Protein AF-A0A8H5L4P9-F1 (afdb_monomer)

Radius of gyration: 32.9 Å; Cα contacts (8 Å, |Δi|>4): 747; chains: 1; bounding box: 74×75×125 Å

Organism: NCBI:txid48495

InterPro domains:
  IPR001734 Sodium/solute symporter [PS50283] (154-449)
  IPR013094 Alpha/beta hydrolase fold-3 [PF07859] (86-157)
  IPR029058 Alpha/Beta hydrolase fold [G3DSA:3.40.50.1820] (7-156)
  IPR029058 Alpha/Beta hydrolase fold [SSF53474] (82-157)
  IPR031155 Urea active transporter [PTHR46154] (153-624)
  IPR038377 Sodium/glucose symporter superfamily [G3DSA:1.20.1730.10] (157-511)

Sequence (663 aa):
MAPESSKPSENGVLNDEQELENLVKYVKSVFDSFTADTSVEEMRAGWESLFHGTVPVVKSTTEKIATPEFQGELITASEAKYDRYIVYLHGGGYVIGSVNSYRDFCERLSRSAKARVLVVDYRLAPENPFPAAVDDAAYAYRWVLSQGDNSNCLIGGIKATFLTDWVHTVVIYIIMIMSLFVVFATSNVVGSSDAMFDLLQNAQKLHPVAGNAEGSYLTMKSVEGGFFGLIILGAGFTRSVDPQLSQKAIAANPGSTLIGYLLGGSAWFTIPFCLATTYGLLAAAVEQLPVFPTYPHPMNAFEVASGMAMPYAALAVMGKGGAMAILLMVFMAVTSALSSETMAVTALMTYDVYQAYINPKATGKQLVRFGHCVVPVFGLFVASVAVGLNHAGFNVSFIITAVGVFVVSAFIPQACTIFWGKQGLLAVVGAPIISSAAAIIAWFMVAKHESGYISITTLSGNLALVAGNMTSFAGPIVLTPLLSYIKPQNYDWNLLKEIKQADDADEGTSGIMELSNRTNLEAEETMTTSSDAQTKAENAMLLRARTKAIWASVSLTLVYLLLWPIPMYGTGYVFSKGFFKGWVVVLFLWAFYAASTITLLPLWEGRHSIIAFSRFLFKSKDKTAAETRVILEGLPENQGRLGDGVSHNVTRSEKCVTADVSQ

Secondary structure (DSSP, 8-state):
----PPPP-------HHHHHHHHHHHHHHHHHT--TT--HHHHHHHHHHTTTT---SS--EEEEEE-SS-EEEEEE-TT-EEEEEEEEE-SSTTTS--TTTTHHHHHHHHHHHTEEEEEEEPPPTTTS-TTHHHHHHHHHHHHHHHT-TT-B-----HHHHHHHHHHHHHHHHHHHHHHHHIIIII-SSS-SHHHHHHHHHHHHHHS--TTBGGG-SSBS-BHHHHHHHHHHHHHHHGGGG-HHHHHHHHTS-HHHHHHHHHHHHHHHTHHHHHHIIIIIHHHHHHTTSTTSTTTTSPPPHHHHHTTTHHHHHHHHHHHHHHHHHHHHHHHHHHHHHHHHHHHHHHHIIIIIIIIIII-TT--HHHHHHHHHHHHHHHHHHHHHHHHHHHHTT--HHHHHHHHHHHHGGGHHHHHHHHH-TT--HHHHHHHHHHHHHHHHHHHHHHHHHHHSS--HHHHTSHHHHHHHHHHHHHHHHHHHHHHHHHS-----GGGGGG---GGG--S--SS-SSSHHHHHHHHTTTSTTTHHHHHHHHHHHHHHHHHHHHHHHHHHHIIIIIITHHHHHHHTPBPPHHHHHHHHHHHHHHHHHHHIIIIIHHHHHTHHHHHHHHHHHHS-TTSHHHHHHHHHHTS----------------------------

Foldseek 3Di:
DDDDDDDDPPDPPPPPVVVLVVLLVLLCVLQVVDDPPDDLVSNQVSLLVNQPPPPQPFDWDKDWDDDPQFTWIKTAGPQADAQEEEEDEDADPLRHDANNSCVSVQNVVCVVVSHIYTYTRWHGPPVDDPPRRVSNSVVVVVVQCVVDVRYDYDDDDDVVLVVLLLVLVLLLLVLLLVLLCLQDQNWPCQRHLLSLVVLQVVLCVVPQCPQAQVSGPFFLQHPLNVLVVLLCVLLVLLVLVQQLVVVVLVPDDLLVSLVLCLLCVLLVVLNCLSQCLRQVSLLSSPQCDPLFPQPPDHDDPLCVLQVVSRLRSLCSGVNPVSNVSVVSSVVSVVVSVLVSSLVSVLCCCLVVNCCPPVNVPDAPVRSVVSSVVSNVVVVVVVVVVVVVCVVVVNHPNLCSSQNSLQRSLQSVLVVCVVVPQFFDPCLNPVQQVVQSVQLVVQLQVQLCVVPVDDDSVSSSDSNSSSSSSVSNNCSSVPSRVVNSVVHTDRDDPVVVVVDDDSVPDDDDDPDPPPPCVPVVVVVVVPPCPPVVVVVVVVVVSSVVSVVVSVVSVVVCCCVVVPVPSPVSNVVSDRDDSVRSSVSSVVSSVSSVSSSCSSNVVCCVVCVVVVVLVCCVSVPTDNVNPVVVCCVVVVDDDPDPDDDDDDDDDDDDDDDDDDDDDDD

pLDDT: mean 75.55, std 21.06, range [19.88, 97.75]

Nearest PDB structures (foldseek):
  7atd-assembly2_B  TM=8.771E-01  e=1.149E-08  uncultured bacterium
  5gmr-assembly4_D  TM=9.046E-01  e=7.055E-08  uncultured bacterium
  7auy-assembly2_B  TM=8.416E-01  e=2.395E-08  uncultured bacterium
  4xvc-assembly4_D  TM=8.748E-01  e=7.055E-08  environmental samples
  5gms-assembly2_B  TM=8.444E-01  e=9.968E-08  uncultured bacterium

Mean predicted aligned error: 16.94 Å

Solvent-accessible surface area (backbone atoms only — not comparable to full-atom values): 36234 Å² total; per-residue (Å²): 140,82,85,80,88,77,76,83,81,79,81,84,75,74,55,74,66,59,57,49,52,52,52,44,46,54,45,33,55,45,49,70,65,61,52,98,84,51,50,72,67,57,50,34,54,39,51,38,54,72,42,62,79,69,72,68,93,61,83,51,49,77,44,82,45,80,55,99,72,37,38,29,34,38,29,32,18,83,72,28,40,94,52,29,41,36,81,38,75,64,65,50,87,57,53,34,67,44,48,73,48,42,38,60,59,40,42,54,46,6,46,75,68,31,15,26,23,36,28,44,42,47,53,36,29,84,88,33,49,90,62,45,36,60,52,20,51,53,46,50,52,53,49,52,55,67,76,39,102,66,51,50,73,80,84,93,59,79,73,54,54,57,55,51,41,50,51,34,49,45,54,38,47,53,52,52,53,51,47,51,47,38,50,43,56,66,26,94,85,45,24,24,57,66,46,44,50,53,33,36,60,50,33,27,72,78,56,54,39,84,64,23,41,94,19,38,84,52,40,65,19,30,55,66,58,51,43,50,52,49,18,47,52,19,22,57,45,31,59,76,67,39,60,48,62,54,53,59,54,69,76,40,60,76,86,54,43,59,59,52,51,52,55,50,55,66,34,54,56,39,56,62,53,48,49,41,63,52,25,51,48,39,24,60,34,38,42,92,33,87,63,20,86,55,43,96,41,77,79,50,74,65,46,56,45,61,55,42,48,47,47,42,28,28,32,44,66,50,35,72,64,29,31,51,49,48,52,50,37,51,50,33,52,51,53,41,52,50,53,46,49,43,49,36,50,21,49,44,48,28,51,70,40,37,28,65,72,74,37,75,82,59,46,60,71,53,41,53,51,52,24,64,56,39,43,62,53,50,53,52,49,53,52,51,49,54,53,50,39,48,75,73,67,52,44,65,52,50,56,58,42,47,48,2,18,67,50,17,11,45,39,54,33,55,53,38,66,78,77,36,66,45,53,11,69,62,11,54,57,45,20,23,54,55,15,18,52,51,3,50,49,41,18,54,50,42,12,27,68,76,66,75,45,85,48,74,71,34,52,59,30,60,67,12,31,30,41,6,5,48,37,1,50,50,36,17,72,55,36,27,59,54,36,16,71,74,47,60,30,73,72,70,71,69,62,63,76,72,63,74,59,70,88,76,59,75,74,92,76,95,76,72,83,74,69,55,73,68,60,51,66,65,54,57,72,73,56,58,75,71,52,51,59,57,54,48,52,52,50,54,50,52,53,52,50,50,56,52,50,50,52,51,51,53,51,49,47,45,42,66,67,41,66,53,51,46,58,38,29,73,69,41,48,63,62,46,73,69,54,49,44,51,50,52,51,50,48,54,55,46,46,51,51,31,42,44,58,66,56,46,40,56,53,56,72,40,37,62,60,50,49,49,48,45,40,60,75,74,38,68,80,45,60,51,72,62,52,49,46,50,58,68,68,63,52,84,72,84,82,78,89,76,80,91,81,87,89,83,89,87,90,84,88,84,91,80,93,88,83,89,79,91,134

Structure (mmCIF, N/CA/C/O backbone):
data_AF-A0A8H5L4P9-F1
#
_entry.id   AF-A0A8H5L4P9-F1
#
loop_
_atom_site.group_PDB
_atom_site.id
_atom_site.type_symbol
_atom_site.label_atom_id
_atom_site.label_alt_id
_atom_site.label_comp_id
_atom_site.label_asym_id
_atom_site.label_entity_id
_atom_site.label_seq_id
_atom_site.pdbx_PDB_ins_code
_atom_site.Cartn_x
_atom_site.Cartn_y
_atom_site.Cartn_z
_atom_site.occupancy
_atom_site.B_iso_or_equiv
_atom_site.auth_seq_id
_atom_site.auth_comp_id
_atom_site.auth_asym_id
_atom_site.auth_atom_id
_atom_site.pdbx_PDB_model_num
ATOM 1 N N . MET A 1 1 ? 5.761 -5.057 -94.587 1.00 35.31 1 MET A N 1
ATOM 2 C CA . MET A 1 1 ? 5.912 -3.643 -94.190 1.00 35.31 1 MET A CA 1
ATOM 3 C C . MET A 1 1 ? 5.060 -3.418 -92.957 1.00 35.31 1 MET A C 1
ATOM 5 O O . MET A 1 1 ? 3.863 -3.217 -93.075 1.00 35.31 1 MET A O 1
ATOM 9 N N . ALA A 1 2 ? 5.674 -3.568 -91.788 1.00 30.81 2 ALA A N 1
ATOM 10 C CA . ALA A 1 2 ? 5.135 -3.108 -90.516 1.00 30.81 2 ALA A CA 1
ATOM 11 C C . ALA A 1 2 ? 5.878 -1.808 -90.178 1.00 30.81 2 ALA A C 1
ATOM 13 O O . ALA A 1 2 ? 7.107 -1.820 -90.296 1.00 30.81 2 ALA A O 1
ATOM 14 N N . PRO A 1 3 ? 5.202 -0.710 -89.803 1.00 33.50 3 PRO A N 1
ATOM 15 C CA . PRO A 1 3 ? 5.877 0.440 -89.240 1.00 33.50 3 PRO A CA 1
ATOM 16 C C . PRO A 1 3 ? 5.769 0.435 -87.710 1.00 33.50 3 PRO A C 1
ATOM 18 O O . PRO A 1 3 ? 4.689 0.493 -87.134 1.00 33.50 3 PRO A O 1
ATOM 21 N N . GLU A 1 4 ? 6.960 0.311 -87.133 1.00 28.69 4 GLU A N 1
ATOM 22 C CA . GLU A 1 4 ? 7.520 1.012 -85.977 1.00 28.69 4 GLU A CA 1
ATOM 23 C C . GLU A 1 4 ? 6.828 1.010 -84.605 1.00 28.69 4 GLU A C 1
ATOM 25 O O . GLU A 1 4 ? 5.743 1.524 -84.359 1.00 28.69 4 GLU A O 1
ATOM 30 N N . SER A 1 5 ? 7.632 0.490 -83.680 1.00 37.78 5 SER A N 1
ATOM 31 C CA . SER A 1 5 ? 7.570 0.528 -82.231 1.00 37.78 5 SER A CA 1
ATOM 32 C C . SER A 1 5 ? 7.349 1.921 -81.632 1.00 37.78 5 SER A C 1
ATOM 34 O O . SER A 1 5 ? 8.203 2.800 -81.768 1.00 37.78 5 SER A O 1
ATOM 36 N N . SER A 1 6 ? 6.320 2.051 -80.796 1.00 29.72 6 SER A N 1
ATOM 37 C CA . SER A 1 6 ? 6.374 2.910 -79.612 1.00 29.72 6 SER A CA 1
ATOM 38 C C . SER A 1 6 ? 6.582 2.026 -78.377 1.00 29.72 6 SER A C 1
ATOM 40 O O . SER A 1 6 ? 5.896 1.029 -78.162 1.00 29.72 6 SER A O 1
ATOM 42 N N . LYS A 1 7 ? 7.632 2.351 -77.620 1.00 29.64 7 LYS A N 1
ATOM 43 C CA . LYS A 1 7 ? 8.053 1.684 -76.382 1.00 29.64 7 LYS A CA 1
ATOM 44 C C . LYS A 1 7 ? 6.895 1.581 -75.373 1.00 29.64 7 LYS A C 1
ATOM 46 O O . LYS A 1 7 ? 6.065 2.491 -75.340 1.00 29.64 7 LYS A O 1
ATOM 51 N N . PRO A 1 8 ? 6.875 0.559 -74.494 1.00 30.73 8 PRO A N 1
ATOM 52 C CA . PRO A 1 8 ? 6.041 0.618 -73.302 1.00 30.73 8 PRO A CA 1
ATOM 53 C C . PRO A 1 8 ? 6.517 1.815 -72.472 1.00 30.73 8 PRO A C 1
ATOM 55 O O . PRO A 1 8 ? 7.710 1.935 -72.190 1.00 30.73 8 PRO A O 1
ATOM 58 N N . SER A 1 9 ? 5.613 2.734 -72.136 1.00 29.44 9 SER A N 1
ATOM 59 C CA . SER A 1 9 ? 5.911 3.764 -71.147 1.00 29.44 9 SER A CA 1
ATOM 60 C C . SER A 1 9 ? 6.236 3.063 -69.830 1.00 29.44 9 SER A C 1
ATOM 62 O O . SER A 1 9 ? 5.380 2.389 -69.256 1.00 29.44 9 SER A O 1
ATOM 64 N N . GLU A 1 10 ? 7.487 3.185 -69.397 1.00 38.25 10 GLU A N 1
ATOM 65 C CA . GLU A 1 10 ? 7.927 2.844 -68.050 1.00 38.25 10 GLU A CA 1
ATOM 66 C C . GLU A 1 10 ? 7.018 3.518 -67.009 1.00 38.25 10 GLU A C 1
ATOM 68 O O . GLU A 1 10 ? 6.666 4.689 -67.142 1.00 38.25 10 GLU A O 1
ATOM 73 N N . ASN A 1 11 ? 6.707 2.759 -65.957 1.00 43.56 11 ASN A N 1
ATOM 74 C CA . ASN A 1 11 ? 6.248 3.214 -64.643 1.00 43.56 11 ASN A CA 1
ATOM 75 C C . ASN A 1 11 ? 4.877 3.908 -64.574 1.00 43.56 11 ASN A C 1
ATOM 77 O O . ASN A 1 11 ? 4.768 5.126 -64.493 1.00 43.56 11 ASN A O 1
ATOM 81 N N . GLY A 1 12 ? 3.828 3.094 -64.436 1.00 36.34 12 GLY A N 1
ATOM 82 C CA . GLY A 1 12 ? 2.615 3.469 -63.708 1.00 36.34 12 GLY A CA 1
ATOM 83 C C . GLY A 1 12 ? 2.606 2.799 -62.336 1.00 36.34 12 GLY A C 1
ATOM 84 O O . GLY A 1 12 ? 1.768 1.940 -62.089 1.00 36.34 12 GLY A O 1
ATOM 85 N N . VAL A 1 13 ? 3.579 3.120 -61.477 1.00 43.72 13 VAL A N 1
ATOM 86 C CA . VAL A 1 13 ? 3.476 2.801 -60.046 1.00 43.72 13 VAL A CA 1
ATOM 87 C C . VAL A 1 13 ? 2.252 3.570 -59.551 1.00 43.72 13 VAL A C 1
ATOM 89 O O . VAL A 1 13 ? 2.268 4.801 -59.542 1.00 43.72 13 VAL A O 1
ATOM 92 N N . LEU A 1 14 ? 1.155 2.871 -59.245 1.00 42.75 14 LEU A N 1
ATOM 93 C CA . LEU A 1 14 ? 0.069 3.472 -58.477 1.00 42.75 14 LEU A CA 1
ATOM 94 C C . LEU A 1 14 ? 0.703 3.974 -57.179 1.00 42.75 14 LEU A C 1
ATOM 96 O O . LEU A 1 14 ? 1.394 3.211 -56.510 1.00 42.75 14 LEU A O 1
ATOM 100 N N . ASN A 1 15 ? 0.527 5.255 -56.854 1.00 48.16 15 ASN A N 1
ATOM 101 C CA . ASN A 1 15 ? 0.946 5.762 -55.550 1.00 48.16 15 ASN A CA 1
ATOM 102 C C . ASN A 1 15 ? 0.320 4.875 -54.465 1.00 48.16 15 ASN A C 1
ATOM 104 O O . ASN A 1 15 ? -0.869 4.561 -54.562 1.00 48.16 15 ASN A O 1
ATOM 108 N N . ASP A 1 16 ? 1.092 4.533 -53.429 1.00 53.59 16 ASP A N 1
ATOM 109 C CA . ASP A 1 16 ? 0.668 3.716 -52.276 1.00 53.59 16 ASP A CA 1
ATOM 110 C C . ASP A 1 16 ? -0.686 4.171 -51.684 1.00 53.59 16 ASP A C 1
ATOM 112 O O . ASP A 1 16 ? -1.458 3.385 -51.136 1.00 53.59 16 ASP A O 1
ATOM 116 N N . GLU A 1 17 ? -1.007 5.454 -51.848 1.00 49.28 17 GLU A N 1
ATOM 117 C CA . GLU A 1 17 ? -2.259 6.093 -51.452 1.00 49.28 17 GLU A CA 1
ATOM 118 C C . GLU A 1 17 ? -3.496 5.552 -52.204 1.00 49.28 17 GLU A C 1
ATOM 120 O O . GLU A 1 17 ? -4.539 5.323 -51.595 1.00 49.28 17 GLU A O 1
ATOM 125 N N . GLN A 1 18 ? -3.387 5.258 -53.504 1.00 47.84 18 GLN A N 1
ATOM 126 C CA . GLN A 1 18 ? -4.503 4.789 -54.338 1.00 47.84 18 GLN A CA 1
ATOM 127 C C . GLN A 1 18 ? -4.828 3.304 -54.107 1.00 47.84 18 GLN A C 1
ATOM 129 O O . GLN A 1 18 ? -5.996 2.905 -54.153 1.00 47.84 18 GLN A O 1
ATOM 134 N N . GLU A 1 19 ? -3.811 2.478 -53.850 1.00 51.69 19 GLU A N 1
ATOM 135 C CA . GLU A 1 19 ? -3.994 1.076 -53.453 1.00 51.69 19 GLU A CA 1
ATOM 136 C C . GLU A 1 19 ? -4.619 0.975 -52.060 1.00 51.69 19 GLU A C 1
ATOM 138 O O . GLU A 1 19 ? -5.561 0.202 -51.856 1.00 51.69 19 GLU A O 1
ATOM 143 N N . LEU A 1 20 ? -4.159 1.819 -51.129 1.00 53.16 20 LEU A N 1
ATOM 144 C CA . LEU A 1 20 ? -4.737 1.936 -49.797 1.00 53.16 20 LEU A CA 1
ATOM 145 C C . LEU A 1 20 ? -6.216 2.342 -49.868 1.00 53.16 20 LEU A C 1
ATOM 147 O O . LEU A 1 20 ? -7.043 1.730 -49.197 1.00 53.16 20 LEU A O 1
ATOM 151 N N . GLU A 1 21 ? -6.580 3.310 -50.713 1.00 57.25 21 GLU A N 1
ATOM 152 C CA . GLU A 1 21 ? -7.979 3.708 -50.913 1.00 57.25 21 GLU A CA 1
ATOM 153 C C . GLU A 1 21 ? -8.869 2.576 -51.439 1.00 57.25 21 GLU A C 1
ATOM 155 O O . GLU A 1 21 ? -10.026 2.460 -51.029 1.00 57.25 21 GLU A O 1
ATOM 160 N N . ASN A 1 22 ? -8.362 1.747 -52.353 1.00 59.78 22 ASN A N 1
ATOM 161 C CA . ASN A 1 22 ? -9.123 0.632 -52.916 1.00 59.78 22 ASN A CA 1
ATOM 162 C C . ASN A 1 22 ? -9.312 -0.498 -51.895 1.00 59.78 22 ASN A C 1
ATOM 164 O O . ASN A 1 22 ? -10.414 -1.040 -51.778 1.00 59.78 22 ASN A O 1
ATOM 168 N N . LEU A 1 23 ? -8.282 -0.793 -51.097 1.00 57.28 23 LEU A N 1
ATOM 169 C CA . LEU A 1 23 ? -8.374 -1.723 -49.971 1.00 57.28 23 LEU A CA 1
ATOM 170 C C . LEU A 1 23 ? -9.386 -1.226 -48.926 1.00 57.28 23 LEU A C 1
ATOM 172 O O . LEU A 1 23 ? -10.229 -2.003 -48.481 1.00 57.28 23 LEU A O 1
ATOM 176 N N . VAL A 1 24 ? -9.357 0.082 -48.633 1.00 60.28 24 VAL A N 1
ATOM 177 C CA . VAL A 1 24 ? -10.267 0.781 -47.704 1.00 60.28 24 VAL A CA 1
ATOM 178 C C . VAL A 1 24 ? -11.695 0.972 -48.261 1.00 60.28 24 VAL A C 1
ATOM 180 O O . VAL A 1 24 ? -12.588 1.500 -47.591 1.00 60.28 24 VAL A O 1
ATOM 183 N N . LYS A 1 25 ? -11.952 0.580 -49.510 1.00 65.94 25 LYS A N 1
ATOM 184 C CA . LYS A 1 25 ? -13.312 0.462 -50.063 1.00 65.94 25 LYS A CA 1
ATOM 185 C C . LYS A 1 25 ? -13.806 -0.976 -50.001 1.00 65.94 25 LYS A C 1
ATOM 187 O O . LYS A 1 25 ? -14.974 -1.203 -49.695 1.00 65.94 25 LYS A O 1
ATOM 192 N N . TYR A 1 26 ? -12.925 -1.927 -50.296 1.00 63.59 26 TYR A N 1
ATOM 193 C CA . TYR A 1 26 ? -13.241 -3.349 -50.294 1.00 63.59 26 TYR A CA 1
ATOM 194 C C . TYR A 1 26 ? -13.550 -3.876 -48.891 1.00 63.59 26 TYR A C 1
ATOM 196 O O . TYR A 1 26 ? -14.527 -4.588 -48.691 1.00 63.59 26 TYR A O 1
ATOM 204 N N . VAL A 1 27 ? -12.763 -3.497 -47.887 1.00 59.91 27 VAL A N 1
ATOM 205 C CA . VAL A 1 27 ? -12.984 -3.983 -46.525 1.00 59.91 27 VAL A CA 1
ATOM 206 C C . VAL A 1 27 ? -14.285 -3.391 -45.942 1.00 59.91 27 VAL A C 1
ATOM 208 O O . VAL A 1 27 ? -15.065 -4.083 -45.294 1.00 59.91 27 VAL A O 1
ATOM 211 N N . LYS A 1 28 ? -14.609 -2.145 -46.280 1.00 63.62 28 LYS A N 1
ATOM 212 C CA . LYS A 1 28 ? -15.804 -1.386 -45.911 1.00 63.62 28 LYS A CA 1
ATOM 213 C C . LYS A 1 28 ? -17.028 -2.063 -46.493 1.00 63.62 28 LYS A C 1
ATOM 215 O O . LYS A 1 28 ? -17.961 -2.316 -45.746 1.00 63.62 28 LYS A O 1
ATOM 220 N N . SER A 1 29 ? -16.989 -2.433 -47.777 1.00 67.06 29 SER A N 1
ATOM 221 C CA . SER A 1 29 ? -18.126 -3.064 -48.453 1.00 67.06 29 SER A CA 1
ATOM 222 C C . SER A 1 29 ? -18.510 -4.407 -47.832 1.00 67.06 29 SER A C 1
ATOM 224 O O . SER A 1 29 ? -19.697 -4.701 -47.707 1.00 67.06 29 SER A O 1
ATOM 226 N N . VAL A 1 30 ? -17.533 -5.195 -47.382 1.00 63.88 30 VAL A N 1
ATOM 227 C CA . VAL A 1 30 ? -17.793 -6.477 -46.722 1.00 63.88 30 VAL A CA 1
ATOM 228 C C . VAL A 1 30 ? -18.462 -6.279 -45.366 1.00 63.88 30 VAL A C 1
ATOM 230 O O . VAL A 1 30 ? -19.448 -6.938 -45.059 1.00 63.88 30 VAL A O 1
ATOM 233 N N . PHE A 1 31 ? -17.982 -5.353 -44.549 1.00 61.94 31 PHE A N 1
ATOM 234 C CA . PHE A 1 31 ? -18.578 -5.136 -43.235 1.00 61.94 31 PHE A CA 1
ATOM 235 C C . PHE A 1 31 ? -19.867 -4.306 -43.261 1.00 61.94 31 PHE A C 1
ATOM 237 O O . PHE A 1 31 ? -20.714 -4.493 -42.394 1.00 61.94 31 PHE A O 1
ATOM 244 N N . ASP A 1 32 ? -20.032 -3.420 -44.244 1.00 69.38 32 ASP A N 1
ATOM 245 C CA . ASP A 1 32 ? -21.286 -2.702 -44.488 1.00 69.38 32 ASP A CA 1
ATOM 246 C C . ASP A 1 32 ? -22.389 -3.666 -44.974 1.00 69.38 32 ASP A C 1
ATOM 248 O O . ASP A 1 32 ? -23.572 -3.357 -44.848 1.00 69.38 32 ASP A O 1
ATOM 252 N N . SER A 1 33 ? -22.019 -4.855 -45.473 1.00 66.56 33 SER A N 1
ATOM 253 C CA . SER A 1 33 ? -22.966 -5.933 -45.789 1.00 66.56 33 SER A CA 1
ATOM 254 C C . SER A 1 33 ? -23.517 -6.661 -44.551 1.00 66.56 33 SER A C 1
ATOM 256 O O . SER A 1 33 ? -24.497 -7.396 -44.667 1.00 66.56 33 SER A O 1
ATOM 258 N N . PHE A 1 34 ? -22.935 -6.447 -43.360 1.00 72.19 34 PHE A N 1
ATOM 259 C CA . PHE A 1 34 ? -23.399 -7.057 -42.111 1.00 72.19 34 PHE A CA 1
ATOM 260 C C . PHE A 1 34 ? -24.433 -6.158 -41.429 1.00 72.19 34 PHE A C 1
ATOM 262 O O . PHE A 1 34 ? -24.121 -5.106 -40.871 1.00 72.19 34 PHE A O 1
ATOM 269 N N . THR A 1 35 ? -25.685 -6.594 -41.462 1.00 69.19 35 THR A N 1
ATOM 270 C CA . THR A 1 35 ? -26.848 -5.908 -40.893 1.00 69.19 35 THR A CA 1
ATOM 271 C C . THR A 1 35 ? -27.486 -6.753 -39.790 1.00 69.19 35 THR A C 1
ATOM 273 O O . THR A 1 35 ? -27.090 -7.895 -39.567 1.00 69.19 35 THR A O 1
ATOM 276 N N . ALA A 1 36 ? -28.479 -6.204 -39.082 1.00 57.69 36 ALA A N 1
ATOM 277 C CA . ALA A 1 36 ? -29.173 -6.915 -38.003 1.00 57.69 36 ALA A CA 1
ATOM 278 C C . ALA A 1 36 ? -29.874 -8.211 -38.465 1.00 57.69 36 ALA A C 1
ATOM 280 O O . ALA A 1 36 ? -30.097 -9.095 -37.642 1.00 57.69 36 ALA A O 1
ATOM 281 N N . ASP A 1 37 ? -30.174 -8.320 -39.763 1.00 67.12 37 ASP A N 1
ATOM 282 C CA . ASP A 1 37 ? -30.844 -9.472 -40.375 1.00 67.12 37 ASP A CA 1
ATOM 283 C C . ASP A 1 37 ? -29.860 -10.449 -41.052 1.00 67.12 37 ASP A C 1
ATOM 285 O O . ASP A 1 37 ? -30.275 -11.483 -41.573 1.00 67.12 37 ASP A O 1
ATOM 289 N N . THR A 1 38 ? -28.559 -10.135 -41.063 1.00 67.94 38 THR A N 1
ATOM 290 C CA . THR A 1 38 ? -27.530 -10.966 -41.701 1.00 67.94 38 THR A CA 1
ATOM 291 C C . THR A 1 38 ? -27.269 -12.218 -40.869 1.00 67.94 38 THR A C 1
ATOM 293 O O . THR A 1 38 ? -27.030 -12.145 -39.661 1.00 67.94 38 THR A O 1
ATOM 296 N N . SER A 1 39 ? -27.291 -13.380 -41.520 1.00 79.06 39 SER A N 1
ATOM 297 C CA . SER A 1 39 ? -27.047 -14.659 -40.848 1.00 79.06 39 SER A CA 1
ATOM 298 C C . SER A 1 39 ? -25.594 -14.797 -40.375 1.00 79.06 39 SER A C 1
ATOM 300 O O . SER A 1 39 ? -24.677 -14.150 -40.890 1.00 79.06 39 SER A O 1
ATOM 302 N N . VAL A 1 40 ? -25.357 -15.665 -39.386 1.00 77.75 40 VAL A N 1
ATOM 303 C CA . VAL A 1 40 ? -24.000 -15.925 -38.875 1.00 77.75 40 VAL A CA 1
ATOM 304 C C . VAL A 1 40 ? -23.117 -16.527 -39.970 1.00 77.75 40 VAL A C 1
ATOM 306 O O . VAL A 1 40 ? -21.939 -16.191 -40.069 1.00 77.75 40 VAL A O 1
ATOM 309 N N . GLU A 1 41 ? -23.688 -17.349 -40.844 1.00 79.44 41 GLU A N 1
ATOM 310 C CA . GLU A 1 41 ? -23.020 -17.949 -41.994 1.00 79.44 41 GLU A CA 1
ATOM 311 C C . GLU A 1 41 ? -22.571 -16.895 -43.015 1.00 79.44 41 GLU A C 1
ATOM 313 O O . GLU A 1 41 ? -21.430 -16.940 -43.479 1.00 79.44 41 GLU A O 1
ATOM 318 N N . GLU A 1 42 ? -23.416 -15.907 -43.320 1.00 76.06 42 GLU A N 1
ATOM 319 C CA . GLU A 1 42 ? -23.058 -14.784 -44.196 1.00 76.06 42 GLU A CA 1
ATOM 320 C C . GLU A 1 42 ? -21.989 -13.888 -43.560 1.00 76.06 42 GLU A C 1
ATOM 322 O O . GLU A 1 42 ? -21.055 -13.464 -44.245 1.00 76.06 42 GLU A O 1
ATOM 327 N N . MET A 1 43 ? -22.054 -13.666 -42.242 1.00 71.75 43 MET A N 1
ATOM 328 C CA . MET A 1 43 ? -21.015 -12.932 -41.511 1.00 71.75 43 MET A CA 1
ATOM 329 C C . MET A 1 43 ? -19.670 -13.664 -41.529 1.00 71.75 43 MET A C 1
ATOM 331 O O . MET A 1 43 ? -18.626 -13.033 -41.695 1.00 71.75 43 MET A O 1
ATOM 335 N N . ARG A 1 44 ? -19.668 -14.997 -41.411 1.00 79.69 44 ARG A N 1
ATOM 336 C CA . ARG A 1 44 ? -18.452 -15.819 -41.521 1.00 79.69 44 ARG A CA 1
ATOM 337 C C . ARG A 1 44 ? -17.881 -15.791 -42.941 1.00 79.69 44 ARG A C 1
ATOM 339 O O . ARG A 1 44 ? -16.681 -15.577 -43.092 1.00 79.69 44 ARG A O 1
ATOM 346 N N . ALA A 1 45 ? -18.717 -15.941 -43.971 1.00 79.81 45 ALA A N 1
ATOM 347 C CA . ALA A 1 45 ? -18.283 -15.892 -45.370 1.00 79.81 45 ALA A CA 1
ATOM 348 C C . ALA A 1 45 ? -17.733 -14.510 -45.765 1.00 79.81 45 ALA A C 1
ATOM 350 O O . ALA A 1 45 ? -16.688 -14.412 -46.411 1.00 79.81 45 ALA A O 1
ATOM 351 N N . GLY A 1 46 ? -18.393 -13.435 -45.323 1.00 74.31 46 GLY A N 1
ATOM 352 C CA . GLY A 1 46 ? -17.884 -12.079 -45.479 1.00 74.31 46 GLY A CA 1
ATOM 353 C C . GLY A 1 46 ? -16.556 -11.901 -44.746 1.00 74.31 46 GLY A C 1
ATOM 354 O O . GLY A 1 46 ? -15.594 -11.425 -45.343 1.00 74.31 46 GLY A O 1
ATOM 355 N N . TRP A 1 47 ? -16.452 -12.362 -43.497 1.00 73.44 47 TRP A N 1
ATOM 356 C CA . TRP A 1 47 ? -15.221 -12.245 -42.720 1.00 73.44 47 TRP A CA 1
ATOM 357 C C . TRP A 1 47 ? -14.042 -12.935 -43.413 1.00 73.44 47 TRP A C 1
ATOM 359 O O . TRP A 1 47 ? -12.986 -12.326 -43.530 1.00 73.44 47 TRP A O 1
ATOM 369 N N . GLU A 1 48 ? -14.236 -14.135 -43.964 1.00 75.88 48 GLU A N 1
ATOM 370 C CA . GLU A 1 48 ? -13.222 -14.820 -44.779 1.00 75.88 48 GLU A CA 1
ATOM 371 C C . GLU A 1 48 ? -12.813 -14.016 -46.022 1.00 75.88 48 GLU A C 1
ATOM 373 O O . GLU A 1 48 ? -11.627 -13.899 -46.336 1.00 75.88 48 GLU A O 1
ATOM 378 N N . SER A 1 49 ? -13.772 -13.396 -46.716 1.00 74.56 49 SER A N 1
ATOM 379 C CA . SER A 1 49 ? -13.500 -12.646 -47.948 1.00 74.56 49 SER A CA 1
ATOM 380 C C . SER A 1 49 ? -12.567 -11.438 -47.753 1.00 74.56 49 SER A C 1
ATOM 382 O O . SER A 1 49 ? -11.859 -11.052 -48.683 1.00 74.56 49 SER A O 1
ATOM 384 N N . LEU A 1 50 ? -12.500 -10.877 -46.537 1.00 68.44 50 LEU A N 1
ATOM 385 C CA . LEU A 1 50 ? -11.592 -9.773 -46.174 1.00 68.44 50 LEU A CA 1
ATOM 386 C C . LEU A 1 50 ? -10.118 -10.155 -46.230 1.00 68.44 50 LEU A C 1
ATOM 388 O O . LEU A 1 50 ? -9.249 -9.292 -46.352 1.00 68.44 50 LEU A O 1
ATOM 392 N N . PHE A 1 51 ? -9.853 -11.443 -46.065 1.00 67.94 51 PHE A N 1
ATOM 393 C CA . PHE A 1 51 ? -8.514 -12.005 -46.012 1.00 67.94 51 PHE A CA 1
ATOM 394 C C . PHE A 1 51 ? -8.226 -12.861 -47.256 1.00 67.94 51 PHE A C 1
ATOM 396 O O . PHE A 1 51 ? -7.085 -13.251 -47.493 1.00 67.94 51 PHE A O 1
ATOM 403 N N . HIS A 1 52 ? -9.226 -13.082 -48.117 1.00 55.84 52 HIS A N 1
ATOM 404 C CA . HIS A 1 52 ? -9.024 -13.613 -49.460 1.00 55.84 52 HIS A CA 1
ATOM 405 C C . HIS A 1 52 ? -8.343 -12.565 -50.350 1.00 55.84 52 HIS A C 1
ATOM 407 O O . HIS A 1 52 ? -8.913 -11.524 -50.666 1.00 55.84 52 HIS A O 1
ATOM 413 N N . GLY A 1 53 ? -7.117 -12.866 -50.783 1.00 51.12 53 GLY A N 1
ATOM 414 C CA . GLY A 1 53 ? -6.339 -12.013 -51.687 1.00 51.12 53 GLY A CA 1
ATOM 415 C C . GLY A 1 53 ? -5.079 -11.404 -51.074 1.00 51.12 53 GLY A C 1
ATOM 416 O O . GLY A 1 53 ? -4.289 -10.819 -51.813 1.00 51.12 53 GLY A O 1
ATOM 417 N N . THR A 1 54 ? -4.811 -11.598 -49.775 1.00 49.66 54 THR A N 1
ATOM 418 C CA . THR A 1 54 ? -3.448 -11.427 -49.249 1.00 49.66 54 THR A CA 1
ATOM 419 C C . THR A 1 54 ? -2.595 -12.547 -49.827 1.00 49.66 54 THR A C 1
ATOM 421 O O . THR A 1 54 ? -2.600 -13.668 -49.322 1.00 49.66 54 THR A O 1
ATOM 424 N N . VAL A 1 55 ? -1.938 -12.285 -50.959 1.00 46.59 55 VAL A N 1
ATOM 425 C CA . VAL A 1 55 ? -0.993 -13.236 -51.543 1.00 46.59 55 VAL A CA 1
ATOM 426 C C . VAL A 1 55 ? 0.151 -13.374 -50.542 1.00 46.59 55 VAL A C 1
ATOM 428 O O . VAL A 1 55 ? 0.834 -12.377 -50.288 1.00 46.59 55 VAL A O 1
ATOM 431 N N . PRO A 1 56 ? 0.387 -14.567 -49.971 1.00 47.62 56 PRO A N 1
ATOM 432 C CA . PRO A 1 56 ? 1.506 -14.751 -49.071 1.00 47.62 56 PRO A CA 1
ATOM 433 C C . PRO A 1 56 ? 2.778 -14.463 -49.859 1.00 47.62 56 PRO A C 1
ATOM 435 O O . PRO A 1 56 ? 3.122 -15.163 -50.811 1.00 47.62 56 PRO A O 1
ATOM 438 N N . VAL A 1 57 ? 3.513 -13.428 -49.463 1.00 52.25 57 VAL A N 1
ATOM 439 C CA . VAL A 1 57 ? 4.837 -13.137 -50.038 1.00 52.25 57 VAL A CA 1
ATOM 440 C C . VAL A 1 57 ? 5.860 -14.205 -49.589 1.00 52.25 57 VAL A C 1
ATOM 442 O O . VAL A 1 57 ? 7.022 -14.189 -49.993 1.00 52.25 57 VAL A O 1
ATOM 445 N N . VAL A 1 58 ? 5.458 -15.167 -48.744 1.00 55.06 58 VAL A N 1
ATOM 446 C CA . VAL A 1 58 ? 6.354 -16.087 -48.036 1.00 55.06 58 VAL A CA 1
ATOM 447 C C . VAL A 1 58 ? 5.872 -17.538 -48.138 1.00 55.06 58 VAL A C 1
ATOM 449 O O . VAL A 1 58 ? 4.719 -17.844 -47.879 1.00 55.06 58 VAL A O 1
ATOM 452 N N . LYS A 1 59 ? 6.788 -18.456 -48.475 1.00 59.84 59 LYS A N 1
ATOM 453 C CA . LYS A 1 59 ? 6.563 -19.912 -48.490 1.00 59.84 59 LYS A CA 1
ATOM 454 C C . LYS A 1 59 ? 6.626 -20.488 -47.067 1.00 59.84 59 LYS A C 1
ATOM 456 O O . LYS A 1 59 ? 7.676 -20.984 -46.661 1.00 59.84 59 LYS A O 1
ATOM 461 N N . SER A 1 60 ? 5.549 -20.397 -46.294 1.00 72.31 60 SER A N 1
ATOM 462 C CA . SER A 1 60 ? 5.425 -21.147 -45.036 1.00 72.31 60 SER A CA 1
ATOM 463 C C . SER A 1 60 ? 4.788 -22.527 -45.276 1.00 72.31 60 SER A C 1
ATOM 465 O O . SER A 1 60 ? 4.058 -22.726 -46.247 1.00 72.31 60 SER A O 1
ATOM 467 N N . THR A 1 61 ? 5.090 -23.503 -44.420 1.00 83.81 61 THR A N 1
ATOM 468 C CA . THR A 1 61 ? 4.432 -24.817 -44.427 1.00 83.81 61 THR A CA 1
ATOM 469 C C . THR A 1 61 ? 3.263 -24.780 -43.453 1.00 83.81 61 THR A C 1
ATOM 471 O O . THR A 1 61 ? 3.456 -24.434 -42.286 1.00 83.81 61 THR A O 1
ATOM 474 N N . THR A 1 62 ? 2.068 -25.167 -43.897 1.00 84.44 62 THR A N 1
ATOM 475 C CA . THR A 1 62 ? 0.907 -25.320 -43.012 1.00 84.44 62 THR A CA 1
ATOM 476 C C . THR A 1 62 ? 0.527 -26.787 -42.849 1.00 84.44 62 THR A C 1
ATOM 478 O O . THR A 1 62 ? 0.373 -27.506 -43.834 1.00 84.44 62 THR A O 1
ATOM 481 N N . GLU A 1 63 ? 0.348 -27.221 -41.605 1.00 88.56 63 GLU A N 1
ATOM 482 C CA . GLU A 1 63 ? -0.111 -28.562 -41.233 1.00 88.56 63 GLU A CA 1
ATOM 483 C C . GLU A 1 63 ? -1.443 -28.456 -40.480 1.00 88.56 63 GLU A C 1
ATOM 485 O O . GLU A 1 63 ? -1.561 -27.661 -39.550 1.00 88.56 63 GLU A O 1
ATOM 490 N N . LYS A 1 64 ? -2.457 -29.240 -40.860 1.00 88.38 64 LYS A N 1
ATOM 491 C CA . LYS A 1 64 ? -3.732 -29.279 -40.125 1.00 88.38 64 LYS A CA 1
ATOM 492 C C . LYS A 1 64 ? -3.606 -30.191 -38.908 1.00 88.38 64 LYS A C 1
ATOM 494 O O . LYS A 1 64 ? -3.215 -31.346 -39.051 1.00 88.38 64 LYS A O 1
ATOM 499 N N . ILE A 1 65 ? -3.979 -29.685 -37.737 1.00 88.19 65 ILE A N 1
ATOM 500 C CA . ILE A 1 65 ? -4.006 -30.416 -36.471 1.00 88.19 65 ILE A CA 1
ATOM 501 C C . ILE A 1 65 ? -5.462 -30.699 -36.111 1.00 88.19 65 ILE A C 1
ATOM 503 O O . ILE A 1 65 ? -6.245 -29.780 -35.889 1.00 88.19 65 ILE A O 1
ATOM 507 N N . ALA A 1 66 ? -5.811 -31.981 -36.046 1.00 86.44 66 ALA A N 1
ATOM 508 C CA . ALA A 1 66 ? -7.143 -32.447 -35.691 1.00 86.44 66 ALA A CA 1
ATOM 509 C C . ALA A 1 66 ? -7.039 -33.436 -34.526 1.00 86.44 66 ALA A C 1
ATOM 511 O O . ALA A 1 66 ? -6.610 -34.574 -34.726 1.00 86.44 66 ALA A O 1
ATOM 512 N N . THR A 1 67 ? -7.411 -33.017 -33.315 1.00 83.12 67 THR A N 1
ATOM 513 C CA . THR A 1 67 ? -7.525 -33.910 -32.150 1.00 83.12 67 THR A CA 1
ATOM 514 C C . THR A 1 67 ? -8.997 -34.106 -31.767 1.00 83.12 67 THR A C 1
ATOM 516 O O . THR A 1 67 ? -9.862 -33.370 -32.254 1.00 83.12 67 THR A O 1
ATOM 519 N N . PRO A 1 68 ? -9.327 -35.107 -30.927 1.00 78.44 68 PRO A N 1
ATOM 520 C CA . PRO A 1 68 ? -10.683 -35.256 -30.397 1.00 78.44 68 PRO A CA 1
ATOM 521 C C . PRO A 1 68 ? -11.183 -34.020 -29.634 1.00 78.44 68 PRO A C 1
ATOM 523 O O . PRO A 1 68 ? -12.387 -33.784 -29.580 1.00 78.44 68 PRO A O 1
ATOM 526 N N . GLU A 1 69 ? -10.270 -33.253 -29.035 1.00 78.88 69 GLU A N 1
ATOM 527 C CA . GLU A 1 69 ? -10.566 -32.137 -28.136 1.00 78.88 69 GLU A CA 1
ATOM 528 C C . GLU A 1 69 ? -10.518 -30.762 -28.811 1.00 78.88 69 GLU A C 1
ATOM 530 O O . GLU A 1 69 ? -11.227 -29.868 -28.364 1.00 78.88 69 GLU A O 1
ATOM 535 N N . PHE A 1 70 ? -9.704 -30.566 -29.856 1.00 86.81 70 PHE A N 1
ATOM 536 C CA . PHE A 1 70 ? -9.650 -29.299 -30.595 1.00 86.81 70 PHE A CA 1
ATOM 537 C C . PHE A 1 70 ? -9.184 -29.480 -32.051 1.00 86.81 70 PHE A C 1
ATOM 539 O O . PHE A 1 70 ? -8.584 -30.491 -32.426 1.00 86.81 70 PHE A O 1
ATOM 546 N N . GLN A 1 71 ? -9.446 -28.468 -32.877 1.00 89.56 71 GLN A N 1
ATOM 547 C CA . GLN A 1 71 ? -8.986 -28.373 -34.265 1.00 89.56 71 GLN A CA 1
ATOM 548 C C . GLN A 1 71 ? -8.097 -27.131 -34.429 1.00 89.56 71 GLN A C 1
ATOM 550 O O . GLN A 1 71 ? -8.212 -26.168 -33.671 1.00 89.56 71 GLN A O 1
ATOM 555 N N . GLY A 1 72 ? -7.183 -27.131 -35.396 1.00 89.88 72 GLY A N 1
ATOM 556 C CA . GLY A 1 72 ? -6.334 -25.976 -35.680 1.00 89.88 72 GLY A CA 1
ATOM 557 C C . GLY A 1 72 ? -5.362 -26.189 -36.833 1.00 89.88 72 GLY A C 1
ATOM 558 O O . GLY A 1 72 ? -5.299 -27.255 -37.442 1.00 89.88 72 GLY A O 1
ATOM 559 N N . GLU A 1 73 ? -4.567 -25.168 -37.129 1.00 89.62 73 GLU A N 1
ATOM 560 C CA . GLU A 1 73 ? -3.517 -25.219 -38.140 1.00 89.62 73 GLU A CA 1
ATOM 561 C C . GLU A 1 73 ? -2.182 -24.747 -37.582 1.00 89.62 73 GLU A C 1
ATOM 563 O O . GLU A 1 73 ? -2.070 -23.704 -36.942 1.00 89.62 73 GLU A O 1
ATOM 568 N N . LEU A 1 74 ? -1.143 -25.522 -37.857 1.00 89.56 74 LEU A N 1
ATOM 569 C CA . LEU A 1 74 ? 0.212 -25.255 -37.433 1.00 89.56 74 LEU A CA 1
ATOM 570 C C . LEU A 1 74 ? 1.009 -24.679 -38.596 1.00 89.56 74 LEU A C 1
ATOM 572 O O . LEU A 1 74 ? 1.408 -25.376 -39.529 1.00 89.56 74 LEU A O 1
ATOM 576 N N . ILE A 1 75 ? 1.243 -23.377 -38.521 1.00 88.88 75 ILE A N 1
ATOM 577 C CA . ILE A 1 75 ? 1.944 -22.599 -39.532 1.00 88.88 75 ILE A CA 1
ATOM 578 C C . ILE A 1 75 ? 3.420 -22.513 -39.158 1.00 88.88 75 ILE A C 1
ATOM 580 O O . ILE A 1 75 ? 3.781 -22.111 -38.052 1.00 88.88 75 ILE A O 1
ATOM 584 N N . THR A 1 76 ? 4.289 -22.896 -40.088 1.00 87.81 76 THR A N 1
ATOM 585 C CA . THR A 1 76 ? 5.736 -22.965 -39.882 1.00 87.81 76 THR A CA 1
ATOM 586 C C . THR A 1 76 ? 6.452 -22.241 -41.018 1.00 87.81 76 THR A C 1
ATOM 588 O O . THR A 1 76 ? 6.569 -22.760 -42.126 1.00 87.81 76 THR A O 1
ATOM 591 N N . ALA A 1 77 ? 6.943 -21.029 -40.761 1.00 85.69 77 ALA A N 1
ATOM 592 C CA . ALA A 1 77 ? 7.826 -20.327 -41.691 1.00 85.69 77 ALA A CA 1
ATOM 593 C C . ALA A 1 77 ? 9.161 -21.079 -41.868 1.00 85.69 77 ALA A C 1
ATOM 595 O O . ALA A 1 77 ? 9.614 -21.770 -40.957 1.00 85.69 77 ALA A O 1
ATOM 596 N N . SER A 1 78 ? 9.833 -20.906 -43.010 1.00 79.25 78 SER A N 1
ATOM 597 C CA . SER A 1 78 ? 11.128 -21.550 -43.299 1.00 79.25 78 SER A CA 1
ATOM 598 C C . SER A 1 78 ? 12.208 -21.293 -42.240 1.00 79.25 78 SER A C 1
ATOM 600 O O . SER A 1 78 ? 13.061 -22.140 -41.993 1.00 79.25 78 SER A O 1
ATOM 602 N N . GLU A 1 79 ? 12.168 -20.124 -41.604 1.00 77.06 79 GLU A N 1
ATOM 603 C CA . GLU A 1 79 ? 13.104 -19.693 -40.568 1.00 77.06 79 GLU A CA 1
ATOM 604 C C . GLU A 1 79 ? 12.641 -20.065 -39.143 1.00 77.06 79 GLU A C 1
ATOM 606 O O . GLU A 1 79 ? 13.319 -19.723 -38.166 1.00 77.06 79 GLU A O 1
ATOM 611 N N . ALA A 1 80 ? 11.481 -20.719 -39.001 1.00 77.69 80 ALA A N 1
ATOM 612 C CA . ALA A 1 80 ? 10.911 -21.088 -37.713 1.00 77.69 80 ALA A CA 1
ATOM 613 C C . ALA A 1 80 ? 11.655 -22.267 -37.081 1.00 77.69 80 ALA A C 1
ATOM 615 O O . ALA A 1 80 ? 12.021 -23.239 -37.741 1.00 77.69 80 ALA A O 1
ATOM 616 N N . LYS A 1 81 ? 11.860 -22.194 -35.765 1.00 77.50 81 LYS A N 1
ATOM 617 C CA . LYS A 1 81 ? 12.411 -23.316 -35.006 1.00 77.50 81 LYS A CA 1
ATOM 618 C C . LYS A 1 81 ? 11.295 -24.239 -34.531 1.00 77.50 81 LYS A C 1
ATOM 620 O O . LYS A 1 81 ? 10.277 -23.766 -34.027 1.00 77.50 81 LYS A O 1
ATOM 625 N N . TYR A 1 82 ? 11.512 -25.547 -34.657 1.00 73.56 82 TYR A N 1
ATOM 626 C CA . TYR A 1 82 ? 10.496 -26.562 -34.364 1.00 73.56 82 TYR A CA 1
ATOM 627 C C . TYR A 1 82 ? 10.155 -26.711 -32.869 1.00 73.56 82 TYR A C 1
ATOM 629 O O . TYR A 1 82 ? 9.135 -27.301 -32.530 1.00 73.56 82 TYR A O 1
ATOM 637 N N . ASP A 1 83 ? 10.979 -26.142 -31.988 1.00 69.88 83 ASP A N 1
ATOM 638 C CA . ASP A 1 83 ? 10.837 -26.127 -30.527 1.00 69.88 83 ASP A CA 1
ATOM 639 C C . ASP A 1 83 ? 10.084 -24.891 -29.991 1.00 69.88 83 ASP A C 1
ATOM 641 O O . ASP A 1 83 ? 9.918 -24.726 -28.780 1.00 69.88 83 ASP A O 1
ATOM 645 N N . ARG A 1 84 ? 9.637 -23.983 -30.865 1.00 72.94 84 ARG A N 1
ATOM 646 C CA . ARG A 1 84 ? 8.951 -22.746 -30.470 1.00 72.94 84 ARG A CA 1
ATOM 647 C C . ARG A 1 84 ? 7.550 -22.718 -31.014 1.00 72.94 84 ARG A C 1
ATOM 649 O O . ARG A 1 84 ? 7.367 -22.828 -32.223 1.00 72.94 84 ARG A O 1
ATOM 656 N N . TYR A 1 85 ? 6.601 -22.479 -30.122 1.00 78.50 85 TYR A N 1
ATOM 657 C CA . TYR A 1 85 ? 5.196 -22.435 -30.464 1.00 78.50 85 TYR A CA 1
ATOM 658 C C . TYR A 1 85 ? 4.579 -21.130 -29.983 1.00 78.50 85 TYR A C 1
ATOM 660 O O . TYR A 1 85 ? 4.827 -20.659 -28.875 1.00 78.50 85 TYR A O 1
ATOM 668 N N . ILE A 1 86 ? 3.745 -20.552 -30.827 1.00 80.06 86 ILE A N 1
ATOM 669 C CA . ILE A 1 86 ? 2.814 -19.497 -30.462 1.00 80.06 86 ILE A CA 1
ATOM 670 C C . ILE A 1 86 ? 1.434 -20.108 -30.622 1.00 80.06 86 ILE A C 1
ATOM 672 O O . ILE A 1 86 ? 1.054 -20.459 -31.735 1.00 80.06 86 ILE A O 1
ATOM 676 N N . VAL A 1 87 ? 0.696 -20.245 -29.525 1.00 80.69 87 VAL A N 1
ATOM 677 C CA . VAL A 1 87 ? -0.734 -20.541 -29.608 1.00 80.69 87 VAL A CA 1
ATOM 678 C C . VAL A 1 87 ? -1.432 -19.233 -29.942 1.00 80.69 87 VAL A C 1
ATOM 680 O O . VAL A 1 87 ? -1.415 -18.290 -29.152 1.00 80.69 87 VAL A O 1
ATOM 683 N N . TYR A 1 88 ? -1.986 -19.159 -31.143 1.00 78.19 88 TYR A N 1
ATOM 684 C CA . TYR A 1 88 ? -2.710 -18.005 -31.632 1.00 78.19 88 TYR A CA 1
ATOM 685 C C . TYR A 1 88 ? -4.198 -18.328 -31.668 1.00 78.19 88 TYR A C 1
ATOM 687 O O . TYR A 1 88 ? -4.649 -19.228 -32.375 1.00 78.19 88 TYR A O 1
ATOM 695 N N . LEU A 1 89 ? -4.963 -17.577 -30.890 1.00 79.44 89 LEU A N 1
ATOM 696 C CA . LEU A 1 89 ? -6.413 -17.620 -30.934 1.00 79.44 89 LEU A CA 1
ATOM 697 C C . LEU A 1 89 ? -6.841 -16.541 -31.919 1.00 79.44 89 LEU A C 1
ATOM 699 O O . LEU A 1 89 ? -6.549 -15.361 -31.701 1.00 79.44 89 LEU A O 1
ATOM 703 N N . HIS A 1 90 ? -7.467 -16.943 -33.026 1.00 74.56 90 HIS A N 1
ATOM 704 C CA .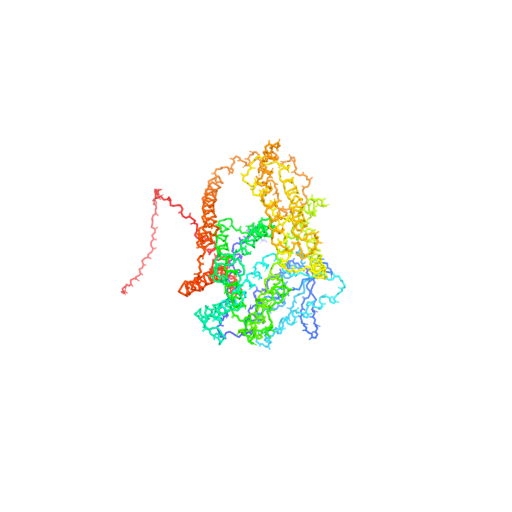 HIS A 1 90 ? -7.930 -15.978 -34.013 1.00 74.56 90 HIS A CA 1
ATOM 705 C C . HIS A 1 90 ? -8.950 -15.015 -33.392 1.00 74.56 90 HIS A C 1
ATOM 707 O O . HIS A 1 90 ? -9.581 -15.323 -32.383 1.00 74.56 90 HIS A O 1
ATOM 713 N N . GLY A 1 91 ? -9.081 -13.812 -33.947 1.00 55.28 91 GLY A N 1
ATOM 714 C CA . GLY A 1 91 ? -10.113 -12.870 -33.508 1.00 55.28 91 GLY A CA 1
ATOM 715 C C . GLY A 1 91 ? -11.499 -13.253 -34.036 1.00 55.28 91 GLY A C 1
ATOM 716 O O . GLY A 1 91 ? -11.667 -14.303 -34.651 1.00 55.28 91 GLY A O 1
ATOM 717 N N . GLY A 1 92 ? -12.486 -12.381 -33.805 1.00 64.88 92 GLY A N 1
ATOM 718 C CA . GLY A 1 92 ? -13.883 -12.606 -34.213 1.00 64.88 92 GLY A CA 1
ATOM 719 C C . GLY A 1 92 ? -14.825 -13.012 -33.072 1.00 64.88 92 GLY A C 1
ATOM 720 O O . GLY A 1 92 ? -15.922 -13.518 -33.302 1.00 64.88 92 GLY A O 1
ATOM 721 N N . GLY A 1 93 ? -14.409 -12.760 -31.825 1.00 58.91 93 GLY A N 1
ATOM 722 C CA . GLY A 1 93 ? -15.295 -12.766 -30.656 1.00 58.91 93 GLY A CA 1
ATOM 723 C C . GLY A 1 93 ? -15.911 -14.123 -30.319 1.00 58.91 93 GLY A C 1
ATOM 724 O O . GLY A 1 93 ? -16.973 -14.151 -29.707 1.00 58.91 93 GLY A O 1
ATOM 725 N N . TYR A 1 94 ? -15.268 -15.223 -30.724 1.00 68.81 94 TYR A N 1
ATOM 726 C CA . TYR A 1 94 ? -15.785 -16.591 -30.608 1.00 68.81 94 TYR A CA 1
ATOM 727 C C . TYR A 1 94 ? -17.047 -16.883 -31.433 1.00 68.81 94 TYR A C 1
ATOM 729 O O . TYR A 1 94 ? -17.717 -17.873 -31.171 1.00 68.81 94 TYR A O 1
ATOM 737 N N . VAL A 1 95 ? -17.375 -16.050 -32.427 1.00 70.50 95 VAL A N 1
ATOM 738 C CA . VAL A 1 95 ? -18.580 -16.200 -33.269 1.00 70.50 95 VAL A CA 1
ATOM 739 C C . VAL A 1 95 ? -18.229 -16.300 -34.757 1.00 70.50 95 VAL A C 1
ATOM 741 O O . VAL A 1 95 ? -18.848 -17.068 -35.496 1.00 70.50 95 VAL A O 1
ATOM 744 N N . ILE A 1 96 ? -17.212 -15.556 -35.195 1.00 69.62 96 ILE A N 1
ATOM 745 C CA . ILE A 1 96 ? -16.706 -15.523 -36.573 1.00 69.62 96 ILE A CA 1
ATOM 746 C C . ILE A 1 96 ? -15.174 -15.613 -36.587 1.00 69.62 96 ILE A C 1
ATOM 748 O O . ILE A 1 96 ? -14.534 -15.538 -35.540 1.00 69.62 96 ILE A O 1
ATOM 752 N N . GLY A 1 97 ? -14.588 -15.740 -37.777 1.00 72.69 97 GLY A N 1
ATOM 753 C CA . GLY A 1 97 ? -13.156 -15.972 -37.952 1.00 72.69 97 GLY A CA 1
ATOM 754 C C . GLY A 1 97 ? -12.824 -17.453 -38.063 1.00 72.69 97 GLY A C 1
ATOM 755 O O . GLY A 1 97 ? -13.543 -18.302 -37.551 1.00 72.69 97 GLY A O 1
ATOM 756 N N . SER A 1 98 ? -11.738 -17.746 -38.768 1.00 78.94 98 SER A N 1
ATOM 757 C CA . SER A 1 98 ? -11.183 -19.090 -38.854 1.00 78.94 98 SER A CA 1
ATOM 758 C C . SER A 1 98 ? -9.666 -19.031 -38.976 1.00 78.94 98 SER A C 1
ATOM 760 O O . SER A 1 98 ? -9.062 -17.967 -39.180 1.00 78.94 98 SER A O 1
ATOM 762 N N . VAL A 1 99 ? -9.056 -20.209 -38.927 1.00 81.06 99 VAL A N 1
ATOM 763 C CA . VAL A 1 99 ? -7.663 -20.445 -39.320 1.00 81.06 99 VAL A CA 1
ATOM 764 C C . VAL A 1 99 ? -7.296 -19.843 -40.682 1.00 81.06 99 VAL A C 1
ATOM 766 O O . VAL A 1 99 ? -6.195 -19.316 -40.828 1.00 81.06 99 VAL A O 1
ATOM 769 N N . ASN A 1 100 ? -8.203 -19.848 -41.664 1.00 79.00 100 ASN A N 1
ATOM 770 C CA . ASN A 1 100 ? -7.927 -19.318 -43.003 1.00 79.00 100 ASN A CA 1
ATOM 771 C C . ASN A 1 100 ? -7.820 -17.791 -43.005 1.00 79.00 100 ASN A C 1
ATOM 773 O O . ASN A 1 100 ? -6.850 -17.253 -43.538 1.00 79.00 100 ASN A O 1
ATOM 777 N N . SER A 1 101 ? -8.746 -17.108 -42.328 1.00 70.75 101 SER A N 1
ATOM 778 C CA . SER A 1 101 ? -8.754 -15.644 -42.206 1.00 70.75 101 SER A CA 1
ATOM 779 C C . SER A 1 101 ? -7.461 -15.074 -41.622 1.00 70.75 101 SER A C 1
ATOM 781 O O . SER A 1 101 ? -7.011 -13.994 -41.993 1.00 70.75 101 SER A O 1
ATOM 783 N N . TYR A 1 102 ? -6.855 -15.784 -40.675 1.00 72.62 102 TYR A N 1
ATOM 784 C CA . TYR A 1 102 ? -5.674 -15.302 -39.960 1.00 72.62 102 TYR A CA 1
ATOM 785 C C . TYR A 1 102 ? -4.368 -15.904 -40.472 1.00 72.62 102 TYR A C 1
ATOM 787 O O . TYR A 1 102 ? -3.304 -15.562 -39.953 1.00 72.62 102 TYR A O 1
ATOM 795 N N . ARG A 1 103 ? -4.429 -16.741 -41.516 1.00 78.81 103 ARG A N 1
ATOM 796 C CA . ARG A 1 103 ? -3.280 -17.468 -42.056 1.00 78.81 103 ARG A CA 1
ATOM 797 C C . ARG A 1 103 ? -2.139 -16.525 -42.428 1.00 78.81 103 ARG A C 1
ATOM 799 O O . ARG A 1 103 ? -1.080 -16.632 -41.826 1.00 78.81 103 ARG A O 1
ATOM 806 N N . ASP A 1 104 ? -2.357 -15.541 -43.305 1.00 76.31 104 ASP A N 1
ATOM 807 C CA . ASP A 1 104 ? -1.304 -14.603 -43.747 1.00 76.31 104 ASP A CA 1
ATOM 808 C C . ASP A 1 104 ? -0.632 -13.859 -42.575 1.00 76.31 104 ASP A C 1
ATOM 810 O O . ASP A 1 104 ? 0.596 -13.783 -42.471 1.00 76.31 104 ASP A O 1
ATOM 814 N N . PHE A 1 105 ? -1.429 -13.377 -41.618 1.00 76.81 105 PHE A N 1
ATOM 815 C CA . PHE A 1 105 ? -0.900 -12.742 -40.412 1.00 76.81 105 PHE A CA 1
ATOM 816 C C . PHE A 1 105 ? -0.045 -13.712 -39.593 1.00 76.81 105 PHE A C 1
ATOM 818 O O . PHE A 1 105 ? 1.056 -13.360 -39.165 1.00 76.81 105 PHE A O 1
ATOM 825 N N . CYS A 1 106 ? -0.531 -14.933 -39.384 1.00 77.88 106 CYS A N 1
ATOM 826 C CA . CYS A 1 106 ? 0.167 -15.961 -38.628 1.00 77.88 106 CYS A CA 1
ATOM 827 C C . CYS A 1 106 ? 1.419 -16.471 -39.351 1.00 77.88 106 CYS A C 1
ATOM 829 O O . CYS A 1 106 ? 2.389 -16.826 -38.686 1.00 77.88 106 CYS A O 1
ATOM 831 N N . GLU A 1 107 ? 1.468 -16.423 -40.681 1.00 80.88 107 GLU A N 1
ATOM 832 C CA . GLU A 1 107 ? 2.675 -16.675 -41.470 1.00 80.88 107 GLU A CA 1
ATOM 833 C C . GLU A 1 107 ? 3.726 -15.582 -41.252 1.00 80.88 107 GLU A C 1
ATOM 835 O O . GLU A 1 107 ? 4.885 -15.874 -40.934 1.00 80.88 107 GLU A O 1
ATOM 840 N N . ARG A 1 108 ? 3.321 -14.308 -41.332 1.00 77.00 108 ARG A N 1
ATOM 841 C CA . ARG A 1 108 ? 4.194 -13.159 -41.033 1.00 77.00 108 ARG A CA 1
ATOM 842 C C . ARG A 1 108 ? 4.671 -13.188 -39.582 1.00 77.00 108 ARG A C 1
ATOM 844 O O . ARG A 1 108 ? 5.843 -12.917 -39.314 1.00 77.00 108 ARG A O 1
ATOM 851 N N . LEU A 1 109 ? 3.794 -13.563 -38.654 1.00 77.00 109 LEU A N 1
ATOM 852 C CA . LEU A 1 109 ? 4.107 -13.740 -37.239 1.00 77.00 109 LEU A CA 1
ATOM 853 C C . LEU A 1 109 ? 5.083 -14.901 -37.023 1.00 77.00 109 LEU A C 1
ATOM 855 O O . LEU A 1 109 ? 6.083 -14.722 -36.332 1.00 77.00 109 LEU A O 1
ATOM 859 N N . SER A 1 110 ? 4.847 -16.052 -37.657 1.00 80.44 110 SER A N 1
ATOM 860 C CA . SER A 1 110 ? 5.725 -17.225 -37.605 1.00 80.44 110 SER A CA 1
ATOM 861 C C . SER A 1 110 ? 7.133 -16.876 -38.080 1.00 80.44 110 SER A C 1
ATOM 863 O O . SER A 1 110 ? 8.118 -17.199 -37.410 1.00 80.44 110 SER A O 1
ATOM 865 N N . ARG A 1 111 ? 7.234 -16.123 -39.182 1.00 79.25 111 ARG A N 1
ATOM 866 C CA . ARG A 1 111 ? 8.504 -15.634 -39.722 1.00 79.25 111 ARG A CA 1
ATOM 867 C C . ARG A 1 111 ? 9.198 -14.652 -38.780 1.00 79.25 111 ARG A C 1
ATOM 869 O O . ARG A 1 111 ? 10.374 -14.826 -38.464 1.00 79.25 111 ARG A O 1
ATOM 876 N N . SER A 1 112 ? 8.470 -13.639 -38.312 1.00 74.56 112 SER A N 1
ATOM 877 C CA . SER A 1 112 ? 9.019 -12.556 -37.482 1.00 74.56 112 SER A CA 1
ATOM 878 C C . SER A 1 112 ? 9.476 -13.074 -36.115 1.00 74.56 112 SER A C 1
ATOM 880 O O . SER A 1 112 ? 10.547 -12.719 -35.622 1.00 74.56 112 SER A O 1
ATOM 882 N N . ALA A 1 113 ? 8.696 -13.984 -35.527 1.00 72.12 113 ALA A N 1
ATOM 883 C CA . ALA A 1 113 ? 8.993 -14.616 -34.247 1.00 72.12 113 ALA A CA 1
ATOM 884 C C . ALA A 1 113 ? 9.948 -15.819 -34.363 1.00 72.12 113 ALA A C 1
ATOM 886 O O . ALA A 1 113 ? 10.481 -16.282 -33.348 1.00 72.12 113 ALA A O 1
ATOM 887 N N . LYS A 1 114 ? 10.191 -16.323 -35.584 1.00 83.38 114 LYS A N 1
ATOM 888 C CA . LYS A 1 114 ? 10.930 -17.568 -35.859 1.00 83.38 114 LYS A CA 1
ATOM 889 C C . LYS A 1 114 ? 10.380 -18.742 -35.038 1.00 83.38 114 LYS A C 1
ATOM 891 O O . LYS A 1 114 ? 11.144 -19.491 -34.420 1.00 83.38 114 LYS A O 1
ATOM 896 N N . ALA A 1 115 ? 9.057 -18.868 -35.003 1.00 82.06 115 ALA A N 1
ATOM 897 C CA . ALA A 1 115 ? 8.317 -19.843 -34.204 1.00 82.06 115 ALA A CA 1
ATOM 898 C C . ALA A 1 115 ? 7.199 -20.480 -35.031 1.00 82.06 115 ALA A C 1
ATOM 900 O O . ALA A 1 115 ? 6.654 -19.838 -35.927 1.00 82.06 115 ALA A O 1
ATOM 901 N N . ARG A 1 116 ? 6.840 -21.726 -34.726 1.00 86.81 116 ARG A N 1
ATOM 902 C CA . ARG A 1 116 ? 5.616 -22.339 -35.246 1.00 86.81 116 ARG A CA 1
ATOM 903 C C . ARG A 1 116 ? 4.426 -21.623 -34.612 1.00 86.81 116 ARG A C 1
ATOM 905 O O . ARG A 1 116 ? 4.442 -21.339 -33.418 1.00 86.81 116 ARG A O 1
ATOM 912 N N . VAL A 1 117 ? 3.405 -21.305 -35.387 1.00 86.62 117 VAL A N 1
ATOM 913 C CA . VAL A 1 117 ? 2.190 -20.661 -34.885 1.00 86.62 117 VAL A CA 1
ATOM 914 C C . VAL A 1 117 ? 1.063 -21.673 -35.006 1.00 86.62 117 VAL A C 1
ATOM 916 O O . VAL A 1 117 ? 0.680 -22.020 -36.118 1.00 86.62 117 VAL A O 1
ATOM 919 N N . LEU A 1 118 ? 0.571 -22.178 -33.874 1.00 87.56 118 LEU A N 1
ATOM 920 C CA . LEU A 1 118 ? -0.645 -22.980 -33.827 1.00 87.56 118 LEU A CA 1
ATOM 921 C C . LEU A 1 118 ? -1.829 -22.024 -33.774 1.00 87.56 118 LEU A C 1
ATOM 923 O O . LEU A 1 118 ? -2.109 -21.440 -32.730 1.00 87.56 118 LEU A O 1
ATOM 927 N N . VAL A 1 119 ? -2.511 -21.866 -34.896 1.00 88.81 119 VAL A N 1
ATOM 928 C CA . VAL A 1 119 ? -3.773 -21.143 -34.965 1.00 88.81 119 VAL A CA 1
ATOM 929 C C . VAL A 1 119 ? -4.883 -22.115 -34.587 1.00 88.81 119 VAL A C 1
ATOM 931 O O . VAL A 1 119 ? -5.074 -23.125 -35.259 1.00 88.81 119 VAL A O 1
ATOM 934 N N . VAL A 1 120 ? -5.571 -21.856 -33.480 1.00 86.56 120 VAL A N 1
ATOM 935 C CA . VAL A 1 120 ? -6.612 -22.755 -32.960 1.00 86.56 120 VAL A CA 1
ATOM 936 C C . VAL A 1 120 ? -7.927 -22.453 -33.667 1.00 86.56 120 VAL A C 1
ATOM 938 O O . VAL A 1 120 ? -8.396 -21.322 -33.592 1.00 86.56 120 VAL A O 1
ATOM 941 N N . ASP A 1 121 ? -8.508 -23.456 -34.322 1.00 89.44 121 ASP A N 1
ATOM 942 C CA . ASP A 1 121 ? -9.839 -23.420 -34.940 1.00 89.44 121 ASP A CA 1
ATOM 943 C C . ASP A 1 121 ? -10.871 -23.839 -33.886 1.00 89.44 121 ASP A C 1
ATOM 945 O O . ASP A 1 121 ? -11.416 -24.945 -33.886 1.00 89.44 121 ASP A O 1
ATOM 949 N N . TYR A 1 122 ? -11.012 -22.985 -32.875 1.00 86.19 122 TYR A N 1
ATOM 950 C CA . TYR A 1 122 ? -11.873 -23.258 -31.735 1.00 86.19 122 TYR A CA 1
ATOM 951 C C . TYR A 1 122 ? -13.348 -23.203 -32.147 1.00 86.19 122 TYR A C 1
ATOM 953 O O . TYR A 1 122 ? -13.746 -22.478 -33.061 1.00 86.19 122 TYR A O 1
ATOM 961 N N . ARG A 1 123 ? -14.195 -23.949 -31.438 1.00 88.69 123 ARG A N 1
ATOM 962 C CA . ARG A 1 123 ? -15.629 -23.988 -31.728 1.00 88.69 123 ARG A CA 1
ATOM 963 C C . ARG A 1 123 ? -16.285 -22.629 -31.496 1.00 88.69 123 ARG A C 1
ATOM 965 O O . ARG A 1 123 ? -16.070 -21.987 -30.470 1.00 88.69 123 ARG A O 1
ATOM 972 N N . LEU A 1 124 ? -17.117 -22.221 -32.451 1.00 78.69 124 LEU A N 1
ATOM 973 C CA . LEU A 1 124 ? -17.765 -20.913 -32.460 1.00 78.69 124 LEU A CA 1
ATOM 974 C C . LEU A 1 124 ? -19.202 -20.982 -31.939 1.00 78.69 124 LEU A C 1
ATOM 976 O O . LEU A 1 124 ? -19.919 -21.965 -32.141 1.00 78.69 124 LEU A O 1
ATOM 980 N N . ALA A 1 125 ? -19.620 -19.900 -31.294 1.00 75.31 125 ALA A N 1
ATOM 981 C CA . ALA A 1 125 ? -21.007 -19.579 -31.014 1.00 75.31 125 ALA A CA 1
ATOM 982 C C . ALA A 1 125 ? -21.698 -19.057 -32.297 1.00 75.31 125 ALA A C 1
ATOM 984 O O . ALA A 1 125 ? -21.024 -18.502 -33.170 1.00 75.31 125 ALA A O 1
ATOM 985 N N . PRO A 1 126 ? -23.032 -19.175 -32.416 1.00 69.25 126 PRO A N 1
ATOM 986 C CA . PRO A 1 126 ? -23.981 -19.663 -31.409 1.00 69.25 126 PRO A CA 1
ATOM 987 C C . PRO A 1 126 ? -24.048 -21.190 -31.257 1.00 69.25 126 PRO A C 1
ATOM 989 O O . PRO A 1 126 ? -24.599 -21.661 -30.266 1.00 69.25 126 PRO A O 1
ATOM 992 N N . GLU A 1 127 ? -23.490 -21.961 -32.189 1.00 86.31 127 GLU A N 1
ATOM 993 C CA . GLU A 1 127 ? -23.577 -23.426 -32.206 1.00 86.31 127 GLU A CA 1
ATOM 994 C C . GLU A 1 127 ? -22.883 -24.056 -30.992 1.00 86.31 127 GLU A C 1
ATOM 996 O O . GLU A 1 127 ? -23.346 -25.066 -30.464 1.00 86.31 127 GLU A O 1
ATOM 1001 N N . ASN A 1 128 ? -21.797 -23.432 -30.523 1.00 77.06 128 ASN A N 1
ATOM 1002 C CA . ASN A 1 128 ? -21.031 -23.843 -29.351 1.00 77.06 128 ASN A CA 1
ATOM 1003 C C . ASN A 1 128 ? -20.799 -22.630 -28.424 1.00 77.06 128 ASN A C 1
ATOM 1005 O O . ASN A 1 128 ? -19.806 -21.915 -28.573 1.00 77.06 128 ASN A O 1
ATOM 1009 N N . PRO A 1 129 ? -21.718 -22.345 -27.483 1.00 65.62 129 PRO A N 1
ATOM 1010 C CA . PRO A 1 129 ? -21.614 -21.192 -26.590 1.00 65.62 129 PRO A CA 1
ATOM 1011 C C . PRO A 1 129 ? -20.480 -21.338 -25.561 1.00 65.62 129 PRO A C 1
ATOM 1013 O O . PRO A 1 129 ? -19.873 -22.398 -25.396 1.00 65.62 129 PRO A O 1
ATOM 1016 N N . PHE A 1 130 ? -20.206 -20.254 -24.829 1.00 50.09 130 PHE A N 1
ATOM 1017 C CA . PHE A 1 130 ? -19.250 -20.253 -23.718 1.00 50.09 130 PHE A CA 1
ATOM 1018 C C . PHE A 1 130 ? -19.530 -21.415 -22.738 1.00 50.09 130 PHE A C 1
ATOM 1020 O O . PHE A 1 130 ? -20.689 -21.580 -22.341 1.00 50.09 130 PHE A O 1
ATOM 1027 N N . PRO A 1 131 ? -18.513 -22.193 -22.306 1.00 60.31 131 PRO A N 1
ATOM 1028 C CA . PRO A 1 131 ? -17.066 -21.948 -22.422 1.00 60.31 131 PRO A CA 1
ATOM 1029 C C . PRO A 1 131 ? -16.330 -22.688 -23.562 1.00 60.31 131 PRO A C 1
ATOM 1031 O O . PRO A 1 131 ? -15.102 -22.715 -23.539 1.00 60.31 131 PRO A O 1
ATOM 1034 N N . ALA A 1 132 ? -17.018 -23.247 -24.567 1.00 65.56 132 ALA A N 1
ATOM 1035 C CA . ALA A 1 132 ? -16.424 -24.191 -25.533 1.00 65.56 132 ALA A CA 1
ATOM 1036 C C . ALA A 1 132 ? -15.100 -23.724 -26.177 1.00 65.56 132 ALA A C 1
ATOM 1038 O O . ALA A 1 132 ? -14.125 -24.469 -26.194 1.00 65.56 132 ALA A O 1
ATOM 1039 N N . ALA A 1 133 ? -15.022 -22.471 -26.632 1.00 60.62 133 ALA A N 1
ATOM 1040 C CA . ALA A 1 133 ? -13.801 -21.942 -27.239 1.00 60.62 133 ALA A CA 1
ATOM 1041 C C . ALA A 1 133 ? -12.627 -21.759 -26.254 1.00 60.62 133 ALA A C 1
ATOM 1043 O O . ALA A 1 133 ? -11.462 -21.836 -26.644 1.00 60.62 133 ALA A O 1
ATOM 1044 N N . VAL A 1 134 ? -12.924 -21.517 -24.972 1.00 68.00 134 VAL A N 1
ATOM 1045 C CA . VAL A 1 134 ? -11.917 -21.403 -23.905 1.00 68.00 134 VAL A CA 1
ATOM 1046 C C . VAL A 1 134 ? -11.354 -22.779 -23.569 1.00 68.00 134 VAL A C 1
ATOM 1048 O O . VAL A 1 134 ? -10.144 -22.917 -23.379 1.00 68.00 134 VAL A O 1
ATOM 1051 N N . ASP A 1 135 ? -12.215 -23.794 -23.550 1.00 70.00 135 ASP A N 1
ATOM 1052 C CA . ASP A 1 135 ? -11.799 -25.180 -23.365 1.00 70.00 135 ASP A CA 1
ATOM 1053 C C . ASP A 1 135 ? -10.909 -25.630 -24.531 1.00 70.00 135 ASP A C 1
ATOM 1055 O O . ASP A 1 135 ? -9.810 -26.130 -24.297 1.00 70.00 135 ASP A O 1
ATOM 1059 N N . ASP A 1 136 ? -11.303 -25.352 -25.778 1.00 74.81 136 ASP A N 1
ATOM 1060 C CA . ASP A 1 136 ? -10.512 -25.677 -26.975 1.00 74.81 136 ASP A CA 1
ATOM 1061 C C . ASP A 1 136 ? -9.144 -24.973 -26.963 1.00 74.81 136 ASP A C 1
ATOM 1063 O O . ASP A 1 136 ? -8.121 -25.584 -27.279 1.00 74.81 136 ASP A O 1
ATOM 1067 N N . ALA A 1 137 ? -9.086 -23.713 -26.518 1.00 72.44 137 ALA A N 1
ATOM 1068 C CA . ALA A 1 137 ? -7.831 -22.984 -26.332 1.00 72.44 137 ALA A CA 1
ATOM 1069 C C . ALA A 1 137 ? -6.938 -23.615 -25.247 1.00 72.44 137 ALA A C 1
ATOM 1071 O O . ALA A 1 137 ? -5.718 -23.715 -25.416 1.00 72.44 137 ALA A O 1
ATOM 1072 N N . ALA A 1 138 ? -7.530 -24.071 -24.139 1.00 70.12 138 ALA A N 1
ATOM 1073 C CA . ALA A 1 138 ? -6.810 -24.760 -23.073 1.00 70.12 138 ALA A CA 1
ATOM 1074 C C . ALA A 1 138 ? -6.299 -26.140 -23.523 1.00 70.12 138 ALA A C 1
ATOM 1076 O O . ALA A 1 138 ? -5.177 -26.523 -23.173 1.00 70.12 138 ALA A O 1
ATOM 1077 N N . TYR A 1 139 ? -7.078 -26.875 -24.321 1.00 76.44 139 TYR A N 1
ATOM 1078 C CA . TYR A 1 139 ? -6.662 -28.144 -24.917 1.00 76.44 139 TYR A CA 1
ATOM 1079 C C . TYR A 1 139 ? -5.550 -27.950 -25.946 1.00 76.44 139 TYR A C 1
ATOM 1081 O O . TYR A 1 139 ? -4.545 -28.657 -25.877 1.00 76.44 139 TYR A O 1
ATOM 1089 N N . ALA A 1 140 ? -5.655 -26.942 -26.812 1.00 75.56 140 ALA A N 1
ATOM 1090 C CA . ALA A 1 140 ? -4.609 -26.588 -27.766 1.00 75.56 140 ALA A CA 1
ATOM 1091 C C . ALA A 1 140 ? -3.289 -26.231 -27.070 1.00 75.56 140 ALA A C 1
ATOM 1093 O O . ALA A 1 140 ? -2.215 -26.669 -27.487 1.00 75.56 140 ALA A O 1
ATOM 1094 N N . TYR A 1 141 ? -3.360 -25.497 -25.957 1.00 73.62 141 TYR A N 1
ATOM 1095 C CA . TYR A 1 141 ? -2.193 -25.195 -25.134 1.00 73.62 141 TYR A CA 1
ATOM 1096 C C . TYR A 1 141 ? -1.550 -26.464 -24.553 1.00 73.62 141 TYR A C 1
ATOM 1098 O O . TYR A 1 141 ? -0.343 -26.662 -24.687 1.00 73.62 141 TYR A O 1
ATOM 1106 N N . ARG A 1 142 ? -2.345 -27.368 -23.965 1.00 74.38 142 ARG A N 1
ATOM 1107 C CA . ARG A 1 142 ? -1.842 -28.652 -23.439 1.00 74.38 142 ARG A CA 1
ATOM 1108 C C . ARG A 1 142 ? -1.269 -29.543 -24.536 1.00 74.38 142 ARG A C 1
ATOM 1110 O O . ARG A 1 142 ? -0.271 -30.219 -24.308 1.00 74.38 142 ARG A O 1
ATOM 1117 N N . TRP A 1 143 ? -1.862 -29.520 -25.725 1.00 81.06 143 TRP A N 1
ATOM 1118 C CA . TRP A 1 143 ? -1.351 -30.250 -26.874 1.00 81.06 143 TRP A CA 1
ATOM 1119 C C . TRP A 1 143 ? 0.014 -29.723 -27.305 1.00 81.06 143 TRP A C 1
ATOM 1121 O O . TRP A 1 143 ? 0.927 -30.527 -27.468 1.00 81.06 143 TRP A O 1
ATOM 1131 N N . VAL A 1 144 ? 0.202 -28.400 -27.391 1.00 76.12 144 VAL A N 1
ATOM 1132 C CA . VAL A 1 144 ? 1.519 -27.800 -27.671 1.00 76.12 144 VAL A CA 1
ATOM 1133 C C . VAL A 1 144 ? 2.556 -28.233 -26.638 1.00 76.12 144 VAL A C 1
ATOM 1135 O O . VAL A 1 144 ? 3.657 -28.613 -27.026 1.00 76.12 144 VAL A O 1
ATOM 1138 N N . LEU A 1 145 ? 2.188 -28.255 -25.352 1.00 71.62 145 LEU A N 1
ATOM 1139 C CA . LEU A 1 145 ? 3.059 -28.761 -24.285 1.00 71.62 145 LEU A CA 1
ATOM 1140 C C . LEU A 1 145 ? 3.388 -30.256 -24.438 1.00 71.62 145 LEU A C 1
ATOM 1142 O O . LEU A 1 145 ? 4.456 -30.692 -24.026 1.00 71.62 145 LEU A O 1
ATOM 1146 N N . SER A 1 146 ? 2.498 -31.045 -25.046 1.00 71.00 146 SER A N 1
ATOM 1147 C CA . SER A 1 146 ? 2.731 -32.471 -25.311 1.00 71.00 146 SER A CA 1
ATOM 1148 C C . SER A 1 146 ? 3.593 -32.753 -26.550 1.00 71.00 146 SER A C 1
ATOM 1150 O O . SER A 1 146 ? 4.060 -33.877 -26.712 1.00 71.00 146 SER A O 1
ATOM 1152 N N . GLN A 1 147 ? 3.847 -31.758 -27.416 1.00 68.19 147 GLN A N 1
ATOM 1153 C CA . GLN A 1 147 ? 4.664 -31.921 -28.632 1.00 68.19 147 GLN A CA 1
ATOM 1154 C C . GLN A 1 147 ? 6.180 -32.029 -28.357 1.00 68.19 147 GLN A C 1
ATOM 1156 O O . GLN A 1 147 ? 6.972 -32.161 -29.292 1.00 68.19 147 GLN A O 1
ATOM 1161 N N . GLY A 1 148 ? 6.598 -31.999 -27.088 1.00 52.88 148 GLY A N 1
ATOM 1162 C CA . GLY A 1 148 ? 7.945 -32.351 -26.636 1.00 52.88 148 GLY A CA 1
ATOM 1163 C C . GLY A 1 148 ? 8.384 -31.546 -25.412 1.00 52.88 148 GLY A C 1
ATOM 1164 O O . GLY A 1 148 ? 7.958 -30.410 -25.228 1.00 52.88 148 GLY A O 1
ATOM 1165 N N . ASP A 1 149 ? 9.307 -32.098 -24.621 1.00 45.91 149 ASP A N 1
ATOM 1166 C CA . ASP A 1 149 ? 9.757 -31.570 -23.315 1.00 45.91 149 ASP A CA 1
ATOM 1167 C C . ASP A 1 149 ? 10.400 -30.155 -23.333 1.00 45.91 149 ASP A C 1
ATOM 1169 O O . ASP A 1 149 ? 10.818 -29.656 -22.293 1.00 45.91 149 ASP A O 1
ATOM 1173 N N . ASN A 1 150 ? 10.486 -29.480 -24.493 1.00 44.09 150 ASN A N 1
ATOM 1174 C CA . ASN A 1 150 ? 11.156 -28.182 -24.690 1.00 44.09 150 ASN A CA 1
ATOM 1175 C C . ASN A 1 150 ? 10.315 -27.115 -25.439 1.00 44.09 150 ASN A C 1
ATOM 1177 O O . ASN A 1 150 ? 10.872 -26.117 -25.908 1.00 44.09 150 ASN A O 1
ATOM 1181 N N . SER A 1 151 ? 8.992 -27.283 -25.584 1.00 41.22 151 SER A N 1
ATOM 1182 C CA . SER A 1 151 ? 8.134 -26.308 -26.282 1.00 41.22 151 SER A CA 1
ATOM 1183 C C . SER A 1 151 ? 7.989 -24.988 -25.498 1.00 41.22 151 SER A C 1
ATOM 1185 O O . SER A 1 151 ? 7.321 -24.940 -24.466 1.00 41.22 151 SER A O 1
ATOM 1187 N N . ASN A 1 152 ? 8.578 -23.891 -25.988 1.00 47.53 152 ASN A N 1
ATOM 1188 C CA . ASN A 1 152 ? 8.430 -22.556 -25.382 1.00 47.53 152 ASN A CA 1
ATOM 1189 C C . ASN A 1 152 ? 7.176 -21.835 -25.921 1.00 47.53 152 ASN A C 1
ATOM 1191 O O . ASN A 1 152 ? 7.100 -21.616 -27.132 1.00 47.53 152 ASN A O 1
ATOM 1195 N N . CYS A 1 153 ? 6.249 -21.427 -25.037 1.00 40.81 153 CYS A N 1
ATOM 1196 C CA . CYS A 1 153 ? 4.987 -20.724 -25.349 1.00 40.81 153 CYS A CA 1
ATOM 1197 C C . CYS A 1 153 ? 4.881 -19.383 -24.578 1.00 40.81 153 CYS A C 1
ATOM 1199 O O . CYS A 1 153 ? 5.226 -19.335 -23.400 1.00 40.81 153 CYS A O 1
ATOM 1201 N N . LEU A 1 154 ? 4.412 -18.294 -25.212 1.00 45.03 154 LEU A N 1
ATOM 1202 C CA . LEU A 1 154 ? 4.349 -16.925 -24.641 1.00 45.03 154 LEU A CA 1
ATOM 1203 C C . LEU A 1 154 ? 2.907 -16.394 -24.483 1.00 45.03 154 LEU A C 1
ATOM 1205 O O . LEU A 1 154 ? 2.138 -16.493 -25.435 1.00 45.03 154 LEU A O 1
ATOM 1209 N N . ILE A 1 155 ? 2.589 -15.756 -23.332 1.00 42.62 155 ILE A N 1
ATOM 1210 C CA . ILE A 1 155 ? 1.358 -14.964 -23.056 1.00 42.62 155 ILE A CA 1
ATOM 1211 C C . ILE A 1 155 ? 1.659 -13.777 -22.068 1.00 42.62 155 ILE A C 1
ATOM 1213 O O . ILE A 1 155 ? 2.052 -14.049 -20.942 1.00 42.62 155 ILE A O 1
ATOM 1217 N N . GLY A 1 156 ? 1.443 -12.491 -22.449 1.00 37.50 156 GLY A N 1
ATOM 1218 C CA . GLY A 1 156 ? 1.231 -11.269 -21.591 1.00 37.50 156 GLY A CA 1
ATOM 1219 C C . GLY A 1 156 ? 2.409 -10.529 -20.868 1.00 37.50 156 GLY A C 1
ATOM 1220 O O . GLY A 1 156 ? 3.185 -11.165 -20.175 1.00 37.50 156 GLY A O 1
ATOM 1221 N N . GLY A 1 157 ? 2.509 -9.173 -20.949 1.00 45.12 157 GLY A N 1
ATOM 1222 C CA . GLY A 1 157 ? 3.576 -8.301 -20.347 1.00 45.12 157 GLY A CA 1
ATOM 1223 C C . GLY A 1 157 ? 3.105 -7.115 -19.443 1.00 45.12 157 GLY A C 1
ATOM 1224 O O . GLY A 1 157 ? 1.927 -7.054 -19.118 1.00 45.12 157 GLY A O 1
ATOM 1225 N N . ILE A 1 158 ? 3.981 -6.145 -19.069 1.00 48.94 158 ILE A N 1
ATOM 1226 C CA . ILE A 1 158 ? 3.788 -5.074 -18.023 1.00 48.94 158 ILE A CA 1
ATOM 1227 C C . ILE A 1 158 ? 2.432 -4.336 -18.055 1.00 48.94 158 ILE A C 1
ATOM 1229 O O . ILE A 1 158 ? 1.863 -4.016 -17.011 1.00 48.94 158 ILE A O 1
ATOM 1233 N N . LYS A 1 159 ? 1.872 -4.060 -19.239 1.00 51.78 159 LYS A N 1
ATOM 1234 C CA . LYS A 1 159 ? 0.561 -3.390 -19.363 1.00 51.78 159 LYS A CA 1
ATOM 1235 C C . LYS A 1 159 ? -0.601 -4.236 -18.822 1.00 51.78 159 LYS A C 1
ATOM 1237 O O . LYS A 1 159 ? -1.583 -3.673 -18.346 1.00 51.78 159 LYS A O 1
ATOM 1242 N N . ALA A 1 160 ? -0.481 -5.564 -18.853 1.00 55.84 160 ALA A N 1
ATOM 1243 C CA . ALA A 1 160 ? -1.459 -6.470 -18.259 1.00 55.84 160 ALA A CA 1
ATOM 1244 C C . ALA A 1 160 ? -1.482 -6.346 -16.728 1.00 55.84 160 ALA A C 1
ATOM 1246 O O . ALA A 1 160 ? -2.560 -6.375 -16.142 1.00 55.84 160 ALA A O 1
ATOM 1247 N N . THR A 1 161 ? -0.323 -6.109 -16.100 1.00 61.78 161 THR A N 1
ATOM 1248 C CA . THR A 1 161 ? -0.194 -5.942 -14.645 1.00 61.78 161 THR A CA 1
ATOM 1249 C C . THR A 1 161 ? -0.989 -4.739 -14.128 1.00 61.78 161 THR A C 1
ATOM 1251 O O . THR A 1 161 ? -1.663 -4.834 -13.105 1.00 61.78 161 THR A O 1
ATOM 1254 N N . PHE A 1 162 ? -0.996 -3.620 -14.863 1.00 66.62 162 PHE A N 1
ATOM 1255 C CA . PHE A 1 162 ? -1.792 -2.442 -14.492 1.00 66.62 162 PHE A CA 1
ATOM 1256 C C . PHE A 1 162 ? -3.299 -2.710 -14.519 1.00 66.62 162 PHE A C 1
ATOM 1258 O O . PHE A 1 162 ? -4.022 -2.276 -13.622 1.00 66.62 162 PHE A O 1
ATOM 1265 N N . LEU A 1 163 ? -3.774 -3.434 -15.535 1.00 66.94 163 LEU A N 1
ATOM 1266 C CA . LEU A 1 163 ? -5.188 -3.776 -15.650 1.00 66.94 163 LEU A CA 1
ATOM 1267 C C . LEU A 1 163 ? -5.610 -4.742 -14.539 1.00 66.94 163 LEU A C 1
ATOM 1269 O O . LEU A 1 163 ? -6.659 -4.547 -13.928 1.00 66.94 163 LEU A O 1
ATOM 1273 N N . THR A 1 164 ? -4.785 -5.748 -14.238 1.00 69.69 164 THR A N 1
ATOM 1274 C CA . THR A 1 164 ? -5.064 -6.675 -13.138 1.00 69.69 164 THR A CA 1
ATOM 1275 C C . THR A 1 164 ? -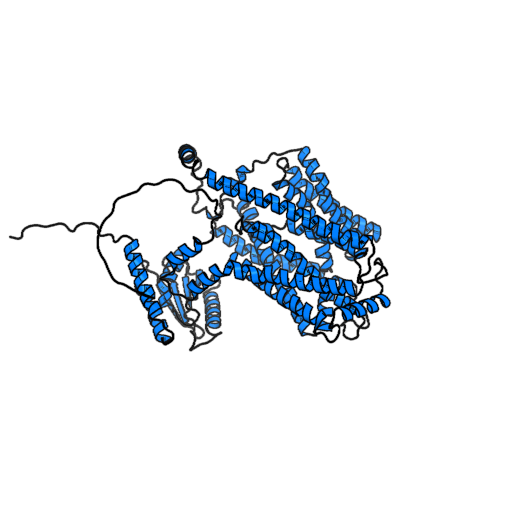5.069 -5.958 -11.791 1.00 69.69 164 THR A C 1
ATOM 1277 O O . THR A 1 164 ? -6.000 -6.153 -11.019 1.00 69.69 164 THR A O 1
ATOM 1280 N N . ASP A 1 165 ? -4.101 -5.078 -11.514 1.00 77.69 165 ASP A N 1
ATOM 1281 C CA . ASP A 1 165 ? -4.056 -4.272 -10.280 1.00 77.69 165 ASP A CA 1
ATOM 1282 C C . ASP A 1 165 ? -5.312 -3.410 -10.101 1.00 77.69 165 ASP A C 1
ATOM 1284 O O . ASP A 1 165 ? -5.870 -3.312 -9.001 1.00 77.69 165 ASP A O 1
ATOM 1288 N N . TRP A 1 166 ? -5.795 -2.815 -11.192 1.00 84.62 166 TRP A N 1
ATOM 1289 C CA . TRP A 1 166 ? -7.036 -2.053 -11.174 1.00 84.62 166 TRP A CA 1
ATOM 1290 C C . TRP A 1 166 ? -8.240 -2.944 -10.825 1.00 84.62 166 TRP A C 1
ATOM 1292 O O . TRP A 1 166 ? -9.006 -2.593 -9.928 1.00 84.62 166 TRP A O 1
ATOM 1302 N N . VAL A 1 167 ? -8.367 -4.130 -11.436 1.00 82.81 167 VAL A N 1
ATOM 1303 C CA . VAL A 1 167 ? -9.439 -5.094 -11.115 1.00 82.81 167 VAL A CA 1
ATOM 1304 C C . VAL A 1 167 ? -9.393 -5.530 -9.644 1.00 82.81 167 VAL A C 1
ATOM 1306 O O . VAL A 1 167 ? -10.431 -5.508 -8.980 1.00 82.81 167 VAL A O 1
ATOM 1309 N N . HIS A 1 168 ? -8.214 -5.859 -9.101 1.00 87.31 168 HIS A N 1
ATOM 1310 C CA . HIS A 1 168 ? -8.056 -6.193 -7.676 1.00 87.31 168 HIS A CA 1
ATOM 1311 C C . HIS A 1 168 ? -8.589 -5.069 -6.779 1.00 87.31 168 HIS A C 1
ATOM 1313 O O . HIS A 1 168 ? -9.338 -5.309 -5.829 1.00 87.31 168 HIS A O 1
ATOM 1319 N N . THR A 1 169 ? -8.251 -3.824 -7.119 1.00 88.94 169 THR A N 1
ATOM 1320 C CA . THR A 1 169 ? -8.672 -2.645 -6.359 1.00 88.94 169 THR A CA 1
ATOM 1321 C C . THR A 1 169 ? -10.186 -2.436 -6.426 1.00 88.94 169 THR A C 1
ATOM 1323 O O . THR A 1 169 ? -10.807 -2.144 -5.403 1.00 88.94 169 THR A O 1
ATOM 1326 N N . VAL A 1 170 ? -10.812 -2.650 -7.589 1.00 89.88 170 VAL A N 1
ATOM 1327 C CA . VAL A 1 170 ? -12.276 -2.584 -7.745 1.00 89.88 170 VAL A CA 1
ATOM 1328 C C . VAL A 1 170 ? -12.972 -3.566 -6.800 1.00 89.88 170 VAL A C 1
ATOM 1330 O O . VAL A 1 170 ? -13.896 -3.172 -6.086 1.00 89.88 170 VAL A O 1
ATOM 1333 N N . VAL A 1 171 ? -12.502 -4.816 -6.732 1.00 88.69 171 VAL A N 1
ATOM 1334 C CA . VAL A 1 171 ? -13.072 -5.838 -5.835 1.00 88.69 171 VAL A CA 1
ATOM 1335 C C . VAL A 1 171 ? -12.950 -5.418 -4.366 1.00 88.69 171 VAL A C 1
ATOM 1337 O O . VAL A 1 171 ? -13.928 -5.510 -3.621 1.00 88.69 171 VAL A O 1
ATOM 1340 N N . ILE A 1 172 ? -11.790 -4.893 -3.955 1.00 92.00 172 ILE A N 1
ATOM 1341 C CA . ILE A 1 172 ? -11.564 -4.398 -2.586 1.00 92.00 172 ILE A CA 1
ATOM 1342 C C . ILE A 1 172 ? -12.567 -3.291 -2.231 1.00 92.00 172 ILE A C 1
ATOM 1344 O O . ILE A 1 172 ? -13.194 -3.349 -1.171 1.00 92.00 172 ILE A O 1
ATOM 1348 N N . TYR A 1 173 ? -12.768 -2.311 -3.118 1.00 92.56 173 TYR A N 1
ATOM 1349 C CA . TYR A 1 173 ? -13.696 -1.201 -2.879 1.00 92.56 173 TYR A CA 1
ATOM 1350 C C . TYR A 1 173 ? -15.165 -1.640 -2.841 1.00 92.56 173 TYR A C 1
ATOM 1352 O O . TYR A 1 173 ? -15.919 -1.123 -2.017 1.00 92.56 173 TYR A O 1
ATOM 1360 N N . ILE A 1 174 ? -15.572 -2.607 -3.671 1.00 91.56 174 ILE A N 1
ATOM 1361 C CA . ILE A 1 174 ? -16.930 -3.175 -3.631 1.00 91.56 174 ILE A CA 1
ATOM 1362 C C . ILE A 1 174 ? -17.201 -3.794 -2.260 1.00 91.56 174 ILE A C 1
ATOM 1364 O O . ILE A 1 174 ? -18.208 -3.476 -1.627 1.00 91.56 174 ILE A O 1
ATOM 1368 N N . ILE A 1 175 ? -16.287 -4.643 -1.783 1.00 92.19 175 ILE A N 1
ATOM 1369 C CA . ILE A 1 175 ? -16.442 -5.308 -0.487 1.00 92.19 175 ILE A CA 1
ATOM 1370 C C . ILE A 1 175 ? -16.423 -4.268 0.636 1.00 92.19 175 ILE A C 1
ATOM 1372 O O . ILE A 1 175 ? -17.281 -4.301 1.508 1.00 92.19 175 ILE A O 1
ATOM 1376 N N . MET A 1 176 ? -15.506 -3.301 0.596 1.00 93.69 176 MET A N 1
ATOM 1377 C CA . MET A 1 176 ? -15.412 -2.248 1.608 1.00 93.69 176 MET A CA 1
ATOM 1378 C C . MET A 1 176 ? -16.699 -1.412 1.715 1.00 93.69 176 MET A C 1
ATOM 1380 O O . MET A 1 176 ? -17.190 -1.188 2.821 1.00 93.69 176 MET A O 1
ATOM 1384 N N . ILE A 1 177 ? -17.271 -0.974 0.586 1.00 94.19 177 ILE A N 1
ATOM 1385 C CA . ILE A 1 177 ? -18.525 -0.203 0.573 1.00 94.19 177 ILE A CA 1
ATOM 1386 C C . ILE A 1 177 ? -19.694 -1.063 1.049 1.00 94.19 177 ILE A C 1
ATOM 1388 O O . ILE A 1 177 ? -20.486 -0.608 1.872 1.00 94.19 177 ILE A O 1
ATOM 1392 N N . MET A 1 178 ? -19.791 -2.311 0.581 1.00 93.38 178 MET A N 1
ATOM 1393 C CA . MET A 1 178 ? -20.804 -3.251 1.062 1.00 93.38 178 MET A CA 1
ATOM 1394 C C . MET A 1 178 ? -20.738 -3.376 2.591 1.00 93.38 178 MET A C 1
ATOM 1396 O O . MET A 1 178 ? -21.761 -3.254 3.263 1.00 93.38 178 MET A O 1
ATOM 1400 N N . SER A 1 179 ? -19.544 -3.532 3.159 1.00 92.12 179 SER A N 1
ATOM 1401 C CA . SER A 1 179 ? -19.353 -3.662 4.604 1.00 92.12 179 SER A CA 1
ATOM 1402 C C . SER A 1 179 ? -19.768 -2.418 5.380 1.00 92.12 179 SER A C 1
ATOM 1404 O O . SER A 1 179 ? -20.361 -2.551 6.448 1.00 92.12 179 SER A O 1
ATOM 1406 N N . LEU A 1 180 ? -19.520 -1.219 4.842 1.00 94.50 180 LEU A N 1
ATOM 1407 C CA . LEU A 1 180 ? -19.990 0.029 5.447 1.00 94.50 180 LEU A CA 1
ATOM 1408 C C . LEU A 1 180 ? -21.515 0.036 5.597 1.00 94.50 180 LEU A C 1
ATOM 1410 O O . LEU A 1 180 ? -22.022 0.302 6.688 1.00 94.50 180 LEU A O 1
ATOM 1414 N N . PHE A 1 181 ? -22.248 -0.310 4.534 1.00 94.81 181 PHE A N 1
ATOM 1415 C CA . PHE A 1 181 ? -23.711 -0.396 4.588 1.00 94.81 181 PHE A CA 1
ATOM 1416 C C . PHE A 1 181 ? -24.190 -1.493 5.535 1.00 94.81 181 PHE A C 1
ATOM 1418 O O . PHE A 1 181 ? -25.108 -1.266 6.323 1.00 94.81 181 PHE A O 1
ATOM 1425 N N . VAL A 1 182 ? -23.556 -2.666 5.514 1.00 93.31 182 VAL A N 1
ATOM 1426 C CA . VAL A 1 182 ? -23.990 -3.759 6.383 1.00 93.31 182 VAL A CA 1
ATOM 1427 C C . VAL A 1 182 ? -23.797 -3.404 7.856 1.00 93.31 182 VAL A C 1
ATOM 1429 O O . VAL A 1 182 ? -24.724 -3.554 8.649 1.00 93.31 182 VAL A O 1
ATOM 1432 N N . VAL A 1 183 ? -22.634 -2.876 8.235 1.00 94.62 183 VAL A N 1
ATOM 1433 C CA . VAL A 1 183 ? -22.324 -2.558 9.636 1.00 94.62 183 VAL A CA 1
ATOM 1434 C C . VAL A 1 183 ? -23.146 -1.374 10.149 1.00 94.62 183 VAL A C 1
ATOM 1436 O O . VAL A 1 183 ? -23.709 -1.460 11.240 1.00 94.62 183 VAL A O 1
ATOM 1439 N N . PHE A 1 184 ? -23.253 -0.293 9.370 1.00 95.56 184 PHE A N 1
ATOM 1440 C CA . PHE A 1 184 ? -23.847 0.965 9.832 1.00 95.56 184 PHE A CA 1
ATOM 1441 C C . PHE A 1 184 ? -25.299 1.203 9.396 1.00 95.56 184 PHE A C 1
ATOM 1443 O O . PHE A 1 184 ? -25.845 2.238 9.777 1.00 95.56 184 PHE A O 1
ATOM 1450 N N . ALA A 1 185 ? -25.927 0.306 8.625 1.00 92.44 185 ALA A N 1
ATOM 1451 C CA . ALA A 1 185 ? -27.310 0.505 8.171 1.00 92.44 185 ALA A CA 1
ATOM 1452 C C . ALA A 1 185 ? -28.226 -0.730 8.221 1.00 92.44 185 ALA A C 1
ATOM 1454 O O . ALA A 1 185 ? -29.428 -0.551 8.402 1.00 92.44 185 ALA A O 1
ATOM 1455 N N . THR A 1 186 ? -27.726 -1.962 8.036 1.00 90.94 186 THR A N 1
ATOM 1456 C CA . THR A 1 186 ? -28.625 -3.130 7.850 1.00 90.94 186 THR A CA 1
ATOM 1457 C C . THR A 1 186 ? -28.429 -4.287 8.826 1.00 90.94 186 THR A C 1
ATOM 1459 O O . THR A 1 186 ? -29.310 -5.134 8.933 1.00 90.94 186 THR A O 1
ATOM 1462 N N . SER A 1 187 ? -27.285 -4.387 9.504 1.00 91.25 187 SER A N 1
ATOM 1463 C CA . SER A 1 187 ? -26.988 -5.496 10.418 1.00 91.25 187 SER A CA 1
ATOM 1464 C C . SER A 1 187 ? -27.974 -5.571 11.585 1.00 91.25 187 SER A C 1
ATOM 1466 O O . SER A 1 187 ? -28.260 -4.570 12.231 1.00 91.25 187 SER A O 1
ATOM 1468 N N . ASN A 1 188 ? -28.403 -6.785 11.934 1.00 87.38 188 ASN A N 1
ATOM 1469 C CA . ASN A 1 188 ? -29.235 -7.030 13.118 1.00 87.38 188 ASN A CA 1
ATOM 1470 C C . ASN A 1 188 ? -28.452 -6.940 14.443 1.00 87.38 188 ASN A C 1
ATOM 1472 O O . ASN A 1 188 ? -29.059 -6.959 15.509 1.00 87.38 188 ASN A O 1
ATOM 1476 N N . VAL A 1 189 ? -27.116 -6.889 14.386 1.00 88.81 189 VAL A N 1
ATOM 1477 C CA . VAL A 1 189 ? -26.242 -6.785 15.567 1.00 88.81 189 VAL A CA 1
ATOM 1478 C C . VAL A 1 189 ? -25.939 -5.322 15.890 1.00 88.81 189 VAL A C 1
ATOM 1480 O O . VAL A 1 189 ? -26.009 -4.920 17.046 1.00 88.81 189 VAL A O 1
ATOM 1483 N N . VAL A 1 190 ? -25.603 -4.531 14.865 1.00 92.12 190 VAL A N 1
ATOM 1484 C CA . VAL A 1 190 ? -25.246 -3.111 15.004 1.00 92.12 190 VAL A CA 1
ATOM 1485 C C . VAL A 1 190 ? -26.278 -2.244 14.291 1.00 92.12 190 VAL A C 1
ATOM 1487 O O . VAL A 1 190 ? -27.050 -1.545 14.936 1.00 92.12 190 VAL A O 1
ATOM 1490 N N . GLY A 1 191 ? -26.309 -2.276 12.958 1.00 88.44 191 GLY A N 1
ATOM 1491 C CA . GLY A 1 191 ? -27.395 -1.714 12.144 1.00 88.44 191 GLY A CA 1
ATOM 1492 C C . GLY A 1 191 ? -27.503 -0.189 12.112 1.00 88.44 191 GLY A C 1
ATOM 1493 O O . GLY A 1 191 ? -28.249 0.343 11.300 1.00 88.44 191 GLY A O 1
ATOM 1494 N N . SER A 1 192 ? -26.772 0.540 12.959 1.00 94.94 192 SER A N 1
ATOM 1495 C CA . SER A 1 192 ? -26.717 2.004 12.942 1.00 94.94 192 SER A CA 1
ATOM 1496 C C . SER A 1 192 ? -25.441 2.539 13.596 1.00 94.94 192 SER A C 1
ATOM 1498 O O . SER A 1 192 ? -24.840 1.889 14.454 1.00 94.94 192 SER A O 1
ATOM 1500 N N . SER A 1 193 ? -25.051 3.769 13.246 1.00 95.00 193 SER A N 1
ATOM 1501 C CA . SER A 1 193 ? -23.978 4.495 13.946 1.00 95.00 193 SER A CA 1
ATOM 1502 C C . SER A 1 193 ? -24.270 4.680 15.437 1.00 95.00 193 SER A C 1
ATOM 1504 O O . SER A 1 193 ? -23.357 4.661 16.257 1.00 95.00 193 SER A O 1
ATOM 1506 N N . ASP A 1 194 ? -25.544 4.858 15.792 1.00 95.62 194 ASP A N 1
ATOM 1507 C CA . ASP A 1 194 ? -25.959 5.131 17.167 1.00 95.62 194 ASP A CA 1
ATOM 1508 C C . ASP A 1 194 ? -25.859 3.858 18.018 1.00 95.62 194 ASP A C 1
ATOM 1510 O O . ASP A 1 194 ? -25.349 3.911 19.135 1.00 95.62 194 ASP A O 1
ATOM 1514 N N . ALA A 1 195 ? -26.249 2.708 17.460 1.00 95.50 195 ALA A N 1
ATOM 1515 C CA . ALA A 1 195 ? -26.072 1.408 18.099 1.00 95.50 195 ALA A CA 1
ATOM 1516 C C . ALA A 1 195 ? -24.591 1.024 18.232 1.00 95.50 195 ALA A C 1
ATOM 1518 O O . ALA A 1 195 ? -24.190 0.538 19.285 1.00 95.50 195 ALA A O 1
ATOM 1519 N N . MET A 1 196 ? -23.760 1.294 17.215 1.00 96.44 196 MET A N 1
ATOM 1520 C CA . MET A 1 196 ? -22.306 1.096 17.319 1.00 96.44 196 MET A CA 1
ATOM 1521 C C . MET A 1 196 ? -21.721 1.910 18.480 1.00 96.44 196 MET A C 1
ATOM 1523 O O . MET A 1 196 ? -20.945 1.390 19.278 1.00 96.44 196 MET A O 1
ATOM 1527 N N . PHE A 1 197 ? -22.120 3.179 18.599 1.00 96.88 197 PHE A N 1
ATOM 1528 C CA . PHE A 1 197 ? -21.696 4.041 19.699 1.00 96.88 197 PHE A CA 1
ATOM 1529 C C . PHE A 1 197 ? -22.092 3.461 21.063 1.00 96.88 197 PHE A C 1
ATOM 1531 O O . PHE A 1 197 ? -21.260 3.391 21.965 1.00 96.88 197 PHE A O 1
ATOM 1538 N N . ASP A 1 198 ? -23.342 3.018 21.210 1.00 96.31 198 ASP A N 1
ATOM 1539 C CA . ASP A 1 198 ? -23.847 2.464 22.470 1.00 96.31 198 ASP A CA 1
ATOM 1540 C C . ASP A 1 198 ? -23.151 1.139 22.834 1.00 96.31 198 ASP A C 1
ATOM 1542 O O . ASP A 1 198 ? -22.818 0.912 23.999 1.00 96.31 198 ASP A O 1
ATOM 1546 N N . LEU A 1 199 ? -22.854 0.293 21.843 1.00 95.69 199 LEU A N 1
ATOM 1547 C CA . LEU A 1 199 ? -22.080 -0.935 22.033 1.00 95.69 199 LEU A CA 1
ATOM 1548 C C . LEU A 1 199 ? -20.649 -0.644 22.495 1.00 95.69 199 LEU A C 1
ATOM 1550 O O . LEU A 1 199 ? -20.202 -1.249 23.465 1.00 95.69 199 LEU A O 1
ATOM 1554 N N . LEU A 1 200 ? -19.960 0.323 21.883 1.00 95.50 200 LEU A N 1
ATOM 1555 C CA . LEU A 1 200 ? -18.614 0.739 22.299 1.00 95.50 200 LEU A CA 1
ATOM 1556 C C . LEU A 1 200 ? -18.601 1.346 23.710 1.00 95.50 200 LEU A C 1
ATOM 1558 O O . LEU A 1 200 ? -17.686 1.091 24.492 1.00 95.50 200 LEU A O 1
ATOM 1562 N N . GLN A 1 201 ? -19.635 2.113 24.064 1.00 94.62 201 GLN A N 1
ATOM 1563 C CA . GLN A 1 201 ? -19.818 2.660 25.413 1.00 94.62 201 GLN A CA 1
ATOM 1564 C C . GLN A 1 201 ? -20.069 1.570 26.463 1.00 94.62 201 GLN A C 1
ATOM 1566 O O . GLN A 1 201 ? -19.717 1.745 27.631 1.00 94.62 201 GLN A O 1
ATOM 1571 N N . ASN A 1 202 ? -20.674 0.449 26.075 1.00 93.69 202 ASN A N 1
ATOM 1572 C CA . ASN A 1 202 ? -20.828 -0.709 26.950 1.00 93.69 202 ASN A CA 1
ATOM 1573 C C . ASN A 1 202 ? -19.537 -1.532 27.025 1.00 93.69 202 ASN A C 1
ATOM 1575 O O . ASN A 1 202 ? -19.134 -1.908 28.124 1.00 93.69 202 ASN A O 1
ATOM 1579 N N . ALA A 1 203 ? -18.853 -1.735 25.896 1.00 92.69 203 ALA A N 1
ATOM 1580 C CA . ALA A 1 203 ? -17.565 -2.417 25.836 1.00 92.69 203 ALA A CA 1
ATOM 1581 C C . ALA A 1 203 ? -16.532 -1.738 26.747 1.00 92.69 203 ALA A C 1
ATOM 1583 O O . ALA A 1 203 ? -15.923 -2.410 27.571 1.00 92.69 203 ALA A O 1
ATOM 1584 N N . GLN A 1 204 ? -16.408 -0.403 26.711 1.00 93.00 204 GLN A N 1
ATOM 1585 C CA . GLN A 1 204 ? -15.432 0.314 27.554 1.00 93.00 204 GLN A CA 1
ATOM 1586 C C . GLN A 1 204 ? -15.727 0.198 29.060 1.00 93.00 204 GLN A C 1
ATOM 1588 O O . GLN A 1 204 ? -14.816 0.316 29.872 1.00 93.00 204 GLN A O 1
ATOM 1593 N N . LYS A 1 205 ? -16.992 -0.016 29.457 1.00 91.81 205 LYS A N 1
ATOM 1594 C CA . LYS A 1 205 ? -17.352 -0.215 30.873 1.00 91.81 205 LYS A CA 1
ATOM 1595 C C . LYS A 1 205 ? -16.902 -1.584 31.370 1.00 91.81 205 LYS A C 1
ATOM 1597 O O . LYS A 1 205 ? -16.575 -1.721 32.543 1.00 91.81 205 LYS A O 1
ATOM 1602 N N . LEU A 1 206 ? -16.921 -2.582 30.488 1.00 90.06 206 LEU A N 1
ATOM 1603 C CA . LEU A 1 206 ? -16.471 -3.941 30.783 1.00 90.06 206 LEU A CA 1
ATOM 1604 C C . LEU A 1 206 ? -14.944 -4.047 30.692 1.00 90.06 206 LEU A C 1
ATOM 1606 O O . LEU A 1 206 ? -14.311 -4.661 31.549 1.00 90.06 206 LEU A O 1
ATOM 1610 N N . HIS A 1 207 ? -14.361 -3.416 29.673 1.00 88.56 207 HIS A N 1
ATOM 1611 C CA . HIS A 1 207 ? -12.952 -3.507 29.311 1.00 88.56 207 HIS A CA 1
ATOM 1612 C C . HIS A 1 207 ? -12.395 -2.113 28.963 1.00 88.56 207 HIS A C 1
ATOM 1614 O O . HIS A 1 207 ? -12.244 -1.777 27.789 1.00 88.56 207 HIS A O 1
ATOM 1620 N N . PRO A 1 208 ? -12.103 -1.259 29.959 1.00 91.62 208 PRO A N 1
ATOM 1621 C CA . PRO A 1 208 ? -11.535 0.061 29.696 1.00 91.62 208 PRO A CA 1
ATOM 1622 C C . PRO A 1 208 ? -10.113 -0.048 29.129 1.00 91.62 208 PRO A C 1
ATOM 1624 O O . PRO A 1 208 ? -9.295 -0.834 29.612 1.00 91.62 208 PRO A O 1
ATOM 1627 N N . VAL A 1 209 ? -9.791 0.779 28.130 1.00 90.19 209 VAL A N 1
ATOM 1628 C CA . VAL A 1 209 ? -8.473 0.766 27.475 1.00 90.19 209 VAL A CA 1
ATOM 1629 C C . VAL A 1 209 ? -7.479 1.637 28.243 1.00 90.19 209 VAL A C 1
ATOM 1631 O O . VAL A 1 209 ? -7.601 2.862 28.285 1.00 90.19 209 VAL A O 1
ATOM 1634 N N . ALA A 1 210 ? -6.463 1.019 28.843 1.00 89.88 210 ALA A N 1
ATOM 1635 C CA . ALA A 1 210 ? -5.422 1.747 29.565 1.00 89.88 210 ALA A CA 1
ATOM 1636 C C . ALA A 1 210 ? -4.686 2.745 28.649 1.00 89.88 210 ALA A C 1
ATOM 1638 O O . ALA A 1 210 ? -4.351 2.438 27.509 1.00 89.88 210 ALA A O 1
ATOM 1639 N N . GLY A 1 211 ? -4.438 3.959 29.150 1.00 88.25 211 GLY A N 1
ATOM 1640 C CA . GLY A 1 211 ? -3.772 5.022 28.387 1.00 88.25 211 GLY A CA 1
ATOM 1641 C C . GLY A 1 211 ? -4.679 5.802 27.427 1.00 88.25 211 GLY A C 1
ATOM 1642 O O . GLY A 1 211 ? -4.227 6.808 26.875 1.00 88.25 211 GLY A O 1
ATOM 1643 N N . ASN A 1 212 ? -5.948 5.407 27.265 1.00 94.00 212 ASN A N 1
ATOM 1644 C CA . ASN A 1 212 ? -6.938 6.198 26.534 1.00 94.00 212 ASN A CA 1
ATOM 1645 C C . ASN A 1 212 ? -7.631 7.229 27.441 1.00 94.00 212 ASN A C 1
ATOM 1647 O O . ASN A 1 212 ? -7.781 7.011 28.647 1.00 94.00 212 ASN A O 1
ATOM 1651 N N . ALA A 1 213 ? -8.099 8.348 26.872 1.00 92.00 213 ALA A N 1
ATOM 1652 C CA . ALA A 1 213 ? -8.960 9.286 27.602 1.00 92.00 213 ALA A CA 1
ATOM 1653 C C . ALA A 1 213 ? -10.220 8.573 28.118 1.00 92.00 213 ALA A C 1
ATOM 1655 O O . ALA A 1 213 ? -10.962 7.984 27.334 1.00 92.00 213 ALA A O 1
ATOM 1656 N N . GLU A 1 214 ? -10.422 8.598 29.439 1.00 90.88 214 GLU A N 1
ATOM 1657 C CA . GLU A 1 214 ? -11.528 7.915 30.136 1.00 90.88 214 GLU A CA 1
ATOM 1658 C C . GLU A 1 214 ? -11.625 6.403 29.843 1.00 90.88 214 GLU A C 1
ATOM 1660 O O . GLU A 1 214 ? -12.675 5.794 30.021 1.00 90.88 214 GLU A O 1
ATOM 1665 N N . GLY A 1 215 ? -10.537 5.780 29.375 1.00 90.31 215 GLY A N 1
ATOM 1666 C CA . GLY A 1 215 ? -10.551 4.385 28.932 1.00 90.31 215 GLY A CA 1
ATOM 1667 C C . GLY A 1 215 ? -11.367 4.133 27.659 1.00 90.31 215 GLY A C 1
ATOM 1668 O O . GLY A 1 215 ? -11.665 2.981 27.350 1.00 90.31 215 GLY A O 1
ATOM 1669 N N . SER A 1 216 ? -11.742 5.189 26.929 1.00 92.69 216 SER A N 1
ATOM 1670 C CA . SER A 1 216 ? -12.681 5.101 25.815 1.00 92.69 216 SER A CA 1
ATOM 1671 C C . SER A 1 216 ? -12.051 4.564 24.531 1.00 92.69 216 SER A C 1
ATOM 1673 O O . SER A 1 216 ? -10.919 4.902 24.186 1.00 92.69 216 SER A O 1
ATOM 1675 N N . TYR A 1 217 ? -12.822 3.792 23.762 1.00 91.94 217 TYR A N 1
ATOM 1676 C CA . TYR A 1 217 ? -12.484 3.426 22.378 1.00 91.94 217 TYR A CA 1
ATOM 1677 C C . TYR A 1 217 ? -12.677 4.587 21.390 1.00 91.94 217 TYR A C 1
ATOM 1679 O O . TYR A 1 217 ? -12.187 4.536 20.265 1.00 91.94 217 TYR A O 1
ATOM 1687 N N . LEU A 1 218 ? -13.401 5.635 21.795 1.00 94.12 218 LEU A N 1
ATOM 1688 C CA . LEU A 1 218 ? -13.802 6.753 20.946 1.00 94.12 218 LEU A CA 1
ATOM 1689 C C . LEU A 1 218 ? -13.033 8.027 21.307 1.00 94.12 218 LEU A C 1
ATOM 1691 O O . LEU A 1 218 ? -13.611 9.059 21.645 1.00 94.12 218 LEU A O 1
ATOM 1695 N N . THR A 1 219 ? -11.708 7.950 21.261 1.00 93.12 219 THR A N 1
ATOM 1696 C CA . THR A 1 219 ? -10.820 9.089 21.502 1.00 93.12 219 THR A CA 1
ATOM 1697 C C . THR A 1 219 ? -9.558 8.979 20.657 1.00 93.12 219 THR A C 1
ATOM 1699 O O . THR A 1 219 ? -9.095 7.885 20.348 1.00 93.12 219 THR A O 1
ATOM 1702 N N . MET A 1 220 ? -8.980 10.128 20.306 1.00 90.25 220 MET A N 1
ATOM 1703 C CA . MET A 1 220 ? -7.660 10.190 19.669 1.00 90.25 220 MET A CA 1
ATOM 1704 C C . MET A 1 220 ? -6.524 10.260 20.694 1.00 90.25 220 MET A C 1
ATOM 1706 O O . MET A 1 220 ? -5.366 10.108 20.319 1.00 90.25 220 MET A O 1
ATOM 1710 N N . LYS A 1 221 ? -6.817 10.482 21.984 1.00 92.56 221 LYS A N 1
ATOM 1711 C CA . LYS A 1 221 ? -5.810 10.439 23.049 1.00 92.56 221 LYS A CA 1
ATOM 1712 C C . LYS A 1 221 ? -5.592 8.990 23.469 1.00 92.56 221 LYS A C 1
ATOM 1714 O O . LYS A 1 221 ? -6.324 8.488 24.316 1.00 92.56 221 LYS A O 1
ATOM 1719 N N . SER A 1 222 ? -4.592 8.350 22.866 1.00 92.06 222 SER A N 1
ATOM 1720 C CA . SER A 1 222 ? -4.176 6.972 23.145 1.00 92.06 222 SER A CA 1
ATOM 1721 C C . SER A 1 222 ? -2.653 6.872 23.178 1.00 92.06 222 SER A C 1
ATOM 1723 O O . SER A 1 222 ? -2.000 7.177 22.181 1.00 92.06 222 SER A O 1
ATOM 1725 N N . VAL A 1 223 ? -2.084 6.437 24.306 1.00 90.62 223 VAL A N 1
ATOM 1726 C CA . VAL A 1 223 ? -0.624 6.253 24.443 1.00 90.62 223 VAL A CA 1
ATOM 1727 C C . VAL A 1 223 ? -0.115 5.194 23.463 1.00 90.62 223 VAL A C 1
ATOM 1729 O O . VAL A 1 223 ? 0.788 5.468 22.673 1.00 90.62 223 VAL A O 1
ATOM 1732 N N . GLU A 1 224 ? -0.753 4.021 23.446 1.00 89.25 224 GLU A N 1
ATOM 1733 C CA . GLU A 1 224 ? -0.399 2.931 22.529 1.00 89.25 224 GLU A CA 1
ATOM 1734 C C . GLU A 1 224 ? -0.641 3.318 21.065 1.00 89.25 224 GLU A C 1
ATOM 1736 O O . GLU A 1 224 ? 0.193 3.042 20.203 1.00 89.25 224 GLU A O 1
ATOM 1741 N N . GLY A 1 225 ? -1.732 4.042 20.779 1.00 88.50 225 GLY A N 1
ATOM 1742 C CA . GLY A 1 225 ? -1.989 4.596 19.448 1.00 88.50 225 GLY A CA 1
ATOM 1743 C C . GLY A 1 225 ? -0.920 5.600 19.002 1.00 88.50 225 GLY A C 1
ATOM 1744 O O . GLY A 1 225 ? -0.549 5.622 17.829 1.00 88.50 225 GLY A O 1
ATOM 1745 N N . GLY A 1 226 ? -0.374 6.391 19.930 1.00 88.69 226 GLY A N 1
ATOM 1746 C CA . GLY A 1 226 ? 0.734 7.311 19.675 1.00 88.69 226 GLY A CA 1
ATOM 1747 C C . GLY A 1 226 ? 2.030 6.584 19.311 1.00 88.69 226 GLY A C 1
ATOM 1748 O O . GLY A 1 226 ? 2.666 6.929 18.313 1.00 88.69 226 GLY A O 1
ATOM 1749 N N . PHE A 1 227 ? 2.394 5.539 20.064 1.00 91.88 227 PHE A N 1
ATOM 1750 C CA . PHE A 1 227 ? 3.541 4.696 19.716 1.00 91.88 227 PHE A CA 1
ATOM 1751 C C . PHE A 1 227 ? 3.345 4.009 18.367 1.00 91.88 227 PHE A C 1
ATOM 1753 O O . PHE A 1 227 ? 4.232 4.069 17.518 1.00 91.88 227 PHE A O 1
ATOM 1760 N N . PHE A 1 228 ? 2.168 3.428 18.130 1.00 89.62 228 PHE A N 1
ATOM 1761 C CA . PHE A 1 228 ? 1.847 2.799 16.854 1.00 89.62 228 PHE A CA 1
ATOM 1762 C C . PHE A 1 228 ? 1.922 3.794 15.687 1.00 89.62 228 PHE A C 1
ATOM 1764 O O . PHE A 1 228 ? 2.470 3.468 14.636 1.00 89.62 228 PHE A O 1
ATOM 1771 N N . GLY A 1 229 ? 1.466 5.034 15.882 1.00 88.81 229 GLY A N 1
ATOM 1772 C CA . GLY A 1 229 ? 1.605 6.111 14.903 1.00 88.81 229 GLY A CA 1
ATOM 1773 C C . GLY A 1 229 ? 3.063 6.403 14.535 1.00 88.81 229 GLY A C 1
ATOM 1774 O O . GLY A 1 229 ? 3.381 6.511 13.353 1.00 88.81 229 GLY A O 1
ATOM 1775 N N . LEU A 1 230 ? 3.968 6.464 15.518 1.00 90.38 230 LEU A N 1
ATOM 1776 C CA . LEU A 1 230 ? 5.408 6.638 15.275 1.00 90.38 230 LEU A CA 1
ATOM 1777 C C . LEU A 1 230 ? 6.037 5.422 14.581 1.00 90.38 230 LEU A C 1
ATOM 1779 O O . LEU A 1 230 ? 6.860 5.580 13.682 1.00 90.38 230 LEU A O 1
ATOM 1783 N N . ILE A 1 231 ? 5.633 4.207 14.954 1.00 93.19 231 ILE A N 1
ATOM 1784 C CA . ILE A 1 231 ? 6.095 2.975 14.301 1.00 93.19 231 ILE A CA 1
ATOM 1785 C C . ILE A 1 231 ? 5.690 2.979 12.825 1.00 93.19 231 ILE A C 1
ATOM 1787 O O . ILE A 1 231 ? 6.539 2.793 11.955 1.00 93.19 231 ILE A O 1
ATOM 1791 N N . ILE A 1 232 ? 4.415 3.250 12.531 1.00 88.38 232 ILE A N 1
ATOM 1792 C CA . ILE A 1 232 ? 3.891 3.310 11.162 1.00 88.38 232 ILE A CA 1
ATOM 1793 C C . ILE A 1 232 ? 4.462 4.496 10.386 1.00 88.38 232 ILE A C 1
ATOM 1795 O O . ILE A 1 232 ? 4.598 4.396 9.171 1.00 88.38 232 ILE A O 1
ATOM 1799 N N . LEU A 1 233 ? 4.856 5.589 11.043 1.00 86.25 233 LEU A N 1
ATOM 1800 C CA . LEU A 1 233 ? 5.600 6.660 10.385 1.00 86.25 233 LEU A CA 1
ATOM 1801 C C . LEU A 1 233 ? 6.915 6.112 9.806 1.00 86.25 233 LEU A C 1
ATOM 1803 O O . LEU A 1 233 ? 7.147 6.230 8.606 1.00 86.25 233 LEU A O 1
ATOM 1807 N N . GLY A 1 234 ? 7.739 5.448 10.623 1.00 86.12 234 GLY A N 1
ATOM 1808 C CA . GLY A 1 234 ? 9.006 4.865 10.165 1.00 86.12 234 GLY A CA 1
ATOM 1809 C C . GLY A 1 234 ? 8.812 3.729 9.157 1.00 86.12 234 GLY A C 1
ATOM 1810 O O . GLY A 1 234 ? 9.363 3.767 8.058 1.00 86.12 234 GLY A O 1
ATOM 1811 N N . ALA A 1 235 ? 7.973 2.748 9.484 1.00 88.56 235 ALA A N 1
ATOM 1812 C CA . ALA A 1 235 ? 7.680 1.626 8.599 1.00 88.56 235 ALA A CA 1
ATOM 1813 C C . ALA A 1 235 ? 7.016 2.075 7.290 1.00 88.56 235 ALA A C 1
ATOM 1815 O O . ALA A 1 235 ? 7.352 1.585 6.217 1.00 88.56 235 ALA A O 1
ATOM 1816 N N . GLY A 1 236 ? 6.109 3.047 7.341 1.00 83.44 236 GLY A N 1
ATOM 1817 C CA . GLY A 1 236 ? 5.350 3.523 6.190 1.00 83.44 236 GLY A CA 1
ATOM 1818 C C . GLY A 1 236 ? 6.201 4.244 5.147 1.00 83.44 236 GLY A C 1
ATOM 1819 O O . GLY A 1 236 ? 5.919 4.088 3.957 1.00 83.44 236 GLY A O 1
ATOM 1820 N N . PHE A 1 237 ? 7.243 4.974 5.571 1.00 85.38 237 PHE A N 1
ATOM 1821 C CA . PHE A 1 237 ? 8.183 5.661 4.675 1.00 85.38 237 PHE A CA 1
ATOM 1822 C C . PHE A 1 237 ? 9.122 4.716 3.919 1.00 85.38 237 PHE A C 1
ATOM 1824 O O . PHE A 1 237 ? 9.700 5.130 2.916 1.00 85.38 237 PHE A O 1
ATOM 1831 N N . THR A 1 238 ? 9.243 3.448 4.326 1.00 85.12 238 THR A N 1
ATOM 1832 C CA . THR A 1 238 ? 10.005 2.450 3.550 1.00 85.12 238 THR A CA 1
ATOM 1833 C C . THR A 1 238 ? 9.466 2.284 2.130 1.00 85.12 238 THR A C 1
ATOM 1835 O O . THR A 1 238 ? 10.235 2.068 1.203 1.00 85.12 238 THR A O 1
ATOM 1838 N N . ARG A 1 239 ? 8.164 2.505 1.918 1.00 80.94 239 ARG A N 1
ATOM 1839 C CA . ARG A 1 239 ? 7.555 2.473 0.582 1.00 80.94 239 ARG A CA 1
ATOM 1840 C C . ARG A 1 239 ? 8.084 3.560 -0.349 1.00 80.94 239 ARG A C 1
ATOM 1842 O O . ARG A 1 239 ? 8.035 3.399 -1.556 1.00 80.94 239 ARG A O 1
ATOM 1849 N N . SER A 1 240 ? 8.613 4.667 0.169 1.00 80.62 240 SER A N 1
ATOM 1850 C CA . SER A 1 240 ? 9.187 5.722 -0.676 1.00 80.62 240 SER A CA 1
ATOM 1851 C C . SER A 1 240 ? 10.493 5.301 -1.355 1.00 80.62 240 SER A C 1
ATOM 1853 O O . SER A 1 240 ? 10.896 5.926 -2.336 1.00 80.62 240 SER A O 1
ATOM 1855 N N . VAL A 1 241 ? 11.160 4.271 -0.828 1.00 84.94 241 VAL A N 1
ATOM 1856 C CA . VAL A 1 241 ? 12.393 3.713 -1.405 1.00 84.94 241 VAL A CA 1
ATOM 1857 C C . VAL A 1 241 ? 12.136 2.449 -2.228 1.00 84.94 241 VAL A C 1
ATOM 1859 O O . VAL A 1 241 ? 13.069 1.828 -2.727 1.00 84.94 241 VAL A O 1
ATOM 1862 N N . ASP A 1 242 ? 10.866 2.080 -2.386 1.00 85.69 242 ASP A N 1
ATOM 1863 C CA . ASP A 1 242 ? 10.434 0.940 -3.177 1.00 85.69 242 ASP A CA 1
ATOM 1864 C C . ASP A 1 242 ? 10.459 1.287 -4.684 1.00 85.69 242 ASP A C 1
ATOM 1866 O O . ASP A 1 242 ? 9.790 2.240 -5.125 1.00 85.69 242 ASP A O 1
ATOM 1870 N N . PRO A 1 243 ? 11.215 0.534 -5.507 1.00 79.38 243 PRO A N 1
ATOM 1871 C CA . PRO A 1 243 ? 11.298 0.773 -6.943 1.00 79.38 243 PRO A CA 1
ATOM 1872 C C . PRO A 1 243 ? 9.955 0.606 -7.670 1.00 79.38 243 PRO A C 1
ATOM 1874 O O . PRO A 1 243 ? 9.761 1.250 -8.706 1.00 79.38 243 PRO A O 1
ATOM 1877 N N . GLN A 1 244 ? 9.009 -0.181 -7.143 1.00 78.81 244 GLN A N 1
ATOM 1878 C CA . GLN A 1 244 ? 7.699 -0.403 -7.759 1.00 78.81 244 GLN A CA 1
ATOM 1879 C C . GLN A 1 244 ? 6.965 0.920 -8.020 1.00 78.81 244 GLN A C 1
ATOM 1881 O O . GLN A 1 244 ? 6.403 1.127 -9.099 1.00 78.81 244 GLN A O 1
ATOM 1886 N N . LEU A 1 245 ? 6.978 1.844 -7.055 1.00 75.94 245 LEU A N 1
ATOM 1887 C CA . LEU A 1 245 ? 6.285 3.129 -7.190 1.00 75.94 245 LEU A CA 1
ATOM 1888 C C . LEU A 1 245 ? 6.918 4.005 -8.272 1.00 75.94 245 LEU A C 1
ATOM 1890 O O . LEU A 1 245 ? 6.201 4.655 -9.034 1.00 75.94 245 LEU A O 1
ATOM 1894 N N . SER A 1 246 ? 8.246 3.990 -8.366 1.00 72.56 246 SER A N 1
ATOM 1895 C CA . SER A 1 246 ? 8.991 4.779 -9.351 1.00 72.56 246 SER A CA 1
ATOM 1896 C C . SER A 1 246 ? 8.786 4.244 -10.769 1.00 72.56 246 SER A C 1
ATOM 1898 O O . SER A 1 246 ? 8.575 5.020 -11.698 1.00 72.56 246 SER A O 1
ATOM 1900 N N . GLN A 1 247 ? 8.751 2.920 -10.945 1.00 69.94 247 GLN A N 1
ATOM 1901 C CA . GLN A 1 247 ? 8.488 2.291 -12.244 1.00 69.94 247 GLN A CA 1
ATOM 1902 C C . GLN A 1 247 ? 7.091 2.629 -12.780 1.00 69.94 247 GLN A C 1
ATOM 1904 O O . GLN A 1 247 ? 6.937 2.931 -13.965 1.00 69.94 247 GLN A O 1
ATOM 1909 N N . LYS A 1 248 ? 6.074 2.643 -11.906 1.00 70.44 248 LYS A N 1
ATOM 1910 C CA . LYS A 1 248 ? 4.714 3.057 -12.281 1.00 70.44 248 LYS A CA 1
ATOM 1911 C C . LYS A 1 248 ? 4.657 4.537 -12.686 1.00 70.44 248 LYS A C 1
ATOM 1913 O O . LYS A 1 248 ? 3.932 4.869 -13.620 1.00 70.44 248 LYS A O 1
ATOM 1918 N N . ALA A 1 249 ? 5.447 5.402 -12.042 1.00 67.81 249 ALA A N 1
ATOM 1919 C CA . ALA A 1 249 ? 5.556 6.819 -12.402 1.00 67.81 249 ALA A CA 1
ATOM 1920 C C . ALA A 1 249 ? 6.164 7.026 -13.797 1.00 67.81 249 ALA A C 1
ATOM 1922 O O . ALA A 1 249 ? 5.659 7.830 -14.575 1.00 67.81 249 ALA A O 1
ATOM 1923 N N . ILE A 1 250 ? 7.246 6.299 -14.098 1.00 65.38 250 ILE A N 1
ATOM 1924 C CA . ILE A 1 250 ? 8.003 6.415 -15.355 1.00 65.38 250 ILE A CA 1
ATOM 1925 C C . ILE A 1 250 ? 7.177 5.915 -16.546 1.00 65.38 250 ILE A C 1
ATOM 1927 O O . ILE A 1 250 ? 7.290 6.445 -17.646 1.00 65.38 250 ILE A O 1
ATOM 1931 N N . ALA A 1 251 ? 6.308 4.925 -16.329 1.00 62.25 251 ALA A N 1
ATOM 1932 C CA . ALA A 1 251 ? 5.412 4.411 -17.361 1.00 62.25 251 ALA A CA 1
ATOM 1933 C C . ALA A 1 251 ? 4.245 5.363 -17.715 1.00 62.25 251 ALA A C 1
ATOM 1935 O O . ALA A 1 251 ? 3.519 5.097 -18.675 1.00 62.25 251 ALA A O 1
ATOM 1936 N N . ALA A 1 252 ? 4.034 6.442 -16.951 1.00 66.44 252 ALA A N 1
ATOM 1937 C CA . ALA A 1 252 ? 2.940 7.394 -17.136 1.00 66.44 252 ALA A CA 1
ATOM 1938 C C . ALA A 1 252 ? 3.404 8.707 -17.796 1.00 66.44 252 ALA A C 1
ATOM 1940 O O . ALA A 1 252 ? 4.557 9.117 -17.677 1.00 66.44 252 ALA A O 1
ATOM 1941 N N . ASN A 1 253 ? 2.484 9.407 -18.471 1.00 66.19 253 ASN A N 1
ATOM 1942 C CA . ASN A 1 253 ? 2.774 10.722 -19.047 1.00 66.19 253 ASN A CA 1
ATOM 1943 C C . ASN A 1 253 ? 3.057 11.755 -17.928 1.00 66.19 253 ASN A C 1
ATOM 1945 O O . ASN A 1 253 ? 2.180 11.949 -17.079 1.00 66.19 253 ASN A O 1
ATOM 1949 N N . PRO A 1 254 ? 4.194 12.487 -17.957 1.00 61.34 254 PRO A N 1
ATOM 1950 C CA . PRO A 1 254 ? 4.585 13.437 -16.908 1.00 61.34 254 PRO A CA 1
ATOM 1951 C C . PRO A 1 254 ? 3.519 14.481 -16.540 1.00 61.34 254 PRO A C 1
ATOM 1953 O O . PRO A 1 254 ? 3.397 14.856 -15.371 1.00 61.34 254 PRO A O 1
ATOM 1956 N N . GLY A 1 255 ? 2.725 14.940 -17.514 1.00 64.31 255 GLY A N 1
ATOM 1957 C CA . GLY A 1 255 ? 1.662 15.925 -17.305 1.00 64.31 255 GLY A CA 1
ATOM 1958 C C . GLY A 1 255 ? 0.473 15.387 -16.501 1.00 64.31 255 GLY A C 1
ATOM 1959 O O . GLY A 1 255 ? -0.127 16.131 -15.724 1.00 64.31 255 GLY A O 1
ATOM 1960 N N . SER A 1 256 ? 0.168 14.094 -16.635 1.00 69.12 256 SER A N 1
ATOM 1961 C CA . SER A 1 256 ? -0.922 13.414 -15.919 1.00 69.12 256 SER A CA 1
ATOM 1962 C C . SER A 1 256 ? -0.467 12.816 -14.586 1.00 69.12 256 SER A C 1
ATOM 1964 O O . SER A 1 256 ? -1.270 12.686 -13.660 1.00 69.12 256 SER A O 1
ATOM 1966 N N . THR A 1 257 ? 0.827 12.509 -14.458 1.00 73.75 257 THR A N 1
ATOM 1967 C CA . THR A 1 257 ? 1.423 11.883 -13.274 1.00 73.75 257 THR A CA 1
ATOM 1968 C C . THR A 1 257 ? 1.133 12.670 -11.995 1.00 73.75 257 THR A C 1
ATOM 1970 O O . THR A 1 257 ? 0.701 12.085 -11.006 1.00 73.75 257 THR A O 1
ATOM 1973 N N . LEU A 1 258 ? 1.271 14.003 -12.000 1.00 76.62 258 LEU A N 1
ATOM 1974 C CA . LEU A 1 258 ? 1.042 14.807 -10.792 1.00 76.62 258 LEU A CA 1
ATOM 1975 C C . LEU A 1 258 ? -0.390 14.681 -10.247 1.00 76.62 258 LEU A C 1
ATOM 1977 O O . LEU A 1 258 ? -0.582 14.462 -9.052 1.00 76.62 258 LEU A O 1
ATOM 1981 N N . ILE A 1 259 ? -1.395 14.855 -11.107 1.00 75.94 259 ILE A N 1
ATOM 1982 C CA . ILE A 1 259 ? -2.799 14.800 -10.683 1.00 75.94 259 ILE A CA 1
ATOM 1983 C C . ILE A 1 259 ? -3.143 13.375 -10.241 1.00 75.94 259 ILE A C 1
ATOM 1985 O O . ILE A 1 259 ? -3.776 13.208 -9.199 1.00 75.94 259 ILE A O 1
ATOM 1989 N N . GLY A 1 260 ? -2.647 12.363 -10.960 1.00 80.00 260 GLY A N 1
ATOM 1990 C CA . GLY A 1 260 ? -2.788 10.960 -10.577 1.00 80.00 260 GLY A CA 1
ATOM 1991 C C . GLY A 1 260 ? -2.223 10.663 -9.185 1.00 80.00 260 GLY A C 1
ATOM 1992 O O . GLY A 1 260 ? -2.911 10.055 -8.370 1.00 80.00 260 GLY A O 1
ATOM 1993 N N . TYR A 1 261 ? -1.022 11.154 -8.862 1.00 79.81 261 TYR A N 1
ATOM 1994 C CA . TYR A 1 261 ? -0.429 10.978 -7.531 1.00 79.81 261 TYR A CA 1
ATOM 1995 C C . TYR A 1 261 ? -1.179 11.731 -6.430 1.00 79.81 261 TYR A C 1
ATOM 1997 O O . TYR A 1 261 ? -1.310 11.206 -5.327 1.00 79.81 261 TYR A O 1
ATOM 2005 N N . LEU A 1 262 ? -1.693 12.935 -6.699 1.00 80.50 262 LEU A N 1
ATOM 2006 C CA . LEU A 1 262 ? -2.468 13.689 -5.707 1.00 80.50 262 LEU A CA 1
ATOM 2007 C C . LEU A 1 262 ? -3.816 13.021 -5.407 1.00 80.50 262 LEU A C 1
ATOM 2009 O O . LEU A 1 262 ? -4.176 12.883 -4.240 1.00 80.50 262 LEU A O 1
ATOM 2013 N N . LEU A 1 263 ? -4.530 12.577 -6.445 1.00 83.25 263 LEU A N 1
ATOM 2014 C CA . LEU A 1 263 ? -5.803 11.864 -6.316 1.00 83.25 263 LEU A CA 1
ATOM 2015 C C . LEU A 1 263 ? -5.621 10.470 -5.704 1.00 83.25 263 LEU A C 1
ATOM 2017 O O . LEU A 1 263 ? -6.369 10.074 -4.814 1.00 83.25 263 LEU A O 1
ATOM 2021 N N . GLY A 1 264 ? -4.601 9.730 -6.140 1.00 81.56 264 GLY A N 1
ATOM 2022 C CA . GLY A 1 264 ? -4.250 8.438 -5.555 1.00 81.56 264 GLY A CA 1
ATOM 2023 C C . GLY A 1 264 ? -3.812 8.572 -4.096 1.00 81.56 264 GLY A C 1
ATOM 2024 O O . GLY A 1 264 ? -4.232 7.786 -3.251 1.00 81.56 264 GLY A O 1
ATOM 2025 N N . GLY A 1 265 ? -3.026 9.603 -3.776 1.00 79.75 265 GLY A N 1
ATOM 2026 C CA . GLY A 1 265 ? -2.563 9.895 -2.420 1.00 79.75 265 GLY A CA 1
ATOM 2027 C C . GLY A 1 265 ? -3.695 10.273 -1.463 1.00 79.75 265 GLY A C 1
ATOM 2028 O O . GLY A 1 265 ? -3.745 9.752 -0.350 1.00 79.75 265 GLY A O 1
ATOM 2029 N N . SER A 1 266 ? -4.643 11.117 -1.888 1.00 79.94 266 SER A N 1
ATOM 2030 C CA . SER A 1 266 ? -5.822 11.458 -1.073 1.00 79.94 266 SER A CA 1
ATOM 2031 C C . SER A 1 266 ? -6.753 10.258 -0.871 1.00 79.94 266 SER A C 1
ATOM 2033 O O . SER A 1 266 ? -7.338 10.089 0.203 1.00 79.94 266 SER A O 1
ATOM 2035 N N . ALA A 1 267 ? -6.870 9.398 -1.884 1.00 86.00 267 ALA A N 1
ATOM 2036 C CA . ALA A 1 267 ? -7.693 8.201 -1.833 1.00 86.00 267 ALA A CA 1
ATOM 2037 C C . ALA A 1 267 ? -7.028 7.040 -1.066 1.00 86.00 267 ALA A C 1
ATOM 2039 O O . ALA A 1 267 ? -7.741 6.170 -0.566 1.00 86.00 267 ALA A O 1
ATOM 2040 N N . TRP A 1 268 ? -5.700 7.039 -0.896 1.00 83.25 268 TRP A N 1
ATOM 2041 C CA . TRP A 1 268 ? -4.973 5.996 -0.161 1.00 83.25 268 TRP A CA 1
ATOM 2042 C C . TRP A 1 268 ? -5.425 5.879 1.298 1.00 83.25 268 TRP A C 1
ATOM 2044 O O . TRP A 1 268 ? -5.629 4.769 1.786 1.00 83.25 268 TRP A O 1
ATOM 2054 N N . PHE A 1 269 ? -5.644 7.013 1.978 1.00 83.94 269 PHE A N 1
ATOM 2055 C CA . PHE A 1 269 ? -6.094 7.050 3.376 1.00 83.94 269 PHE A CA 1
ATOM 2056 C C . PHE A 1 269 ? -7.451 6.358 3.589 1.00 83.94 269 PHE A C 1
ATOM 2058 O O . PHE A 1 269 ? -7.737 5.870 4.680 1.00 83.94 269 PHE A O 1
ATOM 2065 N N . THR A 1 270 ? -8.269 6.254 2.541 1.00 90.25 270 THR A N 1
ATOM 2066 C CA . THR A 1 270 ? -9.617 5.681 2.605 1.00 90.25 270 THR A CA 1
ATOM 2067 C C . THR A 1 270 ? -9.624 4.248 3.106 1.00 90.25 270 THR A C 1
ATOM 2069 O O . THR A 1 270 ? -10.438 3.924 3.961 1.00 90.25 270 THR A O 1
ATOM 2072 N N . ILE A 1 271 ? -8.732 3.393 2.600 1.00 89.81 271 ILE A N 1
ATOM 2073 C CA . ILE A 1 271 ? -8.712 1.967 2.950 1.00 89.81 271 ILE A CA 1
ATOM 2074 C C . ILE A 1 271 ? -8.437 1.770 4.451 1.00 89.81 271 ILE A C 1
ATOM 2076 O O . ILE A 1 271 ? -9.293 1.193 5.123 1.00 89.81 271 ILE A O 1
ATOM 2080 N N . PRO A 1 272 ? -7.317 2.260 5.027 1.00 89.25 272 PRO A N 1
ATOM 2081 C CA . PRO A 1 272 ? -7.071 2.103 6.456 1.00 89.25 272 PRO A CA 1
ATOM 2082 C C . PRO A 1 272 ? -8.140 2.804 7.298 1.00 89.25 272 PRO A C 1
ATOM 2084 O O . PRO A 1 272 ? -8.588 2.235 8.289 1.00 89.25 272 PRO A O 1
ATOM 2087 N N . PHE A 1 273 ? -8.614 3.985 6.889 1.00 90.94 273 PHE A N 1
ATOM 2088 C CA . PHE A 1 273 ? -9.647 4.716 7.620 1.00 90.94 273 PHE A CA 1
ATOM 2089 C C . PHE A 1 273 ? -10.987 3.963 7.674 1.00 90.94 273 PHE A C 1
ATOM 2091 O O . PHE A 1 273 ? -11.560 3.784 8.754 1.00 90.94 273 PHE A O 1
ATOM 2098 N N . CYS A 1 274 ? -11.460 3.471 6.526 1.00 93.38 274 CYS A N 1
ATOM 2099 C C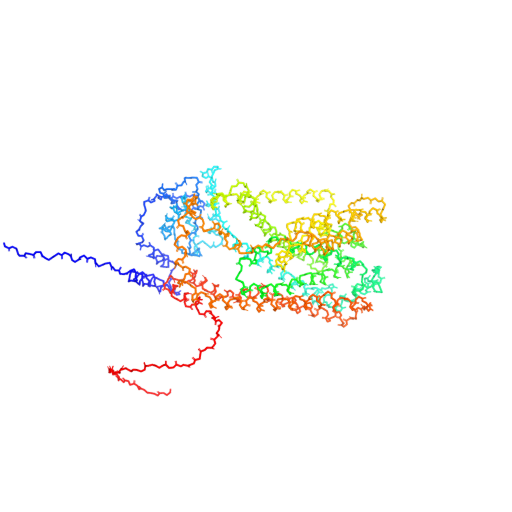A . CYS A 1 274 ? -12.700 2.709 6.399 1.00 93.38 274 CYS A CA 1
ATOM 2100 C C . CYS A 1 274 ? -12.608 1.370 7.112 1.00 93.38 274 CYS A C 1
ATOM 2102 O O . CYS A 1 274 ? -13.493 1.050 7.902 1.00 93.38 274 CYS A O 1
ATOM 2104 N N . LEU A 1 275 ? -11.544 0.601 6.886 1.00 92.62 275 LEU A N 1
ATOM 2105 C CA . LEU A 1 275 ? -11.407 -0.720 7.490 1.00 92.62 275 LEU A CA 1
ATOM 2106 C C . LEU A 1 275 ? -11.201 -0.638 9.008 1.00 92.62 275 LEU A C 1
ATOM 2108 O O . LEU A 1 275 ? -11.815 -1.420 9.729 1.00 92.62 275 LEU A O 1
ATOM 2112 N N . ALA A 1 276 ? -10.428 0.327 9.517 1.00 91.75 276 ALA A N 1
ATOM 2113 C CA . ALA A 1 276 ? -10.257 0.508 10.960 1.00 91.75 276 ALA A CA 1
ATOM 2114 C C . ALA A 1 276 ? -11.554 0.976 11.639 1.00 91.75 276 ALA A C 1
ATOM 2116 O O . ALA A 1 276 ? -11.965 0.397 12.643 1.00 91.75 276 ALA A O 1
ATOM 2117 N N . THR A 1 277 ? -12.243 1.972 11.069 1.00 93.69 277 THR A N 1
ATOM 2118 C CA . THR A 1 277 ? -13.507 2.477 11.637 1.00 93.69 277 THR A CA 1
ATOM 2119 C C . THR A 1 277 ? -14.630 1.444 11.535 1.00 93.69 277 THR A C 1
ATOM 2121 O O . THR A 1 277 ? -15.469 1.362 12.425 1.00 93.69 277 THR A O 1
ATOM 2124 N N . THR A 1 278 ? -14.655 0.643 10.468 1.00 94.06 278 THR A N 1
ATOM 2125 C CA . THR A 1 278 ? -15.705 -0.362 10.257 1.00 94.06 278 THR A CA 1
ATOM 2126 C C . THR A 1 278 ? -15.420 -1.623 11.046 1.00 94.06 278 THR A C 1
ATOM 2128 O O . THR A 1 278 ? -16.245 -2.011 11.854 1.00 94.06 278 THR A O 1
ATOM 2131 N N . TYR A 1 279 ? -14.271 -2.266 10.840 1.00 94.44 279 TYR A N 1
ATOM 2132 C CA . TYR A 1 279 ? -13.975 -3.574 11.425 1.00 94.44 279 TYR A CA 1
ATOM 2133 C C . TYR A 1 279 ? -13.210 -3.504 12.737 1.00 94.44 279 TYR A C 1
ATOM 2135 O O . TYR A 1 279 ? -13.470 -4.319 13.614 1.00 94.44 279 TYR A O 1
ATOM 2143 N N . GLY A 1 280 ? -12.294 -2.544 12.889 1.00 92.31 280 GLY A N 1
ATOM 2144 C CA . GLY A 1 280 ? -11.546 -2.366 14.135 1.00 92.31 280 GLY A CA 1
ATOM 2145 C C . GLY A 1 280 ? -12.471 -1.993 15.292 1.00 92.31 280 GLY A C 1
ATOM 2146 O O . GLY A 1 280 ? -12.493 -2.679 16.311 1.00 92.31 280 GLY A O 1
ATOM 2147 N N . LEU A 1 281 ? -13.302 -0.961 15.101 1.00 94.12 281 LEU A N 1
ATOM 2148 C CA . LEU A 1 281 ? -14.313 -0.594 16.099 1.00 94.12 281 LEU A CA 1
ATOM 2149 C C . LEU A 1 281 ? -15.393 -1.664 16.247 1.00 94.12 281 LEU A C 1
ATOM 2151 O O . LEU A 1 281 ? -15.822 -1.920 17.364 1.00 94.12 281 LEU A O 1
ATOM 2155 N N . LEU A 1 282 ? -15.813 -2.319 15.160 1.00 95.12 282 LEU A N 1
ATOM 2156 C CA . LEU A 1 282 ? -16.796 -3.395 15.262 1.00 95.12 282 LEU A CA 1
ATOM 2157 C C . LEU A 1 282 ? -16.280 -4.557 16.109 1.00 95.12 282 LEU A C 1
ATOM 2159 O O . LEU A 1 282 ? -17.021 -5.024 16.964 1.00 95.12 282 LEU A O 1
ATOM 2163 N N . ALA A 1 283 ? -15.032 -4.997 15.910 1.00 95.06 283 ALA A N 1
ATOM 2164 C CA . ALA A 1 283 ? -14.424 -6.047 16.723 1.00 95.06 283 ALA A CA 1
ATOM 2165 C C . ALA A 1 283 ? -14.499 -5.685 18.211 1.00 95.06 283 ALA A C 1
ATOM 2167 O O . ALA A 1 283 ? -15.050 -6.453 18.992 1.00 95.06 283 ALA A O 1
ATOM 2168 N N . ALA A 1 284 ? -14.060 -4.474 18.571 1.00 92.94 284 ALA A N 1
ATOM 2169 C CA . ALA A 1 284 ? -14.131 -3.975 19.944 1.00 92.94 284 ALA A CA 1
ATOM 2170 C C . ALA A 1 284 ? -15.573 -3.829 20.468 1.00 92.94 284 ALA A C 1
ATOM 2172 O O . ALA A 1 284 ? -15.819 -3.979 21.658 1.00 92.94 284 ALA A O 1
ATOM 2173 N N . ALA A 1 285 ? -16.537 -3.529 19.595 1.00 94.31 285 ALA A N 1
ATOM 2174 C CA . ALA A 1 285 ? -17.934 -3.332 19.967 1.00 94.31 285 ALA A CA 1
ATOM 2175 C C . ALA A 1 285 ? -18.701 -4.639 20.187 1.00 94.31 285 ALA A C 1
ATOM 2177 O O . ALA A 1 285 ? -19.704 -4.618 20.898 1.00 94.31 285 ALA A O 1
ATOM 2178 N N . VAL A 1 286 ? -18.297 -5.744 19.552 1.00 94.38 286 VAL A N 1
ATOM 2179 C CA . VAL A 1 286 ? -19.043 -7.013 19.598 1.00 94.38 286 VAL A CA 1
ATOM 2180 C C . VAL A 1 286 ? -18.308 -8.150 20.300 1.00 94.38 286 VAL A C 1
ATOM 2182 O O . VAL A 1 286 ? -18.935 -9.177 20.531 1.00 94.38 286 VAL A O 1
ATOM 2185 N N . GLU A 1 287 ? -17.038 -7.987 20.679 1.00 93.69 287 GLU A N 1
ATOM 2186 C CA . GLU A 1 287 ? -16.230 -9.022 21.347 1.00 93.69 287 GLU A CA 1
ATOM 2187 C C . GLU A 1 287 ? -16.908 -9.603 22.600 1.00 93.69 287 GLU A C 1
ATOM 2189 O O . GLU A 1 287 ? -16.888 -10.811 22.829 1.00 93.69 287 GLU A O 1
ATOM 2194 N N . GLN A 1 288 ? -17.597 -8.759 23.369 1.00 90.19 288 GLN A N 1
ATOM 2195 C CA . GLN A 1 288 ? -18.341 -9.164 24.562 1.00 90.19 288 GLN A CA 1
ATOM 2196 C C . GLN A 1 288 ? -19.705 -9.826 24.281 1.00 90.19 288 GLN A C 1
ATOM 2198 O O . GLN A 1 288 ? -20.449 -10.108 25.222 1.00 90.19 288 GLN A O 1
ATOM 2203 N N . LEU A 1 289 ? -20.092 -10.026 23.018 1.00 92.94 289 LEU A N 1
ATOM 2204 C CA . LEU A 1 289 ? -21.390 -10.590 22.642 1.00 92.94 289 LEU A CA 1
ATOM 2205 C C . LEU A 1 289 ? -21.271 -12.076 22.259 1.00 92.94 289 LEU A C 1
ATOM 2207 O O . LEU A 1 289 ? -20.299 -12.455 21.610 1.00 92.94 289 LEU A O 1
ATOM 2211 N N . PRO A 1 290 ? -22.305 -12.909 22.509 1.00 92.75 290 PRO A N 1
ATOM 2212 C CA . PRO A 1 290 ? -22.310 -14.329 22.125 1.00 92.75 290 PRO A CA 1
ATOM 2213 C C . PRO A 1 290 ? -22.152 -14.613 20.627 1.00 92.75 290 PRO A C 1
ATOM 2215 O O . PRO A 1 290 ? -21.913 -15.750 20.236 1.00 92.75 290 PRO A O 1
ATOM 2218 N N . VAL A 1 291 ? -22.327 -13.595 19.780 1.00 91.81 291 VAL A N 1
ATOM 2219 C CA . VAL A 1 291 ? -22.150 -13.707 18.326 1.00 91.81 291 VAL A CA 1
ATOM 2220 C C . VAL A 1 291 ? -20.674 -13.735 17.919 1.00 91.81 291 VAL A C 1
ATOM 2222 O O . VAL A 1 291 ? -20.362 -14.084 16.781 1.00 91.81 291 VAL A O 1
ATOM 2225 N N . PHE A 1 292 ? -19.771 -13.318 18.811 1.00 94.06 292 PHE A N 1
ATOM 2226 C CA . PHE A 1 292 ? -18.353 -13.196 18.513 1.00 94.06 292 PHE A CA 1
ATOM 2227 C C . PHE A 1 292 ? -17.630 -14.540 18.680 1.00 94.06 292 PHE A C 1
ATOM 2229 O O . PHE A 1 292 ? -17.907 -15.256 19.643 1.00 94.06 292 PHE A O 1
ATOM 2236 N N . PRO A 1 293 ? -16.684 -14.902 17.791 1.00 92.56 293 PRO A N 1
ATOM 2237 C CA . PRO A 1 293 ? -16.108 -16.250 17.767 1.00 92.56 293 PRO A CA 1
ATOM 2238 C C . PRO A 1 293 ? -15.404 -16.695 19.053 1.00 92.56 293 PRO A C 1
ATOM 2240 O O . PRO A 1 293 ? -15.396 -17.886 19.351 1.00 92.56 293 PRO A O 1
ATOM 2243 N N . THR A 1 294 ? -14.809 -15.765 19.802 1.00 92.38 294 THR A N 1
ATOM 2244 C CA . THR A 1 294 ? -14.044 -16.077 21.020 1.00 92.38 294 THR A CA 1
ATOM 2245 C C . THR A 1 294 ? -14.876 -15.987 22.301 1.00 92.38 294 THR A C 1
ATOM 2247 O O . THR A 1 294 ? -14.377 -16.345 23.368 1.00 92.38 294 THR A O 1
ATOM 2250 N N . TYR A 1 295 ? -16.142 -15.555 22.226 1.00 90.06 295 TYR A N 1
ATOM 2251 C CA . TYR A 1 295 ? -16.998 -15.368 23.400 1.00 90.06 295 TYR A CA 1
ATOM 2252 C C . TYR A 1 295 ? -17.105 -16.655 24.247 1.00 90.06 295 TYR A C 1
ATOM 2254 O O . TYR A 1 295 ? -17.322 -17.735 23.690 1.00 90.06 295 TYR A O 1
ATOM 2262 N N . PRO A 1 296 ? -17.009 -16.575 25.593 1.00 88.81 296 PRO A N 1
ATOM 2263 C CA . PRO A 1 296 ? -16.967 -15.368 26.435 1.00 88.81 296 PRO A CA 1
ATOM 2264 C C . PRO A 1 296 ? -15.565 -14.792 26.681 1.00 88.81 296 PRO A C 1
ATOM 2266 O O . PRO A 1 296 ? -15.409 -13.906 27.520 1.00 88.81 296 PRO A O 1
ATOM 2269 N N . HIS A 1 297 ? -14.537 -15.303 26.006 1.00 89.62 297 HIS A N 1
ATOM 2270 C CA . HIS A 1 297 ? -13.158 -14.881 26.209 1.00 89.62 297 HIS A CA 1
ATOM 2271 C C . HIS A 1 297 ? -12.755 -13.775 25.219 1.00 89.62 297 HIS A C 1
ATOM 2273 O O . HIS A 1 297 ? -13.121 -13.835 24.040 1.00 89.62 297 HIS A O 1
ATOM 2279 N N . PRO A 1 298 ? -11.981 -12.769 25.664 1.00 87.69 298 PRO A N 1
ATOM 2280 C CA . PRO A 1 298 ? -11.390 -11.805 24.746 1.00 87.69 298 PRO A CA 1
ATOM 2281 C C . PRO A 1 298 ? -10.379 -12.500 23.826 1.00 87.69 298 PRO A C 1
ATOM 2283 O O . PRO A 1 298 ? -9.808 -13.536 24.187 1.00 87.69 298 PRO A O 1
ATOM 2286 N N . MET A 1 299 ? -10.137 -11.916 22.653 1.00 91.50 299 MET A N 1
ATOM 2287 C CA . MET A 1 299 ? -9.097 -12.363 21.732 1.00 91.50 299 MET A CA 1
ATOM 2288 C C . MET A 1 299 ? -7.754 -12.402 22.451 1.00 91.50 299 MET A C 1
ATOM 2290 O O . MET A 1 299 ? -7.351 -11.459 23.138 1.00 91.50 299 MET A O 1
ATOM 2294 N N . ASN A 1 300 ? -7.029 -13.501 22.274 1.00 90.12 300 ASN A N 1
ATOM 2295 C CA . ASN A 1 300 ? -5.698 -13.603 22.852 1.00 90.12 300 ASN A CA 1
ATOM 2296 C C . ASN A 1 300 ? -4.683 -12.765 22.046 1.00 90.12 300 ASN A C 1
ATOM 2298 O O . ASN A 1 300 ? -4.920 -12.365 20.903 1.00 90.12 300 ASN A O 1
ATOM 2302 N N . ALA A 1 301 ? -3.508 -12.518 22.632 1.00 83.56 301 ALA A N 1
ATOM 2303 C CA . ALA A 1 301 ? -2.473 -11.686 22.011 1.00 83.56 301 ALA A CA 1
ATOM 2304 C C . ALA A 1 301 ? -2.009 -12.206 20.635 1.00 83.56 301 ALA A C 1
ATOM 2306 O O . ALA A 1 301 ? -1.651 -11.410 19.767 1.00 83.56 301 ALA A O 1
ATOM 2307 N N . PHE A 1 302 ? -2.032 -13.524 20.415 1.00 84.25 302 PHE A N 1
ATOM 2308 C CA . PHE A 1 302 ? -1.649 -14.123 19.138 1.00 84.25 302 PHE A CA 1
ATOM 2309 C C . PHE A 1 302 ? -2.689 -13.848 18.043 1.00 84.25 302 PHE A C 1
ATOM 2311 O O . PHE A 1 302 ? -2.314 -13.504 16.924 1.00 84.25 302 PHE A O 1
ATOM 2318 N N . GLU A 1 303 ? -3.983 -13.941 18.355 1.00 88.44 303 GLU A N 1
ATOM 2319 C CA . GLU A 1 303 ? -5.071 -13.635 17.416 1.00 88.44 303 GLU A CA 1
ATOM 2320 C C . GLU A 1 303 ? -5.060 -12.162 16.999 1.00 88.44 303 GLU A C 1
ATOM 2322 O O . GLU A 1 303 ? -5.160 -11.851 15.809 1.00 88.44 303 GLU A O 1
ATOM 2327 N N . VAL A 1 304 ? -4.860 -11.257 17.964 1.00 86.75 304 VAL A N 1
ATOM 2328 C CA . VAL A 1 304 ? -4.729 -9.818 17.697 1.00 86.75 304 VAL A CA 1
ATOM 2329 C C . VAL A 1 304 ? -3.510 -9.546 16.811 1.00 86.75 304 VAL A C 1
ATOM 2331 O O . VAL A 1 304 ? -3.640 -8.895 15.775 1.00 86.75 304 VAL A O 1
ATOM 2334 N N . ALA A 1 305 ? -2.342 -10.101 17.153 1.00 82.25 305 ALA A N 1
ATOM 2335 C CA . ALA A 1 305 ? -1.107 -9.910 16.385 1.00 82.25 305 ALA A CA 1
ATOM 2336 C C . ALA A 1 305 ? -1.135 -10.562 14.987 1.00 82.25 305 ALA A C 1
ATOM 2338 O O . ALA A 1 305 ? -0.402 -10.143 14.088 1.00 82.25 305 ALA A O 1
ATOM 2339 N N . SER A 1 306 ? -1.992 -11.567 14.791 1.00 84.25 306 SER A N 1
ATOM 2340 C CA . SER A 1 306 ? -2.235 -12.216 13.496 1.00 84.25 306 SER A CA 1
ATOM 2341 C C . SER A 1 306 ? -3.268 -11.477 12.636 1.00 84.25 306 SER A C 1
ATOM 2343 O O . SER A 1 306 ? -3.509 -11.874 11.499 1.00 84.25 306 SER A O 1
ATOM 2345 N N . GLY A 1 307 ? -3.879 -10.401 13.149 1.00 87.25 307 GLY A N 1
ATOM 2346 C CA . GLY A 1 307 ? -4.855 -9.595 12.412 1.00 87.25 307 GLY A CA 1
ATOM 2347 C C . GLY A 1 307 ? -6.266 -10.190 12.368 1.00 87.25 307 GLY A C 1
ATOM 2348 O O . GLY A 1 307 ? -7.053 -9.828 11.492 1.00 87.25 307 GLY A O 1
ATOM 2349 N N . MET A 1 308 ? -6.621 -11.076 13.307 1.00 90.19 308 MET A N 1
ATOM 2350 C CA . MET A 1 308 ? -7.909 -11.789 13.299 1.00 90.19 308 MET A CA 1
ATOM 2351 C C . MET A 1 308 ? -9.122 -10.914 13.644 1.00 90.19 308 MET A C 1
ATOM 2353 O O . MET A 1 308 ? -10.254 -11.311 13.365 1.00 90.19 308 MET A O 1
ATOM 2357 N N . ALA A 1 309 ? -8.907 -9.700 14.161 1.00 91.62 309 ALA A N 1
ATOM 2358 C CA . ALA A 1 309 ? -9.976 -8.766 14.520 1.00 91.62 309 ALA A CA 1
ATOM 2359 C C . ALA A 1 309 ? -10.948 -8.497 13.355 1.00 91.62 309 ALA A C 1
ATOM 2361 O O . ALA A 1 309 ? -12.163 -8.539 13.537 1.00 91.62 309 ALA A O 1
ATOM 2362 N N . MET A 1 310 ? -10.430 -8.275 12.140 1.00 92.62 310 MET A N 1
ATOM 2363 C CA . MET A 1 310 ? -11.266 -7.997 10.967 1.00 92.62 310 MET A CA 1
ATOM 2364 C C . MET A 1 310 ? -12.069 -9.230 10.504 1.00 92.62 310 MET A C 1
ATOM 2366 O O . MET A 1 310 ? -13.291 -9.108 10.378 1.00 92.62 310 MET A O 1
ATOM 2370 N N . PRO A 1 311 ? -11.461 -10.417 10.291 1.00 93.06 311 PRO A N 1
ATOM 2371 C CA . PRO A 1 311 ? -12.205 -11.643 9.998 1.00 93.06 311 PRO A CA 1
ATOM 2372 C C . PRO A 1 311 ? -13.260 -12.002 11.051 1.00 93.06 311 PRO A C 1
ATOM 2374 O O . PRO A 1 311 ? -14.374 -12.380 10.688 1.00 93.06 311 PRO A O 1
ATOM 2377 N N . TYR A 1 312 ? -12.945 -11.866 12.343 1.00 94.50 312 TYR A N 1
ATOM 2378 C CA . TYR A 1 312 ? -13.877 -12.195 13.425 1.00 94.50 312 TYR A CA 1
ATOM 2379 C C . TYR A 1 312 ? -15.044 -11.210 13.504 1.00 94.50 312 TYR A C 1
ATOM 2381 O O . TYR A 1 312 ? -16.194 -11.637 13.604 1.00 94.50 312 TYR A O 1
ATOM 2389 N N . ALA A 1 313 ? -14.785 -9.908 13.361 1.00 93.88 313 ALA A N 1
ATOM 2390 C CA . ALA A 1 313 ? -15.833 -8.893 13.280 1.00 93.88 313 ALA A CA 1
ATOM 2391 C C . ALA A 1 313 ? -16.757 -9.112 12.070 1.00 93.88 313 ALA A C 1
ATOM 2393 O O . ALA A 1 313 ? -17.982 -9.029 12.184 1.00 93.88 313 ALA A O 1
ATOM 2394 N N . ALA A 1 314 ? -16.181 -9.445 10.911 1.00 93.19 314 ALA A N 1
ATOM 2395 C CA . ALA A 1 314 ? -16.942 -9.783 9.714 1.00 93.19 314 ALA A CA 1
ATOM 2396 C C . ALA A 1 314 ? -17.813 -11.032 9.918 1.00 93.19 314 ALA A C 1
ATOM 2398 O O . ALA A 1 314 ? -18.974 -11.033 9.511 1.00 93.19 314 ALA A O 1
ATOM 2399 N N . LEU A 1 315 ? -17.280 -12.067 10.573 1.00 92.25 315 LEU A N 1
ATOM 2400 C CA . LEU A 1 315 ? -18.010 -13.295 10.885 1.00 92.25 315 LEU A CA 1
ATOM 2401 C C . LEU A 1 315 ? -19.175 -13.040 11.853 1.00 92.25 315 LEU A C 1
ATOM 2403 O O . LEU A 1 315 ? -20.268 -13.556 11.632 1.00 92.25 315 LEU A O 1
ATOM 2407 N N . ALA A 1 316 ? -18.962 -12.209 12.873 1.00 91.19 316 ALA A N 1
ATOM 2408 C CA . ALA A 1 316 ? -19.966 -11.868 13.877 1.00 91.19 316 ALA A CA 1
ATOM 2409 C C . ALA A 1 316 ? -21.175 -11.113 13.294 1.00 91.19 316 ALA A C 1
ATOM 2411 O O . ALA A 1 316 ? -22.309 -11.339 13.712 1.00 91.19 316 ALA A O 1
ATOM 2412 N N . VAL A 1 317 ? -20.949 -10.222 12.321 1.00 91.50 317 VAL A N 1
ATOM 2413 C CA . VAL A 1 317 ? -22.008 -9.367 11.752 1.00 91.50 317 VAL A CA 1
ATOM 2414 C C . VAL A 1 317 ? -22.599 -9.900 10.449 1.00 91.50 317 VAL A C 1
ATOM 2416 O O . VAL A 1 317 ? -23.796 -9.758 10.215 1.00 91.50 317 VAL A O 1
ATOM 2419 N N . MET A 1 318 ? -21.780 -10.498 9.587 1.00 90.12 318 MET A N 1
ATOM 2420 C CA . MET A 1 318 ? -22.176 -10.906 8.233 1.00 90.12 318 MET A CA 1
ATOM 2421 C C . MET A 1 318 ? -22.139 -12.430 8.038 1.00 90.12 318 MET A C 1
ATOM 2423 O O . MET A 1 318 ? -22.342 -12.928 6.927 1.00 90.12 318 MET A O 1
ATOM 2427 N N . GLY A 1 319 ? -21.843 -13.193 9.092 1.00 88.94 319 GLY A N 1
ATOM 2428 C CA . GLY A 1 319 ? -21.717 -14.643 9.028 1.00 88.94 319 GLY A CA 1
ATOM 2429 C C . GLY A 1 319 ? -20.579 -15.108 8.115 1.00 88.94 319 GLY A C 1
ATOM 2430 O O . GLY A 1 319 ? -19.618 -14.390 7.828 1.00 88.94 319 GLY A O 1
ATOM 2431 N N . LYS A 1 320 ? -20.693 -16.348 7.623 1.00 85.81 320 LYS A N 1
ATOM 2432 C CA . LYS A 1 320 ? -19.668 -16.976 6.770 1.00 85.81 320 LYS A CA 1
ATOM 2433 C C . LYS A 1 320 ? -19.404 -16.189 5.479 1.00 85.81 320 LYS A C 1
ATOM 2435 O O . LYS A 1 320 ? -18.264 -16.143 5.030 1.00 85.81 320 LYS A O 1
ATOM 2440 N N . GLY A 1 321 ? -20.430 -15.544 4.915 1.00 83.38 321 GLY A N 1
ATOM 2441 C CA . GLY A 1 321 ? -20.294 -14.709 3.716 1.00 83.38 321 GLY A CA 1
ATOM 2442 C C . GLY A 1 321 ? -19.355 -13.522 3.935 1.00 83.38 321 GLY A C 1
ATOM 2443 O O . GLY A 1 321 ? -18.500 -13.254 3.096 1.00 83.38 321 GLY A O 1
ATOM 2444 N N . GLY A 1 322 ? -19.432 -12.878 5.103 1.00 85.75 322 GLY A N 1
ATOM 2445 C CA . GLY A 1 322 ? -18.513 -11.807 5.486 1.00 85.75 322 GLY A CA 1
ATOM 2446 C C . GLY A 1 322 ? -17.065 -12.242 5.616 1.00 85.75 322 GLY A C 1
ATOM 2447 O O . GLY A 1 322 ? -16.170 -11.567 5.113 1.00 85.75 322 GLY A O 1
ATOM 2448 N N . ALA A 1 323 ? -16.833 -13.382 6.269 1.00 84.06 323 ALA A N 1
ATOM 2449 C CA . ALA A 1 323 ? -15.493 -13.946 6.396 1.00 84.06 323 ALA A CA 1
ATOM 2450 C C . ALA A 1 323 ? -14.889 -14.282 5.019 1.00 84.06 323 ALA A C 1
ATOM 2452 O O . ALA A 1 323 ? -13.718 -13.995 4.776 1.00 84.06 323 ALA A O 1
ATOM 2453 N N . MET A 1 324 ? -15.694 -14.818 4.091 1.00 85.06 324 MET A N 1
ATOM 2454 C CA . MET A 1 324 ? -15.269 -15.058 2.705 1.00 85.06 324 MET A CA 1
ATOM 2455 C C . MET A 1 324 ? -14.995 -13.767 1.937 1.00 85.06 324 MET A C 1
ATOM 2457 O O . MET A 1 324 ? -14.034 -13.713 1.175 1.00 85.06 324 MET A O 1
ATOM 2461 N N . ALA A 1 325 ? -15.775 -12.711 2.169 1.00 87.31 325 ALA A N 1
ATOM 2462 C CA . ALA A 1 325 ? -15.519 -11.408 1.569 1.00 87.31 325 ALA A CA 1
ATOM 2463 C C . ALA A 1 325 ? -14.188 -10.809 2.061 1.00 87.31 325 ALA A C 1
ATOM 2465 O O . ALA A 1 325 ? -13.398 -10.327 1.254 1.00 87.31 325 ALA A O 1
ATOM 2466 N N . ILE A 1 326 ? -13.880 -10.905 3.360 1.00 90.31 326 ILE A N 1
ATOM 2467 C CA . ILE A 1 326 ? -12.572 -10.486 3.889 1.00 90.31 326 ILE A CA 1
ATOM 2468 C C . ILE A 1 326 ? -11.436 -11.334 3.317 1.00 90.31 326 ILE A C 1
ATOM 2470 O O . ILE A 1 326 ? -10.420 -10.780 2.904 1.00 90.31 326 ILE A O 1
ATOM 2474 N N . LEU A 1 327 ? -11.610 -12.654 3.228 1.00 88.06 327 LEU A N 1
ATOM 2475 C CA . LEU A 1 327 ? -10.610 -13.534 2.624 1.00 88.06 327 LEU A CA 1
ATOM 2476 C C . LEU A 1 327 ? -10.337 -13.156 1.162 1.00 88.06 327 LEU A C 1
ATOM 2478 O O . LEU A 1 327 ? -9.178 -13.058 0.764 1.00 88.06 327 LEU A O 1
ATOM 2482 N N . LEU A 1 328 ? -11.388 -12.891 0.381 1.00 87.94 328 LEU A N 1
ATOM 2483 C CA . LEU A 1 328 ? -11.264 -12.426 -0.997 1.00 87.94 328 LEU A CA 1
ATOM 2484 C C . LEU A 1 328 ? -10.554 -11.070 -1.062 1.00 87.94 328 LEU A C 1
ATOM 2486 O O . LEU A 1 328 ? -9.642 -10.909 -1.863 1.00 87.94 328 LEU A O 1
ATOM 2490 N N . MET A 1 329 ? -10.916 -10.115 -0.202 1.00 91.06 329 MET A N 1
ATOM 2491 C CA . MET A 1 329 ? -10.263 -8.803 -0.139 1.00 91.06 329 MET A CA 1
ATOM 2492 C C . MET A 1 329 ? -8.758 -8.933 0.140 1.00 91.06 329 MET A C 1
ATOM 2494 O O . MET A 1 329 ? -7.950 -8.327 -0.563 1.00 91.06 329 MET A O 1
ATOM 2498 N N . VAL A 1 330 ? -8.376 -9.752 1.126 1.00 89.31 330 VAL A N 1
ATOM 2499 C CA . VAL A 1 330 ? -6.969 -10.022 1.461 1.00 89.31 330 VAL A CA 1
ATOM 2500 C C . VAL A 1 330 ? -6.262 -10.708 0.295 1.00 89.31 330 VAL A C 1
ATOM 2502 O O . VAL A 1 330 ? -5.162 -10.303 -0.071 1.00 89.31 330 VAL A O 1
ATOM 2505 N N . PHE A 1 331 ? -6.897 -11.696 -0.338 1.00 86.88 331 PHE A N 1
ATOM 2506 C CA . PHE A 1 331 ? -6.338 -12.379 -1.501 1.00 86.88 331 PHE A CA 1
ATOM 2507 C C . PHE A 1 331 ? -6.084 -11.412 -2.669 1.00 86.88 331 PHE A C 1
ATOM 2509 O O . PHE A 1 331 ? -4.995 -11.431 -3.241 1.00 86.88 331 PHE A O 1
ATOM 2516 N N . MET A 1 332 ? -7.030 -10.518 -2.978 1.00 88.88 332 MET A N 1
ATOM 2517 C CA . MET A 1 332 ? -6.871 -9.485 -4.013 1.00 88.88 332 MET A CA 1
ATOM 2518 C C . MET A 1 332 ? -5.732 -8.508 -3.678 1.00 88.88 332 MET A C 1
ATOM 2520 O O . MET A 1 332 ? -4.944 -8.152 -4.551 1.00 88.88 332 MET A O 1
ATOM 2524 N N . ALA A 1 333 ? -5.607 -8.102 -2.411 1.00 88.00 333 ALA A N 1
ATOM 2525 C CA . ALA A 1 333 ? -4.541 -7.203 -1.973 1.00 88.00 333 ALA A CA 1
ATOM 2526 C C . ALA A 1 333 ? -3.151 -7.858 -2.070 1.00 88.00 333 ALA A C 1
ATOM 2528 O O . ALA A 1 333 ? -2.216 -7.256 -2.598 1.00 88.00 333 ALA A O 1
ATOM 2529 N N . VAL A 1 334 ? -3.016 -9.103 -1.598 1.00 86.75 334 VAL A N 1
ATOM 2530 C CA . VAL A 1 334 ? -1.739 -9.835 -1.588 1.00 86.75 334 VAL A CA 1
ATOM 2531 C C . VAL A 1 334 ? -1.282 -10.180 -3.004 1.00 86.75 334 VAL A C 1
ATOM 2533 O O . VAL A 1 334 ? -0.108 -10.014 -3.319 1.00 86.75 334 VAL A O 1
ATOM 2536 N N . THR A 1 335 ? -2.188 -10.630 -3.875 1.00 82.62 335 THR A N 1
ATOM 2537 C CA . THR A 1 335 ? -1.848 -10.989 -5.264 1.00 82.62 335 THR A CA 1
ATOM 2538 C C . THR A 1 335 ? -1.422 -9.779 -6.094 1.00 82.62 335 THR A C 1
ATOM 2540 O O . THR A 1 335 ? -0.446 -9.878 -6.839 1.00 82.62 335 THR A O 1
ATOM 2543 N N . SER A 1 336 ? -2.077 -8.627 -5.920 1.00 84.38 336 SER A N 1
ATOM 2544 C CA . SER A 1 336 ? -1.667 -7.375 -6.570 1.00 84.38 336 SER A CA 1
ATOM 2545 C C . SER A 1 336 ? -0.283 -6.907 -6.102 1.00 84.38 336 SER A C 1
ATOM 2547 O O . SER A 1 336 ? 0.585 -6.616 -6.931 1.00 84.38 336 SER A O 1
ATOM 2549 N N . ALA A 1 337 ? -0.039 -6.905 -4.786 1.00 84.31 337 ALA A N 1
ATOM 2550 C CA . ALA A 1 337 ? 1.263 -6.538 -4.230 1.00 84.31 337 ALA A CA 1
ATOM 2551 C C . ALA A 1 337 ? 2.368 -7.489 -4.718 1.00 84.31 337 ALA A C 1
ATOM 2553 O O . ALA A 1 337 ? 3.373 -7.038 -5.260 1.00 84.31 337 ALA A O 1
ATOM 2554 N N . LEU A 1 338 ? 2.148 -8.805 -4.628 1.00 84.69 338 LEU A N 1
ATOM 2555 C CA . LEU A 1 338 ? 3.120 -9.813 -5.055 1.00 84.69 338 LEU A CA 1
ATOM 2556 C C . LEU A 1 338 ? 3.450 -9.705 -6.548 1.00 84.69 338 LEU A C 1
ATOM 2558 O O . LEU A 1 338 ? 4.618 -9.808 -6.923 1.00 84.69 338 LEU A O 1
ATOM 2562 N N . SER A 1 339 ? 2.445 -9.494 -7.404 1.00 80.62 339 SER A N 1
ATOM 2563 C CA . SER A 1 339 ? 2.655 -9.343 -8.847 1.00 80.62 339 SER A CA 1
ATOM 2564 C C . SER A 1 339 ? 3.526 -8.130 -9.159 1.00 80.62 339 SER A C 1
ATOM 2566 O O . SER A 1 339 ? 4.492 -8.233 -9.917 1.00 80.62 339 SER A O 1
ATOM 2568 N N . SER A 1 340 ? 3.227 -6.994 -8.533 1.00 82.19 340 SER A N 1
ATOM 2569 C CA . SER A 1 340 ? 3.987 -5.777 -8.768 1.00 82.19 340 SER A CA 1
ATOM 2570 C C . SER A 1 340 ? 5.419 -5.839 -8.224 1.00 82.19 340 SER A C 1
ATOM 2572 O O . SER A 1 340 ? 6.340 -5.414 -8.917 1.00 82.19 340 SER A O 1
ATOM 2574 N N . GLU A 1 341 ? 5.619 -6.398 -7.031 1.00 86.31 341 GLU A N 1
ATOM 2575 C CA . GLU A 1 341 ? 6.949 -6.595 -6.435 1.00 86.31 341 GLU A CA 1
ATOM 2576 C C . GLU A 1 341 ? 7.801 -7.546 -7.276 1.00 86.31 341 GLU A C 1
ATOM 2578 O O . GLU A 1 341 ? 8.973 -7.294 -7.548 1.00 86.31 341 GLU A O 1
ATOM 2583 N N . THR A 1 342 ? 7.186 -8.617 -7.785 1.00 85.88 342 THR A N 1
ATOM 2584 C CA . THR A 1 342 ? 7.862 -9.556 -8.686 1.00 85.88 342 THR A CA 1
ATOM 2585 C C . THR A 1 342 ? 8.348 -8.853 -9.948 1.00 85.88 342 THR A C 1
ATOM 2587 O O . THR A 1 342 ? 9.476 -9.087 -10.384 1.00 85.88 342 THR A O 1
ATOM 2590 N N . MET A 1 343 ? 7.541 -7.956 -10.522 1.00 81.25 343 MET A N 1
ATOM 2591 C CA . MET A 1 343 ? 7.958 -7.158 -11.675 1.00 81.25 343 MET A CA 1
ATOM 2592 C C . MET A 1 343 ? 9.069 -6.167 -11.326 1.00 81.25 343 MET A C 1
ATOM 2594 O O . MET A 1 343 ? 10.028 -6.051 -12.091 1.00 81.25 343 MET A O 1
ATOM 2598 N N . ALA A 1 344 ? 8.979 -5.510 -10.169 1.00 84.19 344 ALA A N 1
ATOM 2599 C CA . ALA A 1 344 ? 9.983 -4.558 -9.714 1.00 84.19 344 ALA A CA 1
ATOM 2600 C C . ALA A 1 344 ? 11.352 -5.226 -9.525 1.00 84.19 344 ALA A C 1
ATOM 2602 O O . ALA A 1 344 ? 12.348 -4.755 -10.080 1.00 84.19 344 ALA A O 1
ATOM 2603 N N . VAL A 1 345 ? 11.387 -6.373 -8.840 1.00 89.50 345 VAL A N 1
ATOM 2604 C CA . VAL A 1 345 ? 12.604 -7.174 -8.646 1.00 89.50 345 VAL A CA 1
ATOM 2605 C C . VAL A 1 345 ? 13.110 -7.749 -9.963 1.00 89.50 345 VAL A C 1
ATOM 2607 O O . VAL A 1 345 ? 14.313 -7.759 -10.206 1.00 89.50 345 VAL A O 1
ATOM 2610 N N . THR A 1 346 ? 12.217 -8.187 -10.851 1.00 86.94 346 THR A N 1
ATOM 2611 C CA . THR A 1 346 ? 12.612 -8.696 -12.172 1.00 86.94 346 THR A CA 1
ATOM 2612 C C . THR A 1 346 ? 13.315 -7.624 -12.997 1.00 86.94 346 THR A C 1
ATOM 2614 O O . THR A 1 346 ? 14.368 -7.898 -13.573 1.00 86.94 346 THR A O 1
ATOM 2617 N N . ALA A 1 347 ? 12.778 -6.403 -13.029 1.00 82.31 347 ALA A N 1
ATOM 2618 C CA . ALA A 1 347 ? 13.409 -5.280 -13.712 1.00 82.31 347 ALA A CA 1
ATOM 2619 C C . ALA A 1 347 ? 14.765 -4.936 -13.079 1.00 82.31 347 ALA A C 1
ATOM 2621 O O . ALA A 1 347 ? 15.760 -4.877 -13.801 1.00 82.31 347 ALA A O 1
ATOM 2622 N N . LEU A 1 348 ? 14.825 -4.832 -11.747 1.00 87.06 348 LEU A N 1
ATOM 2623 C CA . LEU A 1 348 ? 16.060 -4.551 -11.010 1.00 87.06 348 LEU A CA 1
ATOM 2624 C C . LEU A 1 348 ? 17.155 -5.587 -11.316 1.00 87.06 348 LEU A C 1
ATOM 2626 O O . LEU A 1 348 ? 18.282 -5.261 -11.677 1.00 87.06 348 LEU A O 1
ATOM 2630 N N . MET A 1 349 ? 16.821 -6.873 -11.234 1.00 90.44 349 MET A N 1
ATOM 2631 C CA . MET A 1 349 ? 17.775 -7.942 -11.515 1.00 90.44 349 MET A CA 1
ATOM 2632 C C . MET A 1 349 ? 18.202 -7.960 -12.988 1.00 90.44 349 MET A C 1
ATOM 2634 O O . MET A 1 349 ? 19.342 -8.304 -13.294 1.00 90.44 349 MET A O 1
ATOM 2638 N N . THR A 1 350 ? 17.314 -7.596 -13.912 1.00 86.12 350 THR A N 1
ATOM 2639 C CA . THR A 1 350 ? 17.595 -7.640 -15.354 1.00 86.12 350 THR A CA 1
ATOM 2640 C C . THR A 1 350 ? 18.473 -6.479 -15.807 1.00 86.12 350 THR A C 1
ATOM 2642 O O . THR A 1 350 ? 19.460 -6.702 -16.507 1.00 86.12 350 THR A O 1
ATOM 2645 N N . TYR A 1 351 ? 18.138 -5.254 -15.412 1.00 82.88 351 TYR A N 1
ATOM 2646 C CA . TYR A 1 351 ? 18.804 -4.049 -15.901 1.00 82.88 351 TYR A CA 1
ATOM 2647 C C . TYR A 1 351 ? 19.948 -3.623 -14.971 1.00 82.88 351 TYR A C 1
ATOM 2649 O O . TYR A 1 351 ? 21.082 -3.458 -15.420 1.00 82.88 351 TYR A O 1
ATOM 2657 N N . ASP A 1 352 ? 19.698 -3.546 -13.665 1.00 86.44 352 ASP A N 1
ATOM 2658 C CA . ASP A 1 352 ? 20.671 -3.026 -12.697 1.00 86.44 352 ASP A CA 1
ATOM 2659 C C . ASP A 1 352 ? 21.711 -4.062 -12.255 1.00 86.44 352 ASP A C 1
ATOM 2661 O O . ASP A 1 352 ? 22.789 -3.692 -11.797 1.00 86.44 352 ASP A O 1
ATOM 2665 N N . VAL A 1 353 ? 21.427 -5.361 -12.397 1.00 90.25 353 VAL A N 1
ATOM 2666 C CA . VAL A 1 353 ? 22.382 -6.431 -12.055 1.00 90.25 353 VAL A CA 1
ATOM 2667 C C . VAL A 1 353 ? 22.915 -7.115 -13.309 1.00 90.25 353 VAL A C 1
ATOM 2669 O O . VAL A 1 353 ? 24.119 -7.077 -13.578 1.00 90.25 353 VAL A O 1
ATOM 2672 N N . TYR A 1 354 ? 22.036 -7.748 -14.088 1.00 88.44 354 TYR A N 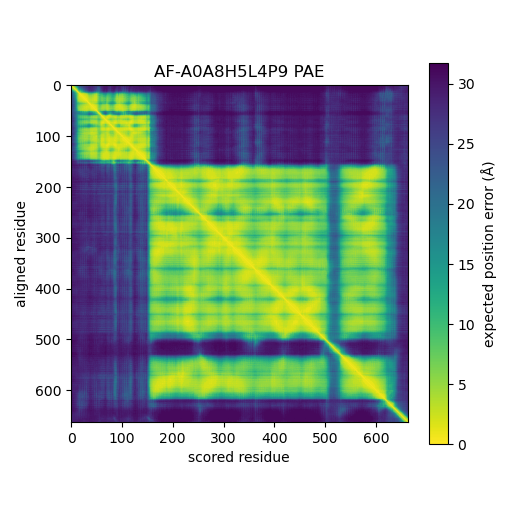1
ATOM 2673 C CA . TYR A 1 354 ? 22.457 -8.565 -15.220 1.00 88.44 354 TYR A CA 1
ATOM 2674 C C . TYR A 1 354 ? 23.040 -7.722 -16.350 1.00 88.44 354 TYR A C 1
ATOM 2676 O O . TYR A 1 354 ? 24.163 -7.994 -16.766 1.00 88.44 354 TYR A O 1
ATOM 2684 N N . GLN A 1 355 ? 22.345 -6.683 -16.814 1.00 86.31 355 GLN A N 1
ATOM 2685 C CA . GLN A 1 355 ? 22.900 -5.809 -17.842 1.00 86.31 355 GLN A CA 1
ATOM 2686 C C . GLN A 1 355 ? 24.086 -5.010 -17.297 1.00 86.31 355 GLN A C 1
ATOM 2688 O O . GLN A 1 355 ? 25.158 -5.067 -17.880 1.00 86.31 355 GLN A O 1
ATOM 2693 N N . ALA A 1 356 ? 23.954 -4.324 -16.162 1.00 84.00 356 ALA A N 1
ATOM 2694 C CA . ALA A 1 356 ? 25.016 -3.434 -15.689 1.00 84.00 356 ALA A CA 1
ATOM 2695 C C . ALA A 1 356 ? 26.347 -4.142 -15.357 1.00 84.00 356 ALA A C 1
ATOM 2697 O O . ALA A 1 356 ? 27.411 -3.606 -15.668 1.00 84.00 356 ALA A O 1
ATOM 2698 N N . TYR A 1 357 ? 26.312 -5.337 -14.750 1.00 90.00 357 TYR A N 1
ATOM 2699 C CA . TYR A 1 357 ? 27.521 -5.969 -14.197 1.00 90.00 357 TYR A CA 1
ATOM 2700 C C . TYR A 1 357 ? 27.866 -7.337 -14.790 1.00 90.00 357 TYR A C 1
ATOM 2702 O O . TYR A 1 357 ? 29.044 -7.687 -14.840 1.00 90.00 357 TYR A O 1
ATOM 2710 N N . ILE A 1 358 ? 26.881 -8.127 -15.232 1.00 91.31 358 ILE A N 1
ATOM 2711 C CA . ILE A 1 358 ? 27.124 -9.501 -15.710 1.00 91.31 358 ILE A CA 1
ATOM 2712 C C . ILE A 1 358 ? 27.352 -9.523 -17.225 1.00 91.31 358 ILE A C 1
ATOM 2714 O O . ILE A 1 358 ? 28.296 -10.146 -17.708 1.00 91.31 358 ILE A O 1
ATOM 2718 N N . ASN A 1 359 ? 26.492 -8.849 -17.987 1.00 86.56 359 ASN A N 1
ATOM 2719 C CA . ASN A 1 359 ? 26.563 -8.765 -19.439 1.00 86.56 359 ASN A CA 1
ATOM 2720 C C . ASN A 1 359 ? 26.108 -7.379 -19.953 1.00 86.56 359 ASN A C 1
ATOM 2722 O O . ASN A 1 359 ? 24.982 -7.242 -20.437 1.00 86.56 359 ASN A O 1
ATOM 2726 N N . PRO A 1 360 ? 27.007 -6.373 -19.953 1.00 84.88 360 PRO A N 1
ATOM 2727 C CA . PRO A 1 360 ? 26.727 -5.015 -20.451 1.00 84.88 360 PRO A CA 1
ATOM 2728 C C . PRO A 1 360 ? 26.294 -4.929 -21.910 1.00 84.88 360 PRO A C 1
ATOM 2730 O O . PRO A 1 360 ? 25.689 -3.944 -22.321 1.00 84.88 360 PRO A O 1
ATOM 2733 N N . LYS A 1 361 ? 26.585 -5.963 -22.704 1.00 83.19 361 LYS A N 1
ATOM 2734 C CA . LYS A 1 361 ? 26.220 -6.050 -24.123 1.00 83.19 361 LYS A CA 1
ATOM 2735 C C . LYS A 1 361 ? 25.026 -6.980 -24.357 1.00 83.19 361 LYS A C 1
ATOM 2737 O O . LYS A 1 361 ? 24.845 -7.476 -25.469 1.00 83.19 361 LYS A O 1
ATOM 2742 N N . ALA A 1 362 ? 24.247 -7.273 -23.314 1.00 75.56 362 ALA A N 1
ATOM 2743 C CA . ALA A 1 362 ? 23.081 -8.134 -23.418 1.00 75.56 362 ALA A CA 1
ATOM 2744 C C . ALA A 1 362 ? 22.071 -7.571 -24.425 1.00 75.56 362 ALA A C 1
ATOM 2746 O O . ALA A 1 362 ? 21.642 -6.425 -24.341 1.00 75.56 362 ALA A O 1
ATOM 2747 N N . THR A 1 363 ? 21.670 -8.415 -25.370 1.00 78.94 363 THR A N 1
ATOM 2748 C CA . THR A 1 363 ? 20.594 -8.105 -26.321 1.00 78.94 363 THR A CA 1
ATOM 2749 C C . THR A 1 363 ? 19.238 -8.100 -25.614 1.00 78.94 363 THR A C 1
ATOM 2751 O O . THR A 1 363 ? 19.050 -8.849 -24.651 1.00 78.94 363 THR A O 1
ATOM 2754 N N . GLY A 1 364 ? 18.243 -7.373 -26.135 1.00 68.00 364 GLY A N 1
ATOM 2755 C CA . GLY A 1 364 ? 16.884 -7.367 -25.563 1.00 68.00 364 GLY A CA 1
ATOM 2756 C C . GLY A 1 364 ? 16.297 -8.774 -25.353 1.00 68.00 364 GLY A C 1
ATOM 2757 O O . GLY A 1 364 ? 15.682 -9.064 -24.331 1.00 68.00 364 GLY A O 1
ATOM 2758 N N . LYS A 1 365 ? 16.599 -9.727 -26.249 1.00 70.12 365 LYS A N 1
ATOM 2759 C CA . LYS A 1 365 ? 16.199 -11.142 -26.097 1.00 70.12 365 LYS A CA 1
ATOM 2760 C C . LYS A 1 365 ? 16.858 -11.840 -24.904 1.00 70.12 365 LYS A C 1
ATOM 2762 O O . LYS A 1 365 ? 16.240 -12.722 -24.313 1.00 70.12 365 LYS A O 1
ATOM 2767 N N . GLN A 1 366 ? 18.108 -11.513 -24.581 1.00 76.50 366 GLN A N 1
ATOM 2768 C CA . GLN A 1 366 ? 18.796 -12.051 -23.403 1.00 76.50 366 GLN A CA 1
ATOM 2769 C C . GLN A 1 366 ? 18.249 -11.431 -22.119 1.00 76.50 366 GLN A C 1
ATOM 2771 O O . GLN A 1 366 ? 18.035 -12.166 -21.159 1.00 76.50 366 GLN A O 1
ATOM 2776 N N . LEU A 1 367 ? 17.953 -10.128 -22.136 1.00 74.38 367 LEU A N 1
ATOM 2777 C CA . LEU A 1 367 ? 17.335 -9.423 -21.012 1.00 74.38 367 LEU A CA 1
ATOM 2778 C C . LEU A 1 367 ? 15.961 -10.014 -20.672 1.00 74.38 367 LEU A C 1
ATOM 2780 O O . LEU A 1 367 ? 15.738 -10.426 -19.540 1.00 74.38 367 LEU A O 1
ATOM 2784 N N . VAL A 1 368 ? 15.082 -10.186 -21.665 1.00 74.50 368 VAL A N 1
ATOM 2785 C CA . VAL A 1 368 ? 13.755 -10.798 -21.458 1.00 74.50 368 VAL A CA 1
ATOM 2786 C C . VAL A 1 368 ? 13.865 -12.230 -20.929 1.00 74.50 368 VAL A C 1
ATOM 2788 O O . VAL A 1 368 ? 13.144 -12.606 -20.009 1.00 74.50 368 VAL A O 1
ATOM 2791 N N . ARG A 1 369 ? 14.786 -13.043 -21.468 1.00 76.00 369 ARG A N 1
ATOM 2792 C CA . ARG A 1 369 ? 15.000 -14.415 -20.973 1.00 76.00 369 ARG A CA 1
ATOM 2793 C C . ARG A 1 369 ? 15.473 -14.438 -19.529 1.00 76.00 369 ARG A C 1
ATOM 2795 O O . ARG A 1 369 ? 14.974 -15.245 -18.756 1.00 76.00 369 ARG A O 1
ATOM 2802 N N . PHE A 1 370 ? 16.426 -13.577 -19.182 1.00 83.62 370 PHE A N 1
ATOM 2803 C CA . PHE A 1 370 ? 16.899 -13.465 -17.811 1.00 83.62 370 PHE A CA 1
ATOM 2804 C C . PHE A 1 370 ? 15.753 -13.048 -16.883 1.00 83.62 370 PHE A C 1
ATOM 2806 O O . PHE A 1 370 ? 15.521 -13.712 -15.878 1.00 83.62 370 PHE A O 1
ATOM 2813 N N . GLY A 1 371 ? 14.962 -12.047 -17.278 1.00 79.19 371 GLY A N 1
ATOM 2814 C CA . GLY A 1 371 ? 13.782 -11.623 -16.531 1.00 79.19 371 GLY A CA 1
ATOM 2815 C C . GLY A 1 371 ? 12.768 -12.752 -16.309 1.00 79.19 371 GLY A C 1
ATOM 2816 O O . GLY A 1 371 ? 12.337 -12.979 -15.182 1.00 79.19 371 GLY A O 1
ATOM 2817 N N . HIS A 1 372 ? 12.452 -13.542 -17.341 1.00 81.62 372 HIS A N 1
ATOM 2818 C CA . HIS A 1 372 ? 11.569 -14.709 -17.205 1.00 81.62 372 HIS A CA 1
ATOM 2819 C C . HIS A 1 372 ? 12.116 -15.782 -16.252 1.00 81.62 372 HIS A C 1
ATOM 2821 O O . HIS A 1 372 ? 11.325 -16.488 -15.633 1.00 81.62 372 HIS A O 1
ATOM 2827 N N . CYS A 1 373 ? 13.439 -15.904 -16.103 1.00 88.31 373 CYS A N 1
ATOM 2828 C CA . CYS A 1 373 ? 14.039 -16.781 -15.097 1.00 88.31 373 CYS A CA 1
ATOM 2829 C C . CYS A 1 373 ? 13.931 -16.198 -13.679 1.00 88.31 373 CYS A C 1
ATOM 2831 O O . CYS A 1 373 ? 13.757 -16.954 -12.726 1.00 88.31 373 CYS A O 1
ATOM 2833 N N . VAL A 1 374 ? 14.019 -14.872 -13.523 1.00 89.81 374 VAL A N 1
ATOM 2834 C CA . VAL A 1 374 ? 13.941 -14.207 -12.211 1.00 89.81 374 VAL A CA 1
ATOM 2835 C C . VAL A 1 374 ? 12.553 -14.354 -11.588 1.00 89.81 374 VAL A C 1
ATOM 2837 O O . VAL A 1 374 ? 12.467 -14.627 -10.395 1.00 89.81 374 VAL A O 1
ATOM 2840 N N . VAL A 1 375 ? 11.480 -14.248 -12.376 1.00 85.62 375 VAL A N 1
ATOM 2841 C CA . VAL A 1 375 ? 10.086 -14.323 -11.893 1.00 85.62 375 VAL A CA 1
ATOM 2842 C C . VAL A 1 375 ? 9.806 -15.562 -11.013 1.00 85.62 375 VAL A C 1
ATOM 2844 O O . VAL A 1 375 ? 9.452 -15.385 -9.843 1.00 85.62 375 VAL A O 1
ATOM 2847 N N . PRO A 1 376 ? 9.971 -16.815 -11.492 1.00 87.38 376 PRO A N 1
ATOM 2848 C CA . PRO A 1 376 ? 9.700 -17.999 -10.675 1.00 87.38 376 PRO A CA 1
ATOM 2849 C C . PRO A 1 376 ? 10.706 -18.171 -9.529 1.00 87.38 376 PRO A C 1
ATOM 2851 O O . PRO A 1 376 ? 10.327 -18.642 -8.457 1.00 87.38 376 PRO A O 1
ATOM 2854 N N . VAL A 1 377 ? 11.968 -17.765 -9.716 1.00 92.06 377 VAL A N 1
ATOM 2855 C CA . VAL A 1 377 ? 13.000 -17.835 -8.667 1.00 92.06 377 VAL A CA 1
ATOM 2856 C C . VAL A 1 377 ? 12.646 -16.918 -7.501 1.00 92.06 377 VAL A C 1
ATOM 2858 O O . VAL A 1 377 ? 12.693 -17.342 -6.347 1.00 92.06 377 VAL A O 1
ATOM 2861 N N . PHE A 1 378 ? 12.243 -15.684 -7.794 1.00 91.44 378 PHE A N 1
ATOM 2862 C CA . PHE A 1 378 ? 11.803 -14.734 -6.784 1.00 91.44 378 PHE A CA 1
ATOM 2863 C C . PHE A 1 378 ? 10.527 -15.213 -6.086 1.00 91.44 378 PHE A C 1
ATOM 2865 O O . PHE A 1 378 ? 10.462 -15.186 -4.859 1.00 91.44 378 PHE A O 1
ATOM 2872 N N . GLY A 1 379 ? 9.554 -15.744 -6.835 1.00 88.06 379 GLY A N 1
ATOM 2873 C CA . GLY A 1 379 ? 8.337 -16.324 -6.259 1.00 88.06 379 GLY A CA 1
ATOM 2874 C C . GLY A 1 379 ? 8.626 -17.457 -5.265 1.00 88.06 379 GLY A C 1
ATOM 2875 O O . GLY A 1 379 ? 8.108 -17.447 -4.148 1.00 88.06 379 GLY A O 1
ATOM 2876 N N . LEU A 1 380 ? 9.505 -18.399 -5.628 1.00 92.19 380 LEU A N 1
ATOM 2877 C CA . LEU A 1 380 ? 9.937 -19.482 -4.736 1.00 92.19 380 LEU A CA 1
ATOM 2878 C C . LEU A 1 380 ? 10.711 -18.961 -3.521 1.00 92.19 380 LEU A C 1
ATOM 2880 O O . LEU A 1 380 ? 10.515 -19.458 -2.410 1.00 92.19 380 LEU A O 1
ATOM 2884 N N . PHE A 1 381 ? 11.569 -17.959 -3.712 1.00 93.94 381 PHE A N 1
ATOM 2885 C CA . PHE A 1 381 ? 12.323 -17.332 -2.630 1.00 93.94 381 PHE A CA 1
ATOM 2886 C C . PHE A 1 381 ? 11.394 -16.667 -1.608 1.00 93.94 381 PHE A C 1
ATOM 2888 O O . PHE A 1 381 ? 11.473 -16.979 -0.420 1.00 93.94 381 PHE A O 1
ATOM 2895 N N . VAL A 1 382 ? 10.466 -15.818 -2.060 1.00 92.06 382 VAL A N 1
ATOM 2896 C CA . VAL A 1 382 ? 9.505 -15.130 -1.185 1.00 92.06 382 VAL A CA 1
ATOM 2897 C C . VAL A 1 382 ? 8.610 -16.134 -0.462 1.00 92.06 382 VAL A C 1
ATOM 2899 O O . VAL A 1 382 ? 8.424 -16.013 0.748 1.00 92.06 382 VAL A O 1
ATOM 2902 N N . ALA A 1 383 ? 8.115 -17.165 -1.156 1.00 90.44 383 ALA A N 1
ATOM 2903 C CA . ALA A 1 383 ? 7.327 -18.225 -0.529 1.00 90.44 383 ALA A CA 1
ATOM 2904 C C . ALA A 1 383 ? 8.125 -18.961 0.562 1.00 90.44 383 ALA A C 1
ATOM 2906 O O . ALA A 1 383 ? 7.614 -19.185 1.659 1.00 90.44 383 ALA A O 1
ATOM 2907 N N . SER A 1 384 ? 9.395 -19.280 0.295 1.00 94.25 384 SER A N 1
ATOM 2908 C CA . SER A 1 384 ? 10.277 -19.958 1.254 1.00 94.25 384 SER A CA 1
ATOM 2909 C C . SER A 1 384 ? 10.551 -19.096 2.488 1.00 94.25 384 SER A C 1
ATOM 2911 O O . SER A 1 384 ? 10.463 -19.586 3.613 1.00 94.25 384 SER A O 1
ATOM 2913 N N . VAL A 1 385 ? 10.830 -17.802 2.296 1.00 92.50 385 VAL A N 1
ATOM 2914 C CA . VAL A 1 385 ? 11.042 -16.847 3.394 1.00 92.50 385 VAL A CA 1
ATOM 2915 C C . VAL A 1 385 ? 9.765 -16.667 4.213 1.00 92.50 385 VAL A C 1
ATOM 2917 O O . VAL A 1 385 ? 9.826 -16.714 5.438 1.00 92.50 385 VAL A O 1
ATOM 2920 N N . ALA A 1 386 ? 8.604 -16.527 3.569 1.00 89.44 386 ALA A N 1
ATOM 2921 C CA . ALA A 1 386 ? 7.326 -16.377 4.260 1.00 89.44 386 ALA A CA 1
ATOM 2922 C C . ALA A 1 386 ? 6.988 -17.604 5.125 1.00 89.44 386 ALA A C 1
ATOM 2924 O O . ALA A 1 386 ? 6.621 -17.454 6.292 1.00 89.44 386 ALA A O 1
ATOM 2925 N N . VAL A 1 387 ? 7.168 -18.819 4.591 1.00 91.44 387 VAL A N 1
ATOM 2926 C CA . VAL A 1 387 ? 6.983 -20.069 5.350 1.00 91.44 387 VAL A CA 1
ATOM 2927 C C . VAL A 1 387 ? 7.990 -20.165 6.497 1.00 91.44 387 VAL A C 1
ATOM 2929 O O . VAL A 1 387 ? 7.605 -20.513 7.613 1.00 91.44 387 VAL A O 1
ATOM 2932 N N . GLY A 1 388 ? 9.256 -19.813 6.253 1.00 92.75 388 GLY A N 1
ATOM 2933 C CA . GLY A 1 388 ? 10.306 -19.818 7.271 1.00 92.75 388 GLY A CA 1
ATOM 2934 C C . GLY A 1 388 ? 10.026 -18.854 8.425 1.00 92.75 388 GLY A C 1
ATOM 2935 O O . GLY A 1 388 ? 10.134 -19.243 9.586 1.00 92.75 388 GLY A O 1
ATOM 2936 N N . LEU A 1 389 ? 9.608 -17.621 8.123 1.00 90.31 389 LEU A N 1
ATOM 2937 C CA . LEU A 1 389 ? 9.249 -16.618 9.130 1.00 90.31 389 LEU A CA 1
ATOM 2938 C C . LEU A 1 389 ? 8.031 -17.048 9.952 1.00 90.31 389 LEU A C 1
ATOM 2940 O O . LEU A 1 389 ? 8.063 -16.952 11.179 1.00 90.31 389 LEU A O 1
ATOM 2944 N N . ASN A 1 390 ? 6.996 -17.580 9.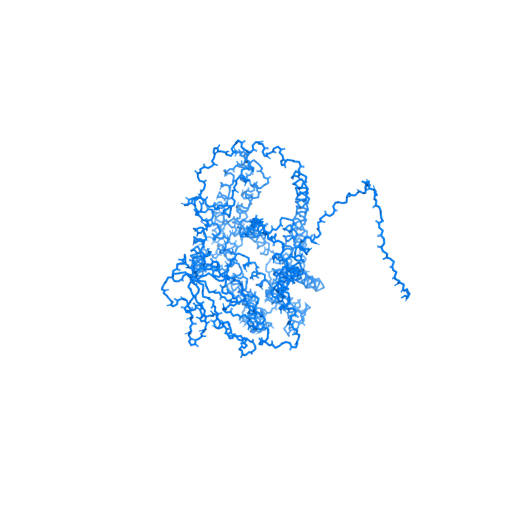296 1.00 86.50 390 ASN A N 1
ATOM 2945 C CA . ASN A 1 390 ? 5.811 -18.094 9.978 1.00 86.50 390 ASN A CA 1
ATOM 2946 C C . ASN A 1 390 ? 6.171 -19.258 10.921 1.00 86.50 390 ASN A C 1
ATOM 2948 O O . ASN A 1 390 ? 5.777 -19.267 12.084 1.00 86.50 390 ASN A O 1
ATOM 2952 N N . HIS A 1 391 ? 6.996 -20.206 10.459 1.00 89.50 391 HIS A N 1
ATOM 2953 C CA . HIS A 1 391 ? 7.447 -21.328 11.288 1.00 89.50 391 HIS A CA 1
ATOM 2954 C C . HIS A 1 391 ? 8.331 -20.886 12.466 1.00 89.50 391 HIS A C 1
ATOM 2956 O O . HIS A 1 391 ? 8.263 -21.472 13.542 1.00 89.50 391 HIS A O 1
ATOM 2962 N N . ALA A 1 392 ? 9.126 -19.827 12.289 1.00 89.38 392 ALA A N 1
ATOM 2963 C CA . ALA A 1 392 ? 9.935 -19.230 13.350 1.00 89.38 392 ALA A CA 1
ATOM 2964 C C . ALA A 1 392 ? 9.115 -18.409 14.370 1.00 89.38 392 ALA A C 1
ATOM 2966 O O . ALA A 1 392 ? 9.680 -17.915 15.346 1.00 89.38 392 ALA A O 1
ATOM 2967 N N . GLY A 1 393 ? 7.799 -18.269 14.175 1.00 86.06 393 GLY A N 1
ATOM 2968 C CA . GLY A 1 393 ? 6.900 -17.565 15.091 1.00 86.06 393 GLY A CA 1
ATOM 2969 C C . GLY A 1 393 ? 6.802 -16.056 14.857 1.00 86.06 393 GLY A C 1
ATOM 2970 O O . GLY A 1 393 ? 6.265 -15.344 15.706 1.00 86.06 393 GLY A O 1
ATOM 2971 N N . PHE A 1 394 ? 7.296 -15.544 13.724 1.00 88.25 394 PHE A N 1
ATOM 2972 C CA . PHE A 1 394 ? 7.089 -14.148 13.344 1.00 88.25 394 PHE A CA 1
ATOM 2973 C C . PHE A 1 394 ? 5.680 -13.959 12.782 1.00 88.25 394 PHE A C 1
ATOM 2975 O O . PHE A 1 394 ? 5.306 -14.566 11.779 1.00 88.25 394 PHE A O 1
ATOM 2982 N N . ASN A 1 395 ? 4.901 -13.087 13.419 1.00 85.19 395 ASN A N 1
ATOM 2983 C CA . ASN A 1 395 ? 3.577 -12.709 12.935 1.00 85.19 395 ASN A CA 1
ATOM 2984 C C . ASN A 1 395 ? 3.647 -11.532 11.945 1.00 85.19 395 ASN A C 1
ATOM 2986 O O . ASN A 1 395 ? 4.665 -10.847 11.810 1.00 85.19 395 ASN A O 1
ATOM 2990 N N . VAL A 1 396 ? 2.531 -11.282 11.260 1.00 84.69 396 VAL A N 1
ATOM 2991 C CA . VAL A 1 396 ? 2.410 -10.213 10.257 1.00 84.69 396 VAL A CA 1
ATOM 2992 C C . VAL A 1 396 ? 2.666 -8.834 10.874 1.00 84.69 396 VAL A C 1
ATOM 2994 O O . VAL A 1 396 ? 3.358 -8.013 10.271 1.00 84.69 396 VAL A O 1
ATOM 2997 N N . SER A 1 397 ? 2.170 -8.592 12.094 1.00 86.50 397 SER A N 1
ATOM 2998 C CA . SER A 1 397 ? 2.375 -7.323 12.799 1.00 86.50 397 SER A CA 1
ATOM 2999 C C . SER A 1 397 ? 3.859 -7.034 13.035 1.00 86.50 397 SER A C 1
ATOM 3001 O O . SER A 1 397 ? 4.308 -5.912 12.805 1.00 86.50 397 SER A O 1
ATOM 3003 N N . PHE A 1 398 ? 4.646 -8.036 13.431 1.00 89.75 398 PHE A N 1
ATOM 3004 C CA . PHE A 1 398 ? 6.087 -7.894 13.626 1.00 89.75 398 PHE A CA 1
ATOM 3005 C C . PHE A 1 398 ? 6.783 -7.475 12.332 1.00 89.75 398 PHE A C 1
ATOM 3007 O O . PHE A 1 398 ? 7.545 -6.514 12.325 1.00 89.75 398 PHE A O 1
ATOM 3014 N N . ILE A 1 399 ? 6.494 -8.161 11.224 1.00 88.88 399 ILE A N 1
ATOM 3015 C CA . ILE A 1 399 ? 7.151 -7.897 9.938 1.00 88.88 399 ILE A CA 1
ATOM 3016 C C . ILE A 1 399 ? 6.847 -6.468 9.469 1.00 88.88 399 ILE A C 1
ATOM 3018 O O . ILE A 1 399 ? 7.763 -5.727 9.111 1.00 88.88 399 ILE A O 1
ATOM 3022 N N . ILE A 1 400 ? 5.576 -6.055 9.533 1.00 88.44 400 ILE A N 1
ATOM 3023 C CA . ILE A 1 400 ? 5.140 -4.717 9.108 1.00 88.44 400 ILE A CA 1
ATOM 3024 C C . ILE A 1 400 ? 5.755 -3.620 9.979 1.00 88.44 400 ILE A C 1
ATOM 3026 O O . ILE A 1 400 ? 6.127 -2.569 9.470 1.00 88.44 400 ILE A O 1
ATOM 3030 N N . THR A 1 401 ? 5.864 -3.834 11.287 1.00 91.62 401 THR A N 1
ATOM 3031 C CA . THR A 1 401 ? 6.355 -2.802 12.213 1.00 91.62 401 THR A CA 1
ATOM 3032 C C . THR A 1 401 ? 7.881 -2.734 12.283 1.00 91.62 401 THR A C 1
ATOM 3034 O O . THR A 1 401 ? 8.437 -1.658 12.508 1.00 91.62 401 THR A O 1
ATOM 3037 N N . ALA A 1 402 ? 8.577 -3.848 12.048 1.00 93.06 402 ALA A N 1
ATOM 3038 C CA . ALA A 1 402 ? 10.035 -3.917 12.091 1.00 93.06 402 ALA A CA 1
ATOM 3039 C C . ALA A 1 402 ? 10.711 -3.478 10.781 1.00 93.06 402 ALA A C 1
ATOM 3041 O O . ALA A 1 402 ? 11.871 -3.069 10.813 1.00 93.06 402 ALA A O 1
ATOM 3042 N N . VAL A 1 403 ? 10.021 -3.516 9.631 1.00 92.19 403 VAL A N 1
ATOM 3043 C CA . VAL A 1 403 ? 10.625 -3.195 8.318 1.00 92.19 403 VAL A CA 1
ATOM 3044 C C . VAL A 1 403 ? 11.287 -1.811 8.281 1.00 92.19 403 VAL A C 1
ATOM 3046 O O . VAL A 1 403 ? 12.364 -1.647 7.700 1.00 92.19 403 VAL A O 1
ATOM 3049 N N . GLY A 1 404 ? 10.700 -0.821 8.961 1.00 91.38 404 GLY A N 1
ATOM 3050 C CA . GLY A 1 404 ? 11.248 0.533 9.009 1.00 91.38 404 GLY A CA 1
ATOM 3051 C C . GLY A 1 404 ? 12.565 0.639 9.767 1.00 91.38 404 GLY A C 1
ATOM 3052 O O . GLY A 1 404 ? 13.373 1.495 9.429 1.00 91.38 404 GLY A O 1
ATOM 3053 N N . VAL A 1 405 ? 12.868 -0.280 10.689 1.00 94.94 405 VAL A N 1
ATOM 3054 C CA . VAL A 1 405 ? 14.184 -0.337 11.349 1.00 94.94 405 VAL A CA 1
ATOM 3055 C C . VAL A 1 405 ? 15.296 -0.542 10.315 1.00 94.94 405 VAL A C 1
ATOM 3057 O O . VAL A 1 405 ? 16.348 0.091 10.396 1.00 94.94 405 VAL A O 1
ATOM 3060 N N . PHE A 1 406 ? 15.045 -1.381 9.310 1.00 92.25 406 PHE A N 1
ATOM 3061 C CA . PHE A 1 406 ? 16.055 -1.799 8.342 1.00 92.25 406 PHE A CA 1
ATOM 3062 C C . PHE A 1 406 ? 16.177 -0.861 7.141 1.00 92.25 406 PHE A C 1
ATOM 3064 O O . PHE A 1 406 ? 17.292 -0.607 6.684 1.00 92.25 406 PHE A O 1
ATOM 3071 N N . VAL A 1 407 ? 15.047 -0.361 6.630 1.00 90.75 407 VAL A N 1
ATOM 3072 C CA . VAL A 1 407 ? 14.977 0.191 5.266 1.00 90.75 407 VAL A CA 1
ATOM 3073 C C . VAL A 1 407 ? 14.785 1.710 5.224 1.00 90.75 407 VAL A C 1
ATOM 3075 O O . VAL A 1 407 ? 15.248 2.357 4.286 1.00 90.75 407 VAL A O 1
ATOM 3078 N N . VAL A 1 408 ? 14.132 2.318 6.224 1.00 92.75 408 VAL A N 1
ATOM 3079 C CA . VAL A 1 408 ? 13.685 3.726 6.116 1.00 92.75 408 VAL A CA 1
ATOM 3080 C C . VAL A 1 408 ? 14.845 4.722 6.010 1.00 92.75 408 VAL A C 1
ATOM 3082 O O . VAL A 1 408 ? 14.679 5.816 5.474 1.00 92.75 408 VAL A O 1
ATOM 3085 N N . SER A 1 409 ? 16.037 4.341 6.467 1.00 94.25 409 SER A N 1
ATOM 3086 C CA . SER A 1 409 ? 17.226 5.190 6.446 1.00 94.25 409 SER A CA 1
ATOM 3087 C C . SER A 1 409 ? 17.659 5.643 5.043 1.00 94.25 409 SER A C 1
ATOM 3089 O O . SER A 1 409 ? 18.344 6.657 4.899 1.00 94.25 409 SER A O 1
ATOM 3091 N N . ALA A 1 410 ? 17.241 4.930 3.993 1.00 92.19 410 ALA A N 1
ATOM 3092 C CA . ALA A 1 410 ? 17.526 5.288 2.607 1.00 92.19 410 ALA A CA 1
ATOM 3093 C C . ALA A 1 410 ? 16.656 6.444 2.078 1.00 92.19 410 ALA A C 1
ATOM 3095 O O . ALA A 1 410 ? 17.037 7.098 1.106 1.00 92.19 410 ALA A O 1
ATOM 3096 N N . PHE A 1 411 ? 15.534 6.755 2.738 1.00 90.06 411 PHE A N 1
ATOM 3097 C CA . PHE A 1 411 ? 14.552 7.728 2.252 1.00 90.06 411 PHE A CA 1
ATOM 3098 C C . PHE A 1 411 ? 15.135 9.132 2.049 1.00 90.06 411 PHE A C 1
ATOM 3100 O O . PHE A 1 411 ? 14.987 9.727 0.982 1.00 90.06 411 PHE A O 1
ATOM 3107 N N . ILE A 1 412 ? 15.819 9.671 3.061 1.00 91.06 412 ILE A N 1
ATOM 3108 C CA . ILE A 1 412 ? 16.360 11.036 2.996 1.00 91.06 412 ILE A CA 1
ATOM 3109 C C . ILE A 1 412 ? 17.528 11.137 2.012 1.00 91.06 412 ILE A C 1
ATOM 3111 O O . ILE A 1 412 ? 17.495 12.041 1.179 1.00 91.06 412 ILE A O 1
ATOM 3115 N N . PRO A 1 413 ? 18.526 10.232 2.026 1.00 92.06 413 PRO A N 1
ATOM 3116 C CA . PRO A 1 413 ? 19.583 10.229 1.020 1.00 92.06 413 PRO A CA 1
ATOM 3117 C C . PRO A 1 413 ? 19.047 10.133 -0.410 1.00 92.06 413 PRO A C 1
ATOM 3119 O O . PRO A 1 413 ? 19.557 10.837 -1.282 1.00 92.06 413 PRO A O 1
ATOM 3122 N N . GLN A 1 414 ? 18.002 9.335 -0.649 1.00 89.25 414 GLN A N 1
ATOM 3123 C CA . GLN A 1 414 ? 17.337 9.251 -1.951 1.00 89.25 414 GLN A CA 1
ATOM 3124 C C . GLN A 1 414 ? 16.656 10.572 -2.333 1.00 89.25 414 GLN A C 1
ATOM 3126 O O . GLN A 1 414 ? 16.838 11.056 -3.448 1.00 89.25 414 GLN A O 1
ATOM 3131 N N . ALA A 1 415 ? 15.918 11.205 -1.416 1.00 87.38 415 ALA A N 1
ATOM 3132 C CA . ALA A 1 415 ? 15.296 12.504 -1.677 1.00 87.38 415 ALA A CA 1
ATOM 3133 C C . ALA A 1 415 ? 16.348 13.592 -1.960 1.00 87.38 415 ALA A C 1
ATOM 3135 O O . ALA A 1 415 ? 16.227 14.354 -2.921 1.00 87.38 415 ALA A O 1
ATOM 3136 N N . CYS A 1 416 ? 17.419 13.642 -1.165 1.00 88.94 416 CYS A N 1
ATOM 3137 C CA . CYS A 1 416 ? 18.531 14.559 -1.388 1.00 88.94 416 CYS A CA 1
ATOM 3138 C C . CYS A 1 416 ? 19.207 14.320 -2.741 1.00 88.94 416 CYS A C 1
ATOM 3140 O O . CYS A 1 416 ? 19.668 15.287 -3.339 1.00 88.94 416 CYS A O 1
ATOM 3142 N N . THR A 1 417 ? 19.197 13.088 -3.263 1.00 85.00 417 THR A N 1
ATOM 3143 C CA . THR A 1 417 ? 19.846 12.789 -4.546 1.00 85.00 417 THR A CA 1
ATOM 3144 C C . THR A 1 417 ? 19.162 13.576 -5.658 1.00 85.00 417 THR A C 1
ATOM 3146 O O . THR A 1 417 ? 19.824 14.064 -6.556 1.00 85.00 417 THR A O 1
ATOM 3149 N N . ILE A 1 418 ? 17.855 13.814 -5.549 1.00 78.12 418 ILE A N 1
ATOM 3150 C CA . ILE A 1 418 ? 17.086 14.588 -6.529 1.00 78.12 418 ILE A CA 1
ATOM 3151 C C . ILE A 1 418 ? 17.188 16.101 -6.269 1.00 78.12 418 ILE A C 1
ATOM 3153 O O . ILE A 1 418 ? 17.264 16.894 -7.207 1.00 78.12 418 ILE A O 1
ATOM 3157 N N . PHE A 1 419 ? 17.163 16.529 -5.002 1.00 81.12 419 PHE A N 1
ATOM 3158 C CA . PHE A 1 419 ? 16.992 17.948 -4.647 1.00 81.12 419 PHE A CA 1
ATOM 3159 C C . PHE A 1 419 ? 18.272 18.670 -4.214 1.00 81.12 419 PHE A C 1
ATOM 3161 O O . PHE A 1 419 ? 18.263 19.896 -4.082 1.00 81.12 419 PHE A O 1
ATOM 3168 N N . TRP A 1 420 ? 19.370 17.952 -3.984 1.00 85.69 420 TRP A N 1
ATOM 3169 C CA . TRP A 1 420 ? 20.591 18.508 -3.418 1.00 85.69 420 TRP A CA 1
ATOM 3170 C C . TRP A 1 420 ? 21.817 18.222 -4.280 1.00 85.69 420 TRP A C 1
ATOM 3172 O O . TRP A 1 420 ? 22.524 17.232 -4.116 1.00 85.69 420 TRP A O 1
ATOM 3182 N N . GLY A 1 421 ? 22.163 19.195 -5.124 1.00 82.44 421 GLY A N 1
ATOM 3183 C CA . GLY A 1 421 ? 23.283 19.075 -6.058 1.00 82.44 421 GLY A CA 1
ATOM 3184 C C . GLY A 1 421 ? 24.679 18.920 -5.445 1.00 82.44 421 GLY A C 1
ATOM 3185 O O . GLY A 1 421 ? 25.607 18.725 -6.208 1.00 82.44 421 GLY A O 1
ATOM 3186 N N . LYS A 1 422 ? 24.865 19.011 -4.117 1.00 85.94 422 LYS A N 1
ATOM 3187 C CA . LYS A 1 422 ? 26.179 18.801 -3.468 1.00 85.94 422 LYS A CA 1
ATOM 3188 C C . LYS A 1 422 ? 26.353 17.394 -2.895 1.00 85.94 422 LYS A C 1
ATOM 3190 O O . LYS A 1 422 ? 27.413 17.106 -2.337 1.00 85.94 422 LYS A O 1
ATOM 3195 N N . GLN A 1 423 ? 25.319 16.556 -2.931 1.00 88.94 423 GLN A N 1
ATOM 3196 C CA . GLN A 1 423 ? 25.365 15.262 -2.265 1.00 88.94 423 GLN A CA 1
ATOM 3197 C C . GLN A 1 423 ? 26.429 14.356 -2.893 1.00 88.94 423 GLN A C 1
ATOM 3199 O O . GLN A 1 423 ? 26.447 14.122 -4.096 1.00 88.94 423 GLN A O 1
ATOM 3204 N N . GLY A 1 424 ? 27.322 13.835 -2.051 1.00 86.50 424 GLY A N 1
ATOM 3205 C CA . GLY A 1 424 ? 28.366 12.901 -2.464 1.00 86.50 424 GLY A CA 1
ATOM 3206 C C . GLY A 1 424 ? 27.987 11.436 -2.272 1.00 86.50 424 GLY A C 1
ATOM 3207 O O . GLY A 1 424 ? 27.157 11.101 -1.428 1.00 86.50 424 GLY A O 1
ATOM 3208 N N . LEU A 1 425 ? 28.687 10.542 -2.975 1.00 87.25 425 LEU A N 1
ATOM 3209 C CA . LEU A 1 425 ? 28.576 9.083 -2.857 1.00 87.25 425 LEU A CA 1
ATOM 3210 C C . LEU A 1 425 ? 28.650 8.595 -1.401 1.00 87.25 425 LEU A C 1
ATOM 3212 O O . LEU A 1 425 ? 27.905 7.704 -1.002 1.00 87.25 425 LEU A O 1
ATOM 3216 N N . LEU A 1 426 ? 29.517 9.211 -0.588 1.00 88.44 426 LEU A N 1
ATOM 3217 C CA . LEU A 1 426 ? 29.649 8.877 0.833 1.00 88.44 426 LEU A CA 1
ATOM 3218 C C . LEU A 1 426 ? 28.354 9.149 1.611 1.00 88.44 426 LEU A C 1
ATOM 3220 O O . LEU A 1 426 ? 28.007 8.373 2.494 1.00 88.44 426 LEU A O 1
ATOM 3224 N N . ALA A 1 427 ? 27.630 10.218 1.278 1.00 91.44 427 ALA A N 1
ATOM 3225 C CA . ALA A 1 427 ? 26.349 10.532 1.897 1.00 91.44 427 ALA A CA 1
ATOM 3226 C C . ALA A 1 427 ? 25.237 9.599 1.396 1.00 91.44 427 ALA A C 1
ATOM 3228 O O . ALA A 1 427 ? 24.446 9.126 2.204 1.00 91.44 427 ALA A O 1
ATOM 3229 N N . VAL A 1 428 ? 25.203 9.303 0.090 1.00 90.12 428 VAL A N 1
ATOM 3230 C CA . VAL A 1 428 ? 24.205 8.401 -0.518 1.00 90.12 428 VAL A CA 1
ATOM 3231 C C . VAL A 1 428 ? 24.307 6.983 0.047 1.00 90.12 428 VAL A C 1
ATOM 3233 O O . VAL A 1 428 ? 23.293 6.399 0.402 1.00 90.12 428 VAL A O 1
ATOM 3236 N N . VAL A 1 429 ? 25.521 6.436 0.159 1.00 91.25 429 VAL A N 1
ATOM 3237 C CA . VAL A 1 429 ? 25.741 5.035 0.564 1.00 91.25 429 VAL A CA 1
ATOM 3238 C C . VAL A 1 429 ? 25.981 4.901 2.068 1.00 91.25 429 VAL A C 1
ATOM 3240 O O . VAL A 1 429 ? 25.470 3.986 2.709 1.00 91.25 429 VAL A O 1
ATOM 3243 N N . GLY A 1 430 ? 26.759 5.810 2.656 1.00 92.69 430 GLY A N 1
ATOM 3244 C CA . GLY A 1 430 ? 27.172 5.716 4.054 1.00 92.69 430 GLY A CA 1
ATOM 3245 C C . GLY A 1 430 ? 26.057 6.050 5.043 1.00 92.69 430 GLY A C 1
ATOM 3246 O O . GLY A 1 430 ? 25.909 5.348 6.043 1.00 92.69 430 GLY A O 1
ATOM 3247 N N . ALA A 1 431 ? 25.252 7.086 4.775 1.00 94.44 431 ALA A N 1
ATOM 3248 C CA . ALA A 1 431 ? 24.212 7.516 5.714 1.00 94.44 431 ALA A CA 1
ATOM 3249 C C . ALA A 1 431 ? 23.134 6.441 5.968 1.00 94.44 431 ALA A C 1
ATOM 3251 O O . ALA A 1 431 ? 22.846 6.209 7.148 1.00 94.44 431 ALA A O 1
ATOM 3252 N N . PRO A 1 432 ? 22.582 5.744 4.947 1.00 94.12 432 PRO A N 1
ATOM 3253 C CA . PRO A 1 432 ? 21.630 4.659 5.178 1.00 94.12 432 PRO A CA 1
ATOM 3254 C C . PRO A 1 432 ? 22.218 3.524 6.021 1.00 94.12 432 PRO A C 1
ATOM 3256 O O . PRO A 1 432 ? 21.640 3.147 7.036 1.00 94.12 432 PRO A O 1
ATOM 3259 N N . ILE A 1 433 ? 23.405 3.022 5.659 1.00 94.81 433 ILE A N 1
ATOM 3260 C CA . ILE A 1 433 ? 24.022 1.855 6.313 1.00 94.81 433 ILE A CA 1
ATOM 3261 C C . ILE A 1 433 ? 24.320 2.144 7.787 1.00 94.81 433 ILE A C 1
ATOM 3263 O O . ILE A 1 433 ? 23.970 1.347 8.659 1.00 94.81 433 ILE A O 1
ATOM 3267 N N . ILE A 1 434 ? 24.935 3.296 8.077 1.00 95.12 434 ILE A N 1
ATOM 3268 C CA . ILE A 1 434 ? 25.271 3.693 9.451 1.00 95.12 434 ILE A CA 1
ATOM 3269 C C . ILE A 1 434 ? 23.992 3.872 10.277 1.00 95.12 434 ILE A C 1
ATOM 3271 O O . ILE A 1 434 ? 23.927 3.406 11.415 1.00 95.12 434 ILE A O 1
ATOM 3275 N N . SER A 1 435 ? 22.965 4.505 9.704 1.00 95.94 435 SER A N 1
ATOM 3276 C CA . SER A 1 435 ? 21.702 4.749 10.407 1.00 95.94 435 SER A CA 1
ATOM 3277 C C . SER A 1 435 ? 20.927 3.459 10.666 1.00 95.94 435 SER A C 1
ATOM 3279 O O . SER A 1 435 ? 20.439 3.276 11.776 1.00 95.94 435 SER A O 1
ATOM 3281 N N . SER A 1 436 ? 20.860 2.537 9.701 1.00 94.44 436 SER A N 1
ATOM 3282 C CA . SER A 1 436 ? 20.219 1.230 9.897 1.00 94.44 436 SER A CA 1
ATOM 3283 C C . SER A 1 436 ? 20.962 0.389 10.935 1.00 94.44 436 SER A C 1
ATOM 3285 O O . SER A 1 436 ? 20.331 -0.232 11.787 1.00 94.44 436 SER A O 1
ATOM 3287 N N . ALA A 1 437 ? 22.300 0.401 10.936 1.00 96.44 437 ALA A N 1
ATOM 3288 C CA . ALA A 1 437 ? 23.080 -0.285 11.965 1.00 96.44 437 ALA A CA 1
ATOM 3289 C C . ALA A 1 437 ? 22.808 0.299 13.363 1.00 96.44 437 ALA A C 1
ATOM 3291 O O . ALA A 1 437 ? 22.538 -0.446 14.306 1.00 96.44 437 ALA A O 1
ATOM 3292 N N . ALA A 1 438 ? 22.808 1.630 13.490 1.00 96.94 438 ALA A N 1
ATOM 3293 C CA . ALA A 1 438 ? 22.460 2.311 14.736 1.00 96.94 438 ALA A CA 1
ATOM 3294 C C . ALA A 1 438 ? 21.016 2.011 15.175 1.00 96.94 438 ALA A C 1
ATOM 3296 O O . ALA A 1 438 ? 20.768 1.806 16.361 1.00 96.94 438 ALA A O 1
ATOM 3297 N N . ALA A 1 439 ? 20.080 1.926 14.229 1.00 97.25 439 ALA A N 1
ATOM 3298 C CA . ALA A 1 439 ? 18.683 1.602 14.483 1.00 97.25 439 ALA A CA 1
ATOM 3299 C C . ALA A 1 439 ? 18.488 0.180 15.010 1.00 97.25 439 ALA A C 1
ATOM 3301 O O . ALA A 1 439 ? 17.768 -0.009 15.987 1.00 97.25 439 ALA A O 1
ATOM 3302 N N . ILE A 1 440 ? 19.163 -0.810 14.419 1.00 97.38 440 ILE A N 1
ATOM 3303 C CA . ILE A 1 440 ? 19.146 -2.195 14.908 1.00 97.38 440 ILE A CA 1
ATOM 3304 C C . ILE A 1 440 ? 19.720 -2.252 16.328 1.00 97.38 440 ILE A C 1
ATOM 3306 O O . ILE A 1 440 ? 19.132 -2.878 17.208 1.00 97.38 440 ILE A O 1
ATOM 3310 N N . ILE A 1 441 ? 20.829 -1.554 16.588 1.00 97.19 441 ILE A N 1
ATOM 3311 C CA . ILE A 1 441 ? 21.427 -1.495 17.927 1.00 97.19 441 ILE A CA 1
ATOM 3312 C C . ILE A 1 441 ? 20.451 -0.856 18.925 1.00 97.19 441 ILE A C 1
ATOM 3314 O O . ILE A 1 441 ? 20.200 -1.435 19.980 1.00 97.19 441 ILE A O 1
ATOM 3318 N N . ALA A 1 442 ? 19.851 0.290 18.592 1.00 97.12 442 ALA A N 1
ATOM 3319 C CA . ALA A 1 442 ? 18.867 0.964 19.440 1.00 97.12 442 ALA A CA 1
ATOM 3320 C C . ALA A 1 442 ? 17.649 0.073 19.730 1.00 97.12 442 ALA A C 1
ATOM 3322 O O . ALA A 1 442 ? 17.251 -0.062 20.885 1.00 97.12 442 ALA A O 1
ATOM 3323 N N . TRP A 1 443 ? 17.110 -0.588 18.704 1.00 97.75 443 TRP A N 1
ATOM 3324 C CA . TRP A 1 443 ? 15.977 -1.505 18.820 1.00 97.75 443 TRP A CA 1
ATOM 3325 C C . TRP A 1 443 ? 16.253 -2.636 19.818 1.00 97.75 443 TRP A C 1
ATOM 3327 O O . TRP A 1 443 ? 15.481 -2.850 20.754 1.00 97.75 443 TRP A O 1
ATOM 3337 N N . PHE A 1 444 ? 17.393 -3.314 19.673 1.00 97.19 444 PHE A N 1
ATOM 3338 C CA . PHE A 1 444 ? 17.780 -4.423 20.545 1.00 97.19 444 PHE A CA 1
ATOM 3339 C C . PHE A 1 444 ? 18.146 -3.957 21.960 1.00 97.19 444 PHE A C 1
ATOM 3341 O O . PHE A 1 444 ? 17.810 -4.632 22.935 1.00 97.19 444 PHE A O 1
ATOM 3348 N N . MET A 1 445 ? 18.822 -2.812 22.097 1.00 97.31 445 MET A N 1
ATOM 3349 C CA . MET A 1 445 ? 19.180 -2.258 23.406 1.00 97.31 445 MET A CA 1
ATOM 3350 C C . MET A 1 445 ? 17.945 -1.849 24.203 1.00 97.31 445 MET A C 1
ATOM 3352 O O . MET A 1 445 ? 17.879 -2.163 25.388 1.00 97.31 445 MET A O 1
ATOM 3356 N N . VAL A 1 446 ? 16.962 -1.202 23.570 1.00 97.00 446 VAL A N 1
ATOM 3357 C CA . VAL A 1 446 ? 15.715 -0.813 24.242 1.00 97.00 446 VAL A CA 1
ATOM 3358 C C . VAL A 1 446 ? 14.899 -2.047 24.619 1.00 97.00 446 VAL A C 1
ATOM 3360 O O . VAL A 1 446 ? 14.500 -2.158 25.775 1.00 97.00 446 VAL A O 1
ATOM 3363 N N . ALA A 1 447 ? 14.759 -3.033 23.723 1.00 96.69 447 ALA A N 1
ATOM 3364 C CA . ALA A 1 447 ? 14.090 -4.297 24.051 1.00 96.69 447 ALA A CA 1
ATOM 3365 C C . ALA A 1 447 ? 14.730 -4.996 25.267 1.00 96.69 447 ALA A C 1
ATOM 3367 O O . ALA A 1 447 ? 14.035 -5.443 26.182 1.00 96.69 447 ALA A O 1
ATOM 3368 N N . LYS A 1 448 ? 16.069 -5.048 25.310 1.00 96.75 448 LYS A N 1
ATOM 3369 C CA . LYS A 1 448 ? 16.812 -5.624 26.437 1.00 96.75 448 LYS A CA 1
ATOM 3370 C C . LYS A 1 448 ? 16.673 -4.793 27.713 1.00 96.75 448 LYS A C 1
ATOM 3372 O O . LYS A 1 448 ? 16.576 -5.374 28.788 1.00 96.75 448 LYS A O 1
ATOM 3377 N N . HIS A 1 449 ? 16.691 -3.467 27.612 1.00 96.44 449 HIS A N 1
ATOM 3378 C CA . HIS A 1 449 ? 16.558 -2.572 28.760 1.00 96.44 449 HIS A CA 1
ATOM 3379 C C . HIS A 1 449 ? 15.179 -2.697 29.418 1.00 96.44 449 HIS A C 1
ATOM 3381 O O . HIS A 1 449 ? 15.097 -2.751 30.639 1.00 96.44 449 HIS A O 1
ATOM 3387 N N . GLU A 1 450 ? 14.108 -2.783 28.626 1.00 93.19 450 GLU A N 1
ATOM 3388 C CA . GLU A 1 450 ? 12.746 -2.881 29.159 1.00 93.19 450 GLU A CA 1
ATOM 3389 C C . GLU A 1 450 ? 12.420 -4.251 29.748 1.00 93.19 450 GLU A C 1
ATOM 3391 O O . GLU A 1 450 ? 11.800 -4.345 30.802 1.00 93.19 450 GLU A O 1
ATOM 3396 N N . SER A 1 451 ? 12.815 -5.323 29.058 1.00 90.75 451 SER A N 1
ATOM 3397 C CA . SER A 1 451 ? 12.373 -6.681 29.401 1.00 90.75 451 SER A CA 1
ATOM 3398 C C . SER A 1 451 ? 13.454 -7.540 30.064 1.00 90.75 451 SER A C 1
ATOM 3400 O O . SER A 1 451 ? 13.179 -8.661 30.481 1.00 90.75 451 SER A O 1
ATOM 3402 N N . GLY A 1 452 ? 14.701 -7.066 30.132 1.00 92.62 452 GLY A N 1
ATOM 3403 C CA . GLY A 1 452 ? 15.856 -7.801 30.665 1.00 92.62 452 GLY A CA 1
ATOM 3404 C C . GLY A 1 452 ? 16.445 -8.862 29.721 1.00 92.62 452 GLY A C 1
ATOM 3405 O O . GLY A 1 452 ? 17.587 -9.284 29.910 1.00 92.62 452 GLY A O 1
ATOM 3406 N N . TYR A 1 453 ? 15.718 -9.272 28.677 1.00 93.88 453 TYR A N 1
ATOM 3407 C CA . TYR A 1 453 ? 16.147 -10.259 27.681 1.00 93.88 453 TYR A CA 1
ATOM 3408 C C . TYR A 1 453 ? 15.618 -9.929 26.276 1.00 93.88 453 TYR A C 1
ATOM 3410 O O . TYR A 1 453 ? 14.703 -9.124 26.095 1.00 93.88 453 TYR A O 1
ATOM 3418 N N . ILE A 1 454 ? 16.206 -10.566 25.262 1.00 95.38 454 ILE A N 1
ATOM 3419 C CA . ILE A 1 454 ? 15.832 -10.390 23.855 1.00 95.38 454 ILE A CA 1
ATOM 3420 C C . ILE A 1 454 ? 15.066 -11.626 23.389 1.00 95.38 454 ILE A C 1
ATOM 3422 O O . ILE A 1 454 ? 15.545 -12.750 23.512 1.00 95.38 454 ILE A O 1
ATOM 3426 N N . SER A 1 455 ? 13.874 -11.405 22.851 1.00 92.88 455 SER A N 1
ATOM 3427 C CA . SER A 1 455 ? 13.019 -12.401 22.211 1.00 92.88 455 SER A CA 1
ATOM 3428 C C . SER A 1 455 ? 12.162 -11.717 21.144 1.00 92.88 455 SER A C 1
ATOM 3430 O O . SER A 1 455 ? 12.102 -10.490 21.092 1.00 92.88 455 SER A O 1
ATOM 3432 N N . ILE A 1 456 ? 11.458 -12.493 20.317 1.00 88.81 456 ILE A N 1
ATOM 3433 C CA . ILE A 1 456 ? 10.517 -11.945 19.324 1.00 88.81 456 ILE A CA 1
ATOM 3434 C C . ILE A 1 456 ? 9.462 -11.067 20.012 1.00 88.81 456 ILE A C 1
ATOM 3436 O O . ILE A 1 456 ? 9.173 -9.967 19.547 1.00 88.81 456 ILE A O 1
ATOM 3440 N N . THR A 1 457 ? 8.947 -11.502 21.163 1.00 88.31 457 THR A N 1
ATOM 3441 C CA . THR A 1 457 ? 7.952 -10.753 21.940 1.00 88.31 457 THR A CA 1
ATOM 3442 C C . THR A 1 457 ? 8.503 -9.421 22.441 1.00 88.31 457 THR A C 1
ATOM 3444 O O . THR A 1 457 ? 7.833 -8.402 22.313 1.00 88.31 457 THR A O 1
ATOM 3447 N N . THR A 1 458 ? 9.735 -9.396 22.961 1.00 92.25 458 THR A N 1
ATOM 3448 C CA . THR A 1 458 ? 10.328 -8.155 23.496 1.00 92.25 458 THR A CA 1
ATOM 3449 C C . THR A 1 458 ? 10.754 -7.198 22.383 1.00 92.25 458 THR A C 1
ATOM 3451 O O . THR A 1 458 ? 10.622 -5.987 22.526 1.00 92.25 458 THR A O 1
ATOM 3454 N N . LEU A 1 459 ? 11.170 -7.726 21.228 1.00 93.19 459 LEU A N 1
ATOM 3455 C CA . LEU A 1 459 ? 11.423 -6.940 20.017 1.00 93.19 459 LEU A CA 1
ATOM 3456 C C . LEU A 1 459 ? 10.137 -6.395 19.377 1.00 93.19 459 LEU A C 1
ATOM 3458 O O . LEU A 1 459 ? 10.195 -5.374 18.698 1.00 93.19 459 LEU A O 1
ATOM 3462 N N . SER A 1 460 ? 8.991 -7.041 19.615 1.00 90.56 460 SER A N 1
ATOM 3463 C CA . SER A 1 460 ? 7.661 -6.552 19.215 1.00 90.56 460 SER A CA 1
ATOM 3464 C C . SER A 1 460 ? 7.124 -5.456 20.145 1.00 90.56 460 SER A C 1
ATOM 3466 O O . SER A 1 460 ? 6.034 -4.942 19.911 1.00 90.56 460 SER A O 1
ATOM 3468 N N . GLY A 1 461 ? 7.850 -5.118 21.217 1.00 90.69 461 GLY A N 1
ATOM 3469 C CA . GLY A 1 461 ? 7.454 -4.075 22.154 1.00 90.69 461 GLY A CA 1
ATOM 3470 C C . GLY A 1 461 ? 7.432 -2.697 21.493 1.00 90.69 461 GLY A C 1
ATOM 3471 O O . GLY A 1 461 ? 8.338 -2.340 20.736 1.00 90.69 461 GLY A O 1
ATOM 3472 N N . ASN A 1 462 ? 6.414 -1.899 21.812 1.00 92.44 462 ASN A N 1
ATOM 3473 C CA . ASN A 1 462 ? 6.180 -0.609 21.167 1.00 92.44 462 ASN A CA 1
ATOM 3474 C C . ASN A 1 462 ? 7.363 0.357 21.311 1.00 92.44 462 ASN A C 1
ATOM 3476 O O . ASN A 1 462 ? 7.795 0.943 20.321 1.00 92.44 462 ASN A O 1
ATOM 3480 N N . LEU A 1 463 ? 7.955 0.479 22.501 1.00 93.62 463 LEU A N 1
ATOM 3481 C CA . LEU A 1 463 ? 9.108 1.360 22.717 1.00 93.62 463 LEU A CA 1
ATOM 3482 C C . LEU A 1 463 ? 10.359 0.893 21.968 1.00 93.62 463 LEU A C 1
ATOM 3484 O O . LEU A 1 463 ? 11.070 1.718 21.392 1.00 93.62 463 LEU A O 1
ATOM 3488 N N . ALA A 1 464 ? 10.599 -0.418 21.908 1.00 95.69 464 ALA A N 1
ATOM 3489 C CA . ALA A 1 464 ? 11.693 -0.980 21.128 1.00 95.69 464 ALA A CA 1
ATOM 3490 C C . ALA A 1 464 ? 11.517 -0.667 19.631 1.00 95.69 464 ALA A C 1
ATOM 3492 O O . ALA A 1 464 ? 12.442 -0.164 18.986 1.00 95.69 464 ALA A O 1
ATOM 3493 N N . LEU A 1 465 ? 10.320 -0.903 19.087 1.00 95.62 465 LEU A N 1
ATOM 3494 C CA . LEU A 1 465 ? 10.002 -0.620 17.687 1.00 95.62 465 LEU A CA 1
ATOM 3495 C C . LEU A 1 465 ? 10.090 0.874 17.367 1.00 95.62 465 LEU A C 1
ATOM 3497 O O . LEU A 1 465 ? 10.636 1.229 16.322 1.00 95.62 465 LEU A O 1
ATOM 3501 N N . VAL A 1 466 ? 9.613 1.752 18.255 1.00 96.31 466 VAL A N 1
ATOM 3502 C CA . VAL A 1 466 ? 9.762 3.210 18.111 1.00 96.31 466 VAL A CA 1
ATOM 3503 C C . VAL A 1 466 ? 11.235 3.596 18.089 1.00 96.31 466 VAL A C 1
ATOM 3505 O O . VAL A 1 466 ? 11.647 4.343 17.204 1.00 96.31 466 VAL A O 1
ATOM 3508 N N . ALA A 1 467 ? 12.046 3.068 19.007 1.00 96.56 467 ALA A N 1
ATOM 3509 C CA . ALA A 1 467 ? 13.471 3.370 19.068 1.00 96.56 467 ALA A CA 1
ATOM 3510 C C . ALA A 1 467 ? 14.188 2.982 17.769 1.00 96.56 467 ALA A C 1
ATOM 3512 O O . ALA A 1 467 ? 14.921 3.796 17.208 1.00 96.56 467 ALA A O 1
ATOM 3513 N N . GLY A 1 468 ? 13.934 1.778 17.253 1.00 96.50 468 GLY A N 1
ATOM 3514 C CA . GLY A 1 468 ? 14.477 1.325 15.973 1.00 96.50 468 GLY A CA 1
ATOM 3515 C C . GLY A 1 468 ? 14.013 2.182 14.793 1.00 96.50 468 GLY A C 1
ATOM 3516 O O . GLY A 1 468 ? 14.833 2.762 14.081 1.00 96.50 468 GLY A O 1
ATOM 3517 N N . ASN A 1 469 ? 12.698 2.311 14.604 1.00 95.88 469 ASN A N 1
ATOM 3518 C CA . ASN A 1 469 ? 12.118 3.034 13.470 1.00 95.88 469 ASN A CA 1
ATOM 3519 C C . ASN A 1 469 ? 12.526 4.514 13.459 1.00 95.88 469 ASN A C 1
ATOM 3521 O O . ASN A 1 469 ? 12.923 5.039 12.419 1.00 95.88 469 ASN A O 1
ATOM 3525 N N . MET A 1 470 ? 12.471 5.192 14.609 1.00 94.88 470 MET A N 1
ATOM 3526 C CA . MET A 1 470 ? 12.803 6.616 14.696 1.00 94.88 470 MET A CA 1
ATOM 3527 C C . MET A 1 470 ? 14.303 6.870 14.592 1.00 94.88 470 MET A C 1
ATOM 3529 O O . MET A 1 470 ? 14.691 7.866 13.990 1.00 94.88 470 MET A O 1
ATOM 3533 N N . THR A 1 471 ? 15.157 5.971 15.091 1.00 95.69 471 THR A N 1
ATOM 3534 C CA . THR A 1 471 ? 16.612 6.081 14.883 1.00 95.69 471 THR A CA 1
ATOM 3535 C C . THR A 1 471 ? 16.961 5.925 13.404 1.00 95.69 471 THR A C 1
ATOM 3537 O O . THR A 1 471 ? 17.749 6.706 12.872 1.00 95.69 471 THR A O 1
ATOM 3540 N N . SER A 1 472 ? 16.330 4.964 12.723 1.00 95.19 472 SER A N 1
ATOM 3541 C CA . SER A 1 472 ? 16.539 4.731 11.292 1.00 95.19 472 SER A CA 1
ATOM 3542 C C . SER A 1 472 ? 16.060 5.919 10.449 1.00 95.19 472 SER A C 1
ATOM 3544 O O . SER A 1 472 ? 16.747 6.336 9.521 1.00 95.19 472 SER A O 1
ATOM 3546 N N . PHE A 1 473 ? 14.930 6.534 10.821 1.00 92.62 473 PHE A N 1
ATOM 3547 C CA . PHE A 1 473 ? 14.383 7.717 10.148 1.00 92.62 473 PHE A CA 1
ATOM 3548 C C . PHE A 1 473 ? 15.177 9.003 10.434 1.00 92.62 473 PHE A C 1
ATOM 3550 O O . PHE A 1 473 ? 15.436 9.789 9.524 1.00 92.62 473 PHE A O 1
ATOM 3557 N N . ALA A 1 474 ? 15.573 9.234 11.688 1.00 93.50 474 ALA A N 1
ATOM 3558 C CA . ALA A 1 474 ? 16.221 10.475 12.108 1.00 93.50 474 ALA A CA 1
ATOM 3559 C C . ALA A 1 474 ? 17.731 10.502 11.827 1.00 93.50 474 ALA A C 1
ATOM 3561 O O . ALA A 1 474 ? 18.281 11.572 11.566 1.00 93.50 474 ALA A O 1
ATOM 3562 N N . GLY A 1 475 ? 18.413 9.351 11.839 1.00 94.38 475 GLY A N 1
ATOM 3563 C CA . GLY A 1 475 ? 19.856 9.259 11.580 1.00 94.38 475 GLY A CA 1
ATOM 3564 C C . GLY A 1 475 ? 20.295 9.957 10.282 1.00 94.38 475 GLY A C 1
ATOM 3565 O O . GLY A 1 475 ? 21.183 10.818 10.320 1.00 94.38 475 GLY A O 1
ATOM 3566 N N . PRO A 1 476 ? 19.638 9.700 9.138 1.00 94.19 476 PRO A N 1
ATOM 3567 C CA . PRO A 1 476 ? 19.977 10.338 7.873 1.00 94.19 476 PRO A CA 1
ATOM 3568 C C . PRO A 1 476 ? 19.675 11.840 7.811 1.00 94.19 476 PRO A C 1
ATOM 3570 O O . PRO A 1 476 ? 20.314 12.522 7.010 1.00 94.19 476 PRO A O 1
ATOM 3573 N N . ILE A 1 477 ? 18.773 12.380 8.649 1.00 93.19 477 ILE A N 1
ATOM 3574 C CA . ILE A 1 477 ? 18.544 13.838 8.760 1.00 93.19 477 ILE A CA 1
ATOM 3575 C C . ILE A 1 477 ? 19.850 14.538 9.151 1.00 93.19 477 ILE A C 1
ATOM 3577 O O . ILE A 1 477 ? 20.133 15.636 8.680 1.00 93.19 477 ILE A O 1
ATOM 3581 N N . VAL A 1 478 ? 20.663 13.888 9.988 1.00 93.06 478 VAL A N 1
ATOM 3582 C CA . VAL A 1 478 ? 21.934 14.427 10.482 1.00 93.06 478 VAL A CA 1
ATOM 3583 C C . VAL A 1 478 ? 23.105 13.990 9.602 1.00 93.06 478 VAL A C 1
ATOM 3585 O O . VAL A 1 478 ? 23.935 14.814 9.213 1.00 93.06 478 VAL A O 1
ATOM 3588 N N . LEU A 1 479 ? 23.178 12.700 9.261 1.00 94.31 479 LEU A N 1
ATOM 3589 C CA . LEU A 1 479 ? 24.322 12.143 8.537 1.00 94.31 479 LEU A CA 1
ATOM 3590 C C . LEU A 1 479 ? 24.380 12.593 7.075 1.00 94.31 479 LEU A C 1
ATOM 3592 O O . LEU A 1 479 ? 25.475 12.844 6.574 1.00 94.31 479 LEU A O 1
ATOM 3596 N N . THR A 1 480 ? 23.241 12.740 6.389 1.00 94.00 480 THR A N 1
ATOM 3597 C CA . THR A 1 480 ? 23.239 13.127 4.966 1.00 94.00 480 THR A CA 1
ATOM 3598 C C . THR A 1 480 ? 23.825 14.525 4.767 1.00 94.00 480 THR A C 1
ATOM 3600 O O . THR A 1 480 ? 24.745 14.651 3.951 1.00 94.00 480 THR A O 1
ATOM 3603 N N . PRO A 1 481 ? 23.409 15.565 5.525 1.00 92.31 481 PRO A N 1
ATOM 3604 C CA . PRO A 1 481 ? 24.064 16.865 5.456 1.00 92.31 481 PRO A CA 1
ATOM 3605 C C . PRO A 1 481 ? 25.540 16.821 5.831 1.00 92.31 481 PRO A C 1
ATOM 3607 O O . PRO A 1 481 ? 26.372 17.337 5.085 1.00 92.31 481 PRO A O 1
ATOM 3610 N N . LEU A 1 482 ? 25.877 16.172 6.949 1.00 92.44 482 LEU A N 1
ATOM 3611 C CA . LEU A 1 482 ? 27.247 16.107 7.451 1.00 92.44 482 LEU A CA 1
ATOM 3612 C C . LEU A 1 482 ? 28.204 15.517 6.404 1.00 92.44 482 LEU A C 1
ATOM 3614 O O . LEU A 1 482 ? 29.207 16.137 6.054 1.00 92.44 482 LEU A O 1
ATOM 3618 N N . LEU A 1 483 ? 27.867 14.348 5.856 1.00 92.31 483 LEU A N 1
ATOM 3619 C CA . LEU A 1 483 ? 28.694 13.657 4.866 1.00 92.31 483 LEU A CA 1
ATOM 3620 C C . LEU A 1 483 ? 28.749 14.410 3.529 1.00 92.31 483 LEU A C 1
ATOM 3622 O O . LEU A 1 483 ? 29.797 14.422 2.881 1.00 92.31 483 LEU A O 1
ATOM 3626 N N . SER A 1 484 ? 27.659 15.084 3.143 1.00 91.00 484 SER A N 1
ATOM 3627 C CA . SER A 1 484 ? 27.613 15.898 1.920 1.00 91.00 484 SER A CA 1
ATOM 3628 C C . SER A 1 484 ? 28.521 17.126 2.004 1.00 91.00 484 SER A C 1
ATOM 3630 O O . SER A 1 484 ? 29.116 17.505 1.001 1.00 91.00 484 SER A O 1
ATOM 3632 N N . TYR A 1 485 ? 28.686 17.731 3.185 1.00 90.44 485 TYR A N 1
ATOM 3633 C CA . TYR A 1 485 ? 29.626 18.843 3.371 1.00 90.44 485 TYR A CA 1
ATOM 3634 C C . TYR A 1 485 ? 31.079 18.392 3.562 1.00 90.44 485 TYR A C 1
ATOM 3636 O O . TYR A 1 485 ? 31.984 19.137 3.193 1.00 90.44 485 TYR A O 1
ATOM 3644 N N . ILE A 1 486 ? 31.317 17.185 4.086 1.00 90.94 486 ILE A N 1
ATOM 3645 C CA . ILE A 1 486 ? 32.671 16.618 4.211 1.00 90.94 486 ILE A CA 1
ATOM 3646 C C . ILE A 1 486 ? 33.273 16.318 2.833 1.00 90.94 486 ILE A C 1
ATOM 3648 O O . ILE A 1 486 ? 34.442 16.616 2.591 1.00 90.94 486 ILE A O 1
ATOM 3652 N N . LYS A 1 487 ? 32.492 15.717 1.928 1.00 87.00 487 LYS A N 1
ATOM 3653 C CA . LYS A 1 487 ? 32.952 15.366 0.578 1.00 87.00 487 LYS A CA 1
ATOM 3654 C C . LYS A 1 487 ? 31.869 15.673 -0.464 1.00 87.00 487 LYS A C 1
ATOM 3656 O O . LYS A 1 487 ? 31.225 14.742 -0.956 1.00 87.00 487 LYS A O 1
ATOM 3661 N N . PRO A 1 488 ? 31.662 16.958 -0.801 1.00 86.12 488 PRO A N 1
ATOM 3662 C CA . PRO A 1 488 ? 30.650 17.346 -1.771 1.00 86.12 488 PRO A CA 1
ATOM 3663 C C . PRO A 1 488 ? 31.009 16.812 -3.156 1.00 86.12 488 PRO A C 1
ATOM 3665 O O . PRO A 1 488 ? 32.157 16.916 -3.593 1.00 86.12 488 PRO A O 1
ATOM 3668 N N . GLN A 1 489 ? 30.025 16.254 -3.856 1.00 79.81 489 GLN A N 1
ATOM 3669 C CA . GLN A 1 489 ? 30.154 15.901 -5.267 1.00 79.81 489 GLN A CA 1
ATOM 3670 C C . GLN A 1 489 ? 29.039 16.618 -6.017 1.00 79.81 489 GLN A C 1
ATOM 3672 O O . GLN A 1 489 ? 27.864 16.428 -5.724 1.00 79.81 489 GLN A O 1
ATOM 3677 N N . ASN A 1 490 ? 29.419 17.491 -6.948 1.00 82.31 490 ASN A N 1
ATOM 3678 C CA . ASN A 1 490 ? 28.467 18.181 -7.809 1.00 82.31 490 ASN A CA 1
ATOM 3679 C C . ASN A 1 490 ? 28.185 17.289 -9.016 1.00 82.31 490 ASN A C 1
ATOM 3681 O O . ASN A 1 490 ? 28.846 17.424 -10.042 1.00 82.31 490 ASN A O 1
ATOM 3685 N N . TYR A 1 491 ? 27.291 16.314 -8.847 1.00 77.12 491 TYR A N 1
ATOM 3686 C CA . TYR A 1 491 ? 26.978 15.350 -9.900 1.00 77.12 491 TYR A CA 1
ATOM 3687 C C . TYR A 1 491 ? 26.365 16.052 -11.120 1.00 77.12 491 TYR A C 1
ATOM 3689 O O . TYR A 1 491 ? 25.434 16.850 -10.977 1.00 77.12 491 TYR A O 1
ATOM 3697 N N . ASP A 1 492 ? 26.892 15.758 -12.311 1.00 75.06 492 ASP A N 1
ATOM 3698 C CA . ASP A 1 492 ? 26.365 16.300 -13.561 1.00 75.06 492 ASP A CA 1
ATOM 3699 C C . ASP A 1 492 ? 25.193 15.452 -14.058 1.00 75.06 492 ASP A C 1
ATOM 3701 O O . ASP A 1 492 ? 25.355 14.353 -14.589 1.00 75.06 492 ASP A O 1
ATOM 3705 N N . TRP A 1 493 ? 23.989 15.991 -13.895 1.00 70.88 493 TRP A N 1
ATOM 3706 C CA . TRP A 1 493 ? 22.746 15.352 -14.317 1.00 70.88 493 TRP A CA 1
ATOM 3707 C C . TRP A 1 493 ? 22.601 15.232 -15.835 1.00 70.88 493 TRP A C 1
ATOM 3709 O O . TRP A 1 493 ? 21.750 14.472 -16.295 1.00 70.88 493 TRP A O 1
ATOM 3719 N N . ASN A 1 494 ? 23.417 15.937 -16.627 1.00 72.12 494 ASN A N 1
ATOM 3720 C CA . ASN A 1 494 ? 23.385 15.788 -18.081 1.00 72.12 494 ASN A CA 1
ATOM 3721 C C . ASN A 1 494 ? 23.844 14.398 -18.534 1.00 72.12 494 ASN A C 1
ATOM 3723 O O . ASN A 1 494 ? 23.359 13.931 -19.560 1.00 72.12 494 ASN A O 1
ATOM 3727 N N . LEU A 1 495 ? 24.651 13.697 -17.730 1.00 69.06 495 LEU A N 1
ATOM 3728 C CA . LEU A 1 495 ? 25.065 12.315 -17.995 1.00 69.06 495 LEU A CA 1
ATOM 3729 C C . LEU A 1 495 ? 23.873 11.352 -18.110 1.00 69.06 495 LEU A C 1
ATOM 3731 O O . LEU A 1 495 ? 23.941 10.369 -18.841 1.00 69.06 495 LEU A O 1
ATOM 3735 N N . LEU A 1 496 ? 22.747 11.634 -17.440 1.00 66.94 496 LEU A N 1
ATOM 3736 C CA . LEU A 1 496 ? 21.550 10.793 -17.556 1.00 66.94 496 LEU A CA 1
ATOM 3737 C C . LEU A 1 496 ? 20.910 10.851 -18.948 1.00 66.94 496 LEU A C 1
ATOM 3739 O O . LEU A 1 496 ? 20.231 9.905 -19.334 1.00 66.94 496 LEU A O 1
ATOM 3743 N N . LYS A 1 497 ? 21.132 11.929 -19.713 1.00 64.19 497 LYS A N 1
ATOM 3744 C CA . LYS A 1 497 ? 20.628 12.058 -21.092 1.00 64.19 497 LYS A CA 1
ATOM 3745 C C . LYS A 1 497 ? 21.387 11.164 -22.074 1.00 64.19 497 LYS A C 1
ATOM 3747 O O . LYS A 1 497 ? 20.893 10.906 -23.164 1.00 64.19 497 LYS A O 1
ATOM 3752 N N . GLU A 1 498 ? 22.578 10.703 -21.696 1.00 58.16 498 GLU A N 1
ATOM 3753 C CA . GLU A 1 498 ? 23.427 9.836 -22.519 1.00 58.16 498 GLU A CA 1
ATOM 3754 C C . GLU A 1 498 ? 23.073 8.347 -22.361 1.00 58.16 498 GLU A C 1
ATOM 3756 O O . GLU A 1 498 ? 23.501 7.513 -23.164 1.00 58.16 498 GLU A O 1
ATOM 3761 N N . ILE A 1 499 ? 22.274 7.997 -21.345 1.00 60.00 499 ILE A N 1
ATOM 3762 C CA . ILE A 1 499 ? 21.813 6.628 -21.106 1.00 60.00 499 ILE A CA 1
ATOM 3763 C C . ILE A 1 499 ? 20.750 6.282 -22.155 1.00 60.00 499 ILE A C 1
ATOM 3765 O O . ILE A 1 499 ? 19.599 6.704 -22.061 1.00 60.00 499 ILE A O 1
ATOM 3769 N N . LYS A 1 500 ? 21.135 5.490 -23.160 1.00 51.56 500 LYS A N 1
ATOM 3770 C CA . LYS A 1 500 ? 20.201 4.950 -24.157 1.00 51.56 500 LYS A CA 1
ATOM 3771 C C . LYS A 1 500 ? 19.289 3.895 -23.527 1.00 51.56 500 LYS A C 1
ATOM 3773 O O . LYS A 1 500 ? 19.772 3.001 -22.829 1.00 51.56 500 LYS A O 1
ATOM 3778 N N . GLN A 1 501 ? 17.985 3.964 -23.803 1.00 48.78 501 GLN A N 1
ATOM 3779 C CA . GLN A 1 501 ? 17.051 2.897 -23.442 1.00 48.78 501 GLN A CA 1
ATOM 3780 C C . GLN A 1 501 ? 17.412 1.619 -24.211 1.00 48.78 501 GLN A C 1
ATOM 3782 O O . GLN A 1 501 ? 17.735 1.661 -25.394 1.00 48.78 501 GLN A O 1
ATOM 3787 N N . ALA A 1 502 ? 17.368 0.465 -23.539 1.00 44.75 502 ALA A N 1
ATOM 3788 C CA . ALA A 1 502 ? 17.734 -0.823 -24.138 1.00 44.75 502 ALA A CA 1
ATOM 3789 C C . ALA A 1 502 ? 16.833 -1.234 -25.325 1.00 44.75 502 ALA A C 1
ATOM 3791 O O . ALA A 1 502 ? 17.226 -2.102 -26.102 1.00 44.75 502 ALA A O 1
ATOM 3792 N N . ASP A 1 503 ? 15.668 -0.597 -25.479 1.00 40.19 503 ASP A N 1
ATOM 3793 C CA . ASP A 1 503 ? 14.767 -0.782 -26.622 1.00 40.19 503 ASP A CA 1
ATOM 3794 C C . ASP A 1 503 ? 15.283 -0.100 -27.908 1.00 40.19 503 ASP A C 1
ATOM 3796 O O . ASP A 1 503 ? 14.909 -0.518 -28.999 1.00 40.19 503 ASP A O 1
ATOM 3800 N N . ASP A 1 504 ? 16.210 0.863 -27.802 1.00 37.66 504 ASP A N 1
ATOM 3801 C CA . ASP A 1 504 ? 16.842 1.542 -28.949 1.00 37.66 504 ASP A CA 1
ATOM 3802 C C . ASP A 1 504 ? 18.120 0.834 -29.441 1.00 37.66 504 ASP A C 1
ATOM 3804 O O . ASP A 1 504 ? 18.829 1.329 -30.321 1.00 37.66 504 ASP A O 1
ATOM 3808 N N . ALA A 1 505 ? 18.459 -0.317 -28.856 1.00 32.44 505 ALA A N 1
ATOM 3809 C CA . ALA A 1 505 ? 19.635 -1.102 -29.212 1.00 32.44 505 ALA A CA 1
ATOM 3810 C C . ALA A 1 505 ? 19.261 -2.276 -30.128 1.00 32.44 505 ALA A C 1
ATOM 3812 O O . ALA A 1 505 ? 19.434 -3.444 -29.764 1.00 32.44 505 ALA A O 1
ATOM 3813 N N . ASP A 1 506 ? 18.792 -1.970 -31.338 1.00 33.81 506 ASP A N 1
ATOM 3814 C CA . ASP A 1 506 ? 18.904 -2.930 -32.432 1.00 33.81 506 ASP A CA 1
ATOM 3815 C C . ASP A 1 506 ? 20.353 -2.956 -32.946 1.00 33.81 506 ASP A C 1
ATOM 3817 O O . ASP A 1 506 ? 20.963 -1.937 -33.255 1.00 33.81 506 ASP A O 1
ATOM 3821 N N . GLU A 1 507 ? 20.885 -4.177 -32.974 1.00 36.66 507 GLU A N 1
ATOM 3822 C CA . GLU A 1 507 ? 22.142 -4.628 -33.574 1.00 36.66 507 GLU A CA 1
ATOM 3823 C C . GLU A 1 507 ? 23.435 -3.877 -33.188 1.00 36.66 507 GLU A C 1
ATOM 3825 O O . GLU A 1 507 ? 23.790 -2.812 -33.685 1.00 36.66 507 GLU A O 1
ATOM 3830 N N . GLY A 1 508 ? 24.197 -4.546 -32.312 1.00 43.09 508 GLY A N 1
ATOM 3831 C CA . GLY A 1 508 ? 25.618 -4.360 -32.013 1.00 43.09 508 GLY A CA 1
ATOM 3832 C C . GLY A 1 508 ? 26.331 -3.185 -32.682 1.00 43.09 508 GLY A C 1
ATOM 3833 O O . GLY A 1 508 ? 26.824 -3.300 -33.797 1.00 43.09 508 GLY A O 1
ATOM 3834 N N . THR A 1 509 ? 26.526 -2.099 -31.939 1.00 33.09 509 THR A N 1
ATOM 3835 C CA . THR A 1 509 ? 27.390 -0.996 -32.372 1.00 33.09 509 THR A CA 1
ATOM 3836 C C . THR A 1 509 ? 28.471 -0.722 -31.336 1.00 33.09 509 THR A C 1
ATOM 3838 O O . THR A 1 509 ? 28.444 0.244 -30.586 1.00 33.09 509 THR A O 1
ATOM 3841 N N . SER A 1 510 ? 29.489 -1.581 -31.321 1.00 32.19 510 SER A N 1
ATOM 3842 C CA . SER A 1 510 ? 30.783 -1.292 -30.690 1.00 32.19 510 SER A CA 1
ATOM 3843 C C . SER A 1 510 ? 31.774 -0.630 -31.662 1.00 32.19 510 SER A C 1
ATOM 3845 O O . SER A 1 510 ? 32.969 -0.876 -31.562 1.00 32.19 510 SER A O 1
ATOM 3847 N N . GLY A 1 511 ? 31.302 0.177 -32.622 1.00 31.34 511 GLY A N 1
ATOM 3848 C CA . GLY A 1 511 ? 32.154 0.690 -33.708 1.00 31.34 511 GLY A CA 1
ATOM 3849 C C . GLY A 1 511 ? 31.927 2.130 -34.177 1.00 31.34 511 GLY A C 1
ATOM 3850 O O . GLY A 1 511 ? 32.662 2.575 -35.048 1.00 31.34 511 GLY A O 1
ATOM 3851 N N . ILE A 1 512 ? 30.968 2.887 -33.634 1.00 32.03 512 ILE A N 1
ATOM 3852 C CA . ILE A 1 512 ? 30.691 4.264 -34.098 1.00 32.03 512 ILE A CA 1
ATOM 3853 C C . ILE A 1 512 ? 30.880 5.246 -32.939 1.00 32.03 512 ILE A C 1
ATOM 3855 O O . ILE A 1 512 ? 29.944 5.905 -32.502 1.00 32.03 512 ILE A O 1
ATOM 3859 N N . MET A 1 513 ? 32.098 5.297 -32.397 1.00 33.00 513 MET A N 1
ATOM 3860 C CA . MET A 1 513 ? 32.490 6.314 -31.408 1.00 33.00 513 MET A CA 1
ATOM 3861 C C . MET A 1 513 ? 33.369 7.419 -32.019 1.00 33.00 513 MET A C 1
ATOM 3863 O O . MET A 1 513 ? 33.546 8.459 -31.402 1.00 33.00 513 MET A O 1
ATOM 3867 N N . GLU A 1 514 ? 33.871 7.242 -33.248 1.00 29.98 514 GLU A N 1
ATOM 3868 C CA . GLU A 1 514 ? 34.757 8.223 -33.902 1.00 29.98 514 GLU A CA 1
ATOM 3869 C C . GLU A 1 514 ? 34.109 9.007 -35.055 1.00 29.98 514 GLU A C 1
ATOM 3871 O O . GLU A 1 514 ? 34.526 10.131 -35.327 1.00 29.98 514 GLU A O 1
ATOM 3876 N N . LEU A 1 515 ? 33.068 8.481 -35.717 1.00 29.92 515 LEU A N 1
ATOM 3877 C CA . LEU A 1 515 ? 32.475 9.150 -36.886 1.00 29.92 515 LEU A CA 1
ATOM 3878 C C . LEU A 1 515 ? 31.348 10.147 -36.539 1.00 29.92 515 LEU A C 1
ATOM 3880 O O . LEU A 1 515 ? 31.065 11.033 -37.341 1.00 29.92 515 LEU A O 1
ATOM 3884 N N . SER A 1 516 ? 30.732 10.047 -35.351 1.00 28.53 516 SER A N 1
ATOM 3885 C CA . SER A 1 516 ? 29.613 10.915 -34.934 1.00 28.53 516 SER A CA 1
ATOM 3886 C C . SER A 1 516 ? 30.044 12.311 -34.470 1.00 28.53 516 SER A C 1
ATOM 3888 O O . SER A 1 516 ? 29.247 13.245 -34.535 1.00 28.53 516 SER A O 1
ATOM 3890 N N . ASN A 1 517 ? 31.308 12.506 -34.077 1.00 30.48 517 ASN A N 1
ATOM 3891 C CA . ASN A 1 517 ? 31.778 13.803 -33.575 1.00 30.48 517 ASN A CA 1
ATOM 3892 C C . ASN A 1 517 ? 31.844 14.899 -34.651 1.00 30.48 517 ASN A C 1
ATOM 3894 O O . ASN A 1 517 ? 31.879 16.075 -34.303 1.00 30.48 517 ASN A O 1
ATOM 3898 N N . ARG A 1 518 ? 31.862 14.552 -35.948 1.00 28.89 518 ARG A N 1
ATOM 3899 C CA . ARG A 1 518 ? 31.968 15.546 -37.035 1.00 28.89 518 ARG A CA 1
ATOM 3900 C C . ARG A 1 518 ? 30.630 15.933 -37.661 1.00 28.89 518 ARG A C 1
ATOM 3902 O O . ARG A 1 518 ? 30.498 17.070 -38.085 1.00 28.89 518 ARG A O 1
ATOM 3909 N N . THR A 1 519 ? 29.642 15.041 -37.681 1.00 31.53 519 THR A N 1
ATOM 3910 C CA . THR A 1 519 ? 28.296 15.330 -38.214 1.00 31.53 519 THR A CA 1
ATOM 3911 C C . THR A 1 519 ? 27.350 15.931 -37.175 1.00 31.53 519 THR A C 1
ATOM 3913 O O . THR A 1 519 ? 26.400 16.612 -37.549 1.00 31.53 519 THR A O 1
ATOM 3916 N N . ASN A 1 520 ? 27.616 15.736 -35.878 1.00 32.22 520 ASN A N 1
ATOM 3917 C CA . ASN A 1 520 ? 26.790 16.318 -34.817 1.00 32.22 520 ASN A CA 1
ATOM 3918 C C . ASN A 1 520 ? 26.955 17.841 -34.696 1.00 32.22 520 ASN A C 1
ATOM 3920 O O . ASN A 1 520 ? 25.992 18.506 -34.349 1.00 32.22 520 ASN A O 1
ATOM 3924 N N . LEU A 1 521 ? 28.111 18.405 -35.060 1.00 35.53 521 LEU A N 1
ATOM 3925 C CA . LEU A 1 521 ? 28.356 19.851 -34.952 1.00 35.53 521 LEU A CA 1
ATOM 3926 C C . LEU A 1 521 ? 27.560 20.685 -35.974 1.00 35.53 521 LEU A C 1
ATOM 3928 O O . LEU A 1 521 ? 27.220 21.826 -35.688 1.00 35.53 521 LEU A O 1
ATOM 3932 N N . GLU A 1 522 ? 27.226 20.124 -37.140 1.00 30.17 522 GLU A N 1
ATOM 3933 C CA . GLU A 1 522 ? 26.469 20.835 -38.188 1.00 30.17 522 GLU A CA 1
ATOM 3934 C C . GLU A 1 522 ? 24.946 20.620 -38.065 1.00 30.17 522 GLU A C 1
ATOM 3936 O O . GLU A 1 522 ? 24.165 21.487 -38.454 1.00 30.17 522 GLU A O 1
ATOM 3941 N N . ALA A 1 523 ? 24.501 19.509 -37.463 1.00 32.28 523 ALA A N 1
ATOM 3942 C CA . ALA A 1 523 ? 23.080 19.243 -37.198 1.00 32.28 523 ALA A CA 1
ATOM 3943 C C . ALA A 1 523 ? 22.541 19.977 -35.949 1.00 32.28 523 ALA A C 1
ATOM 3945 O O . ALA A 1 523 ? 21.341 20.250 -35.855 1.00 32.28 523 ALA A O 1
ATOM 3946 N N . GLU A 1 524 ? 23.418 20.334 -35.005 1.00 31.44 524 GLU A N 1
ATOM 3947 C CA . GLU A 1 524 ? 23.076 21.062 -33.774 1.00 31.44 524 GLU A CA 1
ATOM 3948 C C . GLU A 1 524 ? 22.754 22.551 -34.043 1.00 31.44 524 GLU A C 1
ATOM 3950 O O . GLU A 1 524 ? 21.946 23.157 -33.339 1.00 31.44 524 GLU A O 1
ATOM 3955 N N . GLU A 1 525 ? 23.274 23.136 -35.130 1.00 30.27 525 GLU A N 1
ATOM 3956 C CA . GLU A 1 525 ? 22.991 24.530 -35.513 1.00 30.27 525 GLU A CA 1
ATOM 3957 C C . GLU A 1 525 ? 21.635 24.726 -36.217 1.00 30.27 525 GLU A C 1
ATOM 3959 O O . GLU A 1 525 ? 21.082 25.824 -36.184 1.00 30.27 525 GLU A O 1
ATOM 3964 N N . THR A 1 526 ? 21.052 23.686 -36.828 1.00 29.59 526 THR A N 1
ATOM 3965 C CA . THR A 1 526 ? 19.789 23.821 -37.590 1.00 29.59 526 THR A CA 1
ATOM 3966 C C . THR A 1 526 ? 18.538 23.362 -36.826 1.00 29.59 526 THR A C 1
ATOM 3968 O O . THR A 1 526 ? 17.439 23.817 -37.140 1.00 29.59 526 THR A O 1
ATOM 3971 N N . MET A 1 527 ? 18.670 22.524 -35.786 1.00 28.52 527 MET A N 1
ATOM 3972 C CA . MET A 1 527 ? 17.549 22.067 -34.934 1.00 28.52 527 MET A CA 1
ATOM 3973 C C . MET A 1 527 ? 17.248 22.962 -33.714 1.00 28.52 527 MET A C 1
ATOM 3975 O O . MET A 1 527 ? 16.281 22.723 -32.987 1.00 28.52 527 MET A O 1
ATOM 3979 N N . THR A 1 528 ? 18.039 24.004 -33.469 1.00 31.55 528 THR A N 1
ATOM 3980 C CA . THR A 1 528 ? 17.994 24.807 -32.233 1.00 31.55 528 THR A CA 1
ATOM 3981 C C . THR A 1 528 ? 16.907 25.886 -32.189 1.00 31.55 528 THR A C 1
ATOM 3983 O O . THR A 1 528 ? 16.696 26.486 -31.140 1.00 31.55 528 THR A O 1
ATOM 3986 N N . THR A 1 529 ? 16.157 26.138 -33.268 1.00 35.09 529 THR A N 1
ATOM 3987 C CA . THR A 1 529 ? 15.196 27.265 -33.297 1.00 35.09 529 THR A CA 1
ATOM 3988 C C . THR A 1 529 ? 13.725 26.880 -33.088 1.00 35.09 529 THR A C 1
ATOM 3990 O O . THR A 1 529 ? 12.983 27.682 -32.522 1.00 35.09 529 THR A O 1
ATOM 3993 N N . SER A 1 530 ? 13.288 25.665 -33.448 1.00 35.19 530 SER A N 1
ATOM 3994 C CA . SER A 1 530 ? 11.892 25.204 -33.260 1.00 35.19 530 SER A CA 1
ATOM 3995 C C . SER A 1 530 ? 11.687 24.295 -32.035 1.00 35.19 530 SER A C 1
ATOM 3997 O O . SER A 1 530 ? 10.648 24.373 -31.381 1.00 35.19 530 SER A O 1
ATOM 3999 N N . SER A 1 531 ? 12.696 23.498 -31.663 1.00 48.66 531 SER A N 1
ATOM 4000 C CA . SER A 1 531 ? 12.691 22.595 -30.495 1.00 48.66 531 SER A CA 1
ATOM 4001 C C . SER A 1 531 ? 12.722 23.341 -29.149 1.00 48.66 531 SER A C 1
ATOM 4003 O O . SER A 1 531 ? 12.103 22.937 -28.160 1.00 48.66 531 SER A O 1
ATOM 4005 N N . ASP A 1 532 ? 13.381 24.498 -29.114 1.00 49.97 532 ASP A N 1
ATOM 4006 C CA . ASP A 1 532 ? 13.633 25.270 -27.897 1.00 49.97 532 ASP A CA 1
ATOM 4007 C C . ASP A 1 532 ? 12.361 25.858 -27.267 1.00 49.97 532 ASP A C 1
ATOM 4009 O O . ASP A 1 532 ? 12.243 25.944 -26.044 1.00 49.97 532 ASP A O 1
ATOM 4013 N N . ALA A 1 533 ? 11.392 26.273 -28.089 1.00 51.94 533 ALA A N 1
ATOM 4014 C CA . ALA A 1 533 ? 10.146 26.877 -27.619 1.00 51.94 533 ALA A CA 1
ATOM 4015 C C . ALA A 1 533 ? 9.201 25.834 -26.997 1.00 51.94 533 ALA A C 1
ATOM 4017 O O . ALA A 1 533 ? 8.632 26.077 -25.930 1.00 51.94 533 ALA A O 1
ATOM 4018 N N . GLN A 1 534 ? 9.090 24.658 -27.621 1.00 53.62 534 GLN A N 1
ATOM 4019 C CA . GLN A 1 534 ? 8.290 23.537 -27.123 1.00 53.62 534 GLN A CA 1
ATOM 4020 C C . GLN A 1 534 ? 8.905 22.948 -25.846 1.00 53.62 534 GLN A C 1
ATOM 4022 O O . GLN A 1 534 ? 8.213 22.796 -24.839 1.00 53.62 534 GLN A O 1
ATOM 4027 N N . THR A 1 535 ? 10.231 22.786 -25.828 1.00 62.16 535 THR A N 1
ATOM 4028 C CA . THR A 1 535 ? 10.993 22.368 -24.642 1.00 62.16 535 THR A CA 1
ATOM 4029 C C . THR A 1 535 ? 10.876 23.387 -23.498 1.00 62.16 535 THR A C 1
ATOM 4031 O O . THR A 1 535 ? 10.754 23.013 -22.331 1.00 62.16 535 THR A O 1
ATOM 4034 N N . LYS A 1 536 ? 10.856 24.698 -23.784 1.00 70.50 536 LYS A N 1
ATOM 4035 C CA . LYS A 1 536 ? 10.624 25.745 -22.766 1.00 70.50 536 LYS A CA 1
ATOM 4036 C C . LYS A 1 536 ? 9.194 25.729 -22.222 1.00 70.50 536 LYS A C 1
ATOM 4038 O O . LYS A 1 536 ? 9.014 25.909 -21.016 1.00 70.50 536 LYS A O 1
ATOM 4043 N N . ALA A 1 537 ? 8.190 25.516 -23.071 1.00 70.06 537 ALA A N 1
ATOM 4044 C CA . ALA A 1 537 ? 6.789 25.444 -22.656 1.00 70.06 537 ALA A CA 1
ATOM 4045 C C . ALA A 1 537 ? 6.520 24.222 -21.762 1.00 70.06 537 ALA A C 1
ATOM 4047 O O . ALA A 1 537 ? 5.898 24.357 -20.704 1.00 70.06 537 ALA A O 1
ATOM 4048 N N . GLU A 1 538 ? 7.056 23.060 -22.137 1.00 67.44 538 GLU A N 1
ATOM 4049 C CA . GLU A 1 538 ? 6.985 21.833 -21.344 1.00 67.44 538 GLU A CA 1
ATOM 4050 C C . GLU A 1 538 ? 7.692 22.005 -19.991 1.00 67.44 538 GLU A C 1
ATOM 4052 O O . GLU A 1 538 ? 7.098 21.763 -18.939 1.00 67.44 538 GLU A O 1
ATOM 4057 N N . ASN A 1 539 ? 8.905 22.567 -19.982 1.00 73.31 539 ASN A N 1
ATOM 4058 C CA . ASN A 1 539 ? 9.613 22.890 -18.741 1.00 73.31 539 ASN A CA 1
ATOM 4059 C C . ASN A 1 539 ? 8.836 23.874 -17.850 1.00 73.31 539 ASN A C 1
ATOM 4061 O O . ASN A 1 539 ? 8.772 23.697 -16.632 1.00 73.31 539 ASN A O 1
ATOM 4065 N N . ALA A 1 540 ? 8.201 24.900 -18.423 1.00 77.50 540 ALA A N 1
ATOM 4066 C CA . ALA A 1 540 ? 7.380 25.841 -17.663 1.00 77.50 540 ALA A CA 1
ATOM 4067 C C . ALA A 1 540 ? 6.140 25.164 -17.049 1.00 77.50 540 ALA A C 1
ATOM 4069 O O . ALA A 1 540 ? 5.768 25.469 -15.910 1.00 77.50 540 ALA A O 1
ATOM 4070 N N . MET A 1 541 ? 5.514 24.228 -17.769 1.00 78.12 541 MET A N 1
ATOM 4071 C CA . MET A 1 541 ? 4.420 23.406 -17.249 1.00 78.12 541 MET A CA 1
ATOM 4072 C C . MET A 1 541 ? 4.894 22.521 -16.091 1.00 78.12 541 MET A C 1
ATOM 4074 O O . MET A 1 541 ? 4.265 22.538 -15.029 1.00 78.12 541 MET A O 1
ATOM 4078 N N . LEU A 1 542 ? 6.024 21.827 -16.248 1.00 75.00 542 LEU A N 1
ATOM 4079 C CA . LEU A 1 542 ? 6.621 20.983 -15.208 1.00 75.00 542 LEU A CA 1
ATOM 4080 C C . LEU A 1 542 ? 7.002 21.789 -13.956 1.00 75.00 542 LEU A C 1
ATOM 4082 O O . LEU A 1 542 ? 6.729 21.360 -12.836 1.00 75.00 542 LEU A O 1
ATOM 4086 N N . LEU A 1 543 ? 7.545 23.001 -14.109 1.00 79.12 543 LEU A N 1
ATOM 4087 C CA . LEU A 1 543 ? 7.864 23.884 -12.979 1.00 79.12 543 LEU A CA 1
ATOM 4088 C C . LEU A 1 543 ? 6.612 24.357 -12.226 1.00 79.12 543 LEU A C 1
ATOM 4090 O O . LEU A 1 543 ? 6.614 24.412 -10.993 1.00 79.12 543 LEU A O 1
ATOM 4094 N N . ARG A 1 544 ? 5.523 24.673 -12.938 1.00 80.62 544 ARG A N 1
ATOM 4095 C CA . ARG A 1 544 ? 4.230 25.009 -12.312 1.00 80.62 544 ARG A CA 1
ATOM 4096 C C . ARG A 1 544 ? 3.636 23.802 -11.589 1.00 80.62 544 ARG A C 1
ATOM 4098 O O . ARG A 1 544 ? 3.143 23.951 -10.471 1.00 80.62 544 ARG A O 1
ATOM 4105 N N . ALA A 1 545 ? 3.700 22.626 -12.211 1.00 77.50 545 ALA A N 1
ATOM 4106 C CA . ALA A 1 545 ? 3.267 21.361 -11.631 1.00 77.50 545 ALA A CA 1
ATOM 4107 C C . ALA A 1 545 ? 4.040 21.071 -10.334 1.00 77.50 545 ALA A C 1
ATOM 4109 O O . ALA A 1 545 ? 3.424 20.876 -9.289 1.00 77.50 545 ALA A O 1
ATOM 4110 N N . ARG A 1 546 ? 5.374 21.188 -10.356 1.00 81.31 546 ARG A N 1
ATOM 4111 C CA . ARG A 1 546 ? 6.239 21.055 -9.175 1.00 81.31 546 ARG A CA 1
ATOM 4112 C C . ARG A 1 546 ? 5.796 21.962 -8.030 1.00 81.31 546 ARG A C 1
ATOM 4114 O O . ARG A 1 546 ? 5.630 21.496 -6.909 1.00 81.31 546 ARG A O 1
ATOM 4121 N N . THR A 1 547 ? 5.580 23.250 -8.293 1.00 81.56 547 THR A N 1
ATOM 4122 C CA . THR A 1 547 ? 5.170 24.203 -7.248 1.00 81.56 547 THR A CA 1
ATOM 4123 C C . THR A 1 547 ? 3.823 23.824 -6.629 1.00 81.56 547 THR A C 1
ATOM 4125 O O . THR A 1 547 ? 3.682 23.856 -5.407 1.00 81.56 547 THR A O 1
ATOM 4128 N N . LYS A 1 548 ? 2.846 23.408 -7.445 1.00 83.19 548 LYS A N 1
ATOM 4129 C CA . LYS A 1 548 ? 1.551 22.914 -6.949 1.00 83.19 548 LYS A CA 1
ATOM 4130 C C . LYS A 1 548 ? 1.706 21.635 -6.122 1.00 83.19 548 LYS A C 1
ATOM 4132 O O . LYS A 1 548 ? 1.084 21.527 -5.072 1.00 83.19 548 LYS A O 1
ATOM 4137 N N . ALA A 1 549 ? 2.555 20.707 -6.565 1.00 80.81 549 ALA A N 1
ATOM 4138 C CA . ALA A 1 549 ? 2.847 19.457 -5.867 1.00 80.81 549 ALA A CA 1
ATOM 4139 C C . ALA A 1 549 ? 3.427 19.705 -4.471 1.00 80.81 549 ALA A C 1
ATOM 4141 O O . ALA A 1 549 ? 2.983 19.094 -3.500 1.00 80.81 549 ALA A O 1
ATOM 4142 N N . ILE A 1 550 ? 4.385 20.633 -4.369 1.00 83.56 550 ILE A N 1
ATOM 4143 C CA . ILE A 1 550 ? 5.012 21.017 -3.100 1.00 83.56 550 ILE A CA 1
ATOM 4144 C C . ILE A 1 550 ? 3.961 21.591 -2.152 1.00 83.56 550 ILE A C 1
ATOM 4146 O O . ILE A 1 550 ? 3.838 21.113 -1.029 1.00 83.56 550 ILE A O 1
ATOM 4150 N N . TRP A 1 551 ? 3.168 22.568 -2.606 1.00 87.25 551 TRP A N 1
ATOM 4151 C CA . TRP A 1 551 ? 2.126 23.168 -1.772 1.00 87.25 551 TRP A CA 1
ATOM 4152 C C . TRP A 1 551 ? 1.090 22.145 -1.316 1.00 87.25 551 TRP A C 1
ATOM 4154 O O . TRP A 1 551 ? 0.804 22.075 -0.126 1.00 87.25 551 TRP A O 1
ATOM 4164 N N . ALA A 1 552 ? 0.586 21.307 -2.223 1.00 84.75 552 ALA A N 1
ATOM 4165 C CA . ALA A 1 552 ? -0.356 20.252 -1.871 1.00 84.75 552 ALA A CA 1
ATOM 4166 C C . ALA A 1 552 ? 0.241 19.279 -0.841 1.00 84.75 552 ALA A C 1
ATOM 4168 O O . ALA A 1 552 ? -0.400 18.987 0.164 1.00 84.75 552 ALA A O 1
ATOM 4169 N N . SER A 1 553 ? 1.485 18.837 -1.039 1.00 82.69 553 SER A N 1
ATOM 4170 C CA . SER A 1 553 ? 2.157 17.900 -0.129 1.00 82.69 553 SER A CA 1
ATOM 4171 C C . SER A 1 553 ? 2.380 18.510 1.254 1.00 82.69 553 SER A C 1
ATOM 4173 O O . SER A 1 553 ? 2.065 17.876 2.259 1.00 82.69 553 SER A O 1
ATOM 4175 N N . VAL A 1 554 ? 2.867 19.755 1.325 1.00 86.88 554 VAL A N 1
ATOM 4176 C CA . VAL A 1 554 ? 3.077 20.467 2.596 1.00 86.88 554 VAL A CA 1
ATOM 4177 C C . VAL A 1 554 ? 1.745 20.694 3.305 1.00 86.88 554 VAL A C 1
ATOM 4179 O O . VAL A 1 554 ? 1.623 20.367 4.482 1.00 86.88 554 VAL A O 1
ATOM 4182 N N . SER A 1 555 ? 0.727 21.194 2.602 1.00 88.12 555 SER A N 1
ATOM 4183 C CA . SER A 1 555 ? -0.595 21.437 3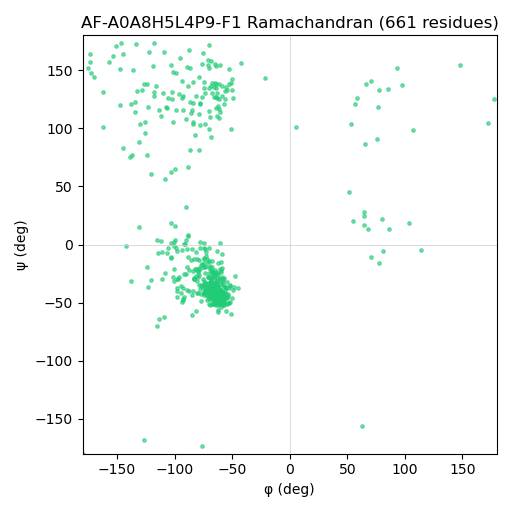.183 1.00 88.12 555 SER A CA 1
ATOM 4184 C C . SER A 1 555 ? -1.243 20.152 3.700 1.00 88.12 555 SER A C 1
ATOM 4186 O O . SER A 1 555 ? -1.703 20.137 4.838 1.00 88.12 555 SER A O 1
ATOM 4188 N N . LEU A 1 556 ? -1.238 19.064 2.921 1.00 84.62 556 LEU A N 1
ATOM 4189 C CA . LEU A 1 556 ? -1.789 17.776 3.357 1.00 84.62 556 LEU A CA 1
ATOM 4190 C C . LEU A 1 556 ? -1.014 17.203 4.547 1.00 84.62 556 LEU A C 1
ATOM 4192 O O . LEU A 1 556 ? -1.628 16.711 5.488 1.00 84.62 556 LEU A O 1
ATOM 4196 N N . THR A 1 557 ? 0.315 17.331 4.553 1.00 84.00 557 THR A N 1
ATOM 4197 C CA . THR A 1 557 ? 1.152 16.908 5.686 1.00 84.00 557 THR A CA 1
ATOM 4198 C C . THR A 1 557 ? 0.794 17.689 6.951 1.00 84.00 557 THR A C 1
ATOM 4200 O O . THR A 1 557 ? 0.576 17.089 8.000 1.00 84.00 557 THR A O 1
ATOM 4203 N N . LEU A 1 558 ? 0.666 19.018 6.866 1.00 88.62 558 LEU A N 1
ATOM 4204 C CA . LEU A 1 558 ? 0.277 19.854 8.005 1.00 88.62 558 LEU A CA 1
ATOM 4205 C C . LEU A 1 558 ? -1.131 19.513 8.505 1.00 88.62 558 LEU A C 1
ATOM 4207 O O . LEU A 1 558 ? -1.345 19.415 9.710 1.00 88.62 558 LEU A O 1
ATOM 4211 N N . VAL A 1 559 ? -2.088 19.308 7.599 1.00 88.38 559 VAL A N 1
ATOM 4212 C CA . VAL A 1 559 ? -3.469 18.978 7.968 1.00 88.38 559 VAL A CA 1
ATOM 4213 C C . VAL A 1 559 ? -3.549 17.603 8.632 1.00 88.38 559 VAL A C 1
ATOM 4215 O O . VAL A 1 559 ? -4.094 17.491 9.730 1.00 88.38 559 VAL A O 1
ATOM 4218 N N . TYR A 1 560 ? -2.983 16.570 8.004 1.00 82.75 560 TYR A N 1
ATOM 4219 C CA . TYR A 1 560 ? -3.136 15.189 8.459 1.00 82.75 560 TYR A CA 1
ATOM 4220 C C . TYR A 1 560 ? -2.220 14.799 9.614 1.00 82.75 560 TYR A C 1
ATOM 4222 O O . TYR A 1 560 ? -2.630 13.975 10.425 1.00 82.75 560 TYR A O 1
ATOM 4230 N N . LEU A 1 561 ? -1.016 15.368 9.723 1.00 80.88 561 LEU A N 1
ATOM 4231 C CA . LEU A 1 561 ? -0.092 15.020 10.809 1.00 80.88 561 LEU A CA 1
ATOM 4232 C C . LEU A 1 561 ? -0.163 15.977 11.994 1.00 80.88 561 LEU A C 1
ATOM 4234 O O . LEU A 1 561 ? 0.125 15.556 13.110 1.00 80.88 561 LEU A O 1
ATOM 4238 N N . LEU A 1 562 ? -0.530 17.246 11.778 1.00 84.75 562 LEU A N 1
ATOM 4239 C CA . LEU A 1 562 ? -0.528 18.249 12.843 1.00 84.75 562 LEU A CA 1
ATOM 4240 C C . LEU A 1 562 ? -1.937 18.722 13.192 1.00 84.75 562 LEU A C 1
ATOM 4242 O O . LEU A 1 562 ? -2.384 18.493 14.309 1.00 84.75 562 LEU A O 1
ATOM 4246 N N . LEU A 1 563 ? -2.653 19.365 12.267 1.00 89.00 563 LEU A N 1
ATOM 4247 C CA . LEU A 1 563 ? -3.888 20.088 12.601 1.00 89.00 563 LEU A CA 1
ATOM 4248 C C . LEU A 1 563 ? -5.047 19.179 13.014 1.00 89.00 563 LEU A C 1
ATOM 4250 O O . LEU A 1 563 ? -5.864 19.591 13.831 1.00 89.00 563 LEU A O 1
ATOM 4254 N N . TRP A 1 564 ? -5.137 17.968 12.467 1.00 87.25 564 TRP A N 1
ATOM 4255 C CA . TRP A 1 564 ? -6.202 17.038 12.828 1.00 87.25 564 TRP A CA 1
ATOM 4256 C C . TRP A 1 564 ? -5.877 16.209 14.086 1.00 87.25 564 TRP A C 1
ATOM 4258 O O . TRP A 1 564 ? -6.601 16.344 15.076 1.00 87.25 564 TRP A O 1
ATOM 4268 N N . PRO A 1 565 ? -4.808 15.390 14.130 1.00 85.44 565 PRO A N 1
ATOM 4269 C CA . PRO A 1 565 ? -4.600 14.476 15.252 1.00 85.44 565 PRO A CA 1
ATOM 4270 C C . PRO A 1 565 ? -4.084 15.172 16.519 1.00 85.44 565 PRO A C 1
ATOM 4272 O O . PRO A 1 565 ? -4.506 14.799 17.613 1.00 85.44 565 PRO A O 1
ATOM 4275 N N . ILE A 1 566 ? -3.212 16.186 16.414 1.00 87.94 566 ILE A N 1
ATOM 4276 C CA . ILE A 1 566 ? -2.540 16.766 17.592 1.00 87.94 566 ILE A CA 1
ATOM 4277 C C . ILE A 1 566 ? -3.518 17.523 18.505 1.00 87.94 566 ILE A C 1
ATOM 4279 O O . ILE A 1 566 ? -3.491 17.266 19.709 1.00 87.94 566 ILE A O 1
ATOM 4283 N N . PRO A 1 567 ? -4.429 18.389 18.011 1.00 91.06 567 PRO A N 1
ATOM 4284 C CA . PRO A 1 567 ? -5.433 19.013 18.871 1.00 91.06 567 PRO A CA 1
ATOM 4285 C C . PRO A 1 567 ? -6.392 18.002 19.502 1.00 91.06 567 PRO A C 1
ATOM 4287 O O . PRO A 1 567 ? -6.727 18.130 20.680 1.00 91.06 567 PRO A O 1
ATOM 4290 N N . MET A 1 568 ? -6.808 16.969 18.760 1.00 89.69 568 MET A N 1
ATOM 4291 C CA . MET A 1 568 ? -7.690 15.928 19.300 1.00 89.69 568 MET A CA 1
ATOM 4292 C C . MET A 1 568 ? -6.995 15.102 20.392 1.00 89.69 568 MET A C 1
ATOM 4294 O O . MET A 1 568 ? -7.606 14.805 21.418 1.00 89.69 568 MET A O 1
ATOM 4298 N N . TYR A 1 569 ? -5.709 14.790 20.214 1.00 89.44 569 TYR A N 1
ATOM 4299 C CA . TYR A 1 569 ? -4.889 14.135 21.233 1.00 89.44 569 TYR A CA 1
ATOM 4300 C C . TYR A 1 569 ? -4.683 15.042 22.459 1.00 89.44 569 TYR A C 1
ATOM 4302 O O . TYR A 1 569 ? -4.903 14.623 23.595 1.00 89.44 569 TYR A O 1
ATOM 4310 N N . GLY A 1 570 ? -4.289 16.301 22.238 1.00 88.56 570 GLY A N 1
ATOM 4311 C CA . GLY A 1 570 ? -3.942 17.255 23.294 1.00 88.56 570 GLY A CA 1
ATOM 4312 C C . GLY A 1 570 ? -5.125 17.663 24.173 1.00 88.56 570 GLY A C 1
ATOM 4313 O O . GLY A 1 570 ? -4.970 17.795 25.385 1.00 88.56 570 GLY A O 1
ATOM 4314 N N . THR A 1 571 ? -6.317 17.804 23.589 1.00 92.06 571 THR A N 1
ATOM 4315 C CA . THR A 1 571 ? -7.552 18.105 24.337 1.00 92.06 571 THR A CA 1
ATOM 4316 C C . THR A 1 571 ? -8.086 16.908 25.121 1.00 92.06 571 THR A C 1
ATOM 4318 O O . THR A 1 571 ? -8.866 17.094 26.050 1.00 92.06 571 THR A O 1
ATOM 4321 N N . GLY A 1 572 ? -7.679 15.681 24.773 1.00 90.44 572 GLY A N 1
ATOM 4322 C CA . GLY A 1 572 ? -8.239 14.468 25.367 1.00 90.44 572 GLY A CA 1
ATOM 4323 C C . GLY A 1 572 ? -9.720 14.270 25.055 1.00 90.44 572 GLY A C 1
ATOM 4324 O O . GLY A 1 572 ? -10.429 13.679 25.862 1.00 90.44 572 GLY A O 1
ATOM 4325 N N . TYR A 1 573 ? -10.193 14.784 23.916 1.00 93.88 573 TYR A N 1
ATOM 4326 C CA . TYR A 1 573 ? -11.607 14.739 23.561 1.00 93.88 573 TYR A CA 1
ATOM 4327 C C . TYR A 1 573 ? -12.104 13.293 23.404 1.00 93.88 573 TYR A C 1
ATOM 4329 O O . TYR A 1 573 ? -11.544 12.505 22.632 1.00 93.88 573 TYR A O 1
ATOM 4337 N N . VAL A 1 574 ? -13.175 12.963 24.125 1.00 94.69 574 VAL A N 1
ATOM 4338 C CA . VAL A 1 574 ? -13.953 11.729 23.965 1.00 94.69 574 VAL A CA 1
ATOM 4339 C C . VAL A 1 574 ? -15.152 12.044 23.078 1.00 94.69 574 VAL A C 1
ATOM 4341 O O . VAL A 1 574 ? -15.852 13.038 23.290 1.00 94.69 574 VAL A O 1
ATOM 4344 N N . PHE A 1 575 ? -15.377 11.238 22.042 1.00 95.00 575 PHE A N 1
ATOM 4345 C CA . PHE A 1 575 ? -16.355 11.575 21.014 1.00 95.00 575 PHE A CA 1
ATOM 4346 C C . PHE A 1 575 ? -17.765 11.534 21.598 1.00 95.00 575 PHE A C 1
ATOM 4348 O O . PHE A 1 575 ? -18.187 10.549 22.202 1.00 95.00 575 PHE A O 1
ATOM 4355 N N . SER A 1 576 ? -18.535 12.591 21.351 1.00 95.81 576 SER A N 1
ATOM 4356 C CA . SER A 1 576 ? -19.979 12.556 21.580 1.00 95.81 576 SER A CA 1
ATOM 4357 C C . SER A 1 576 ? -20.674 11.667 20.541 1.00 95.81 576 SER A C 1
ATOM 4359 O O . SER A 1 576 ? -20.165 11.484 19.432 1.00 95.81 576 SER A O 1
ATOM 4361 N N . LYS A 1 577 ? -21.885 11.180 20.847 1.00 95.69 577 LYS A N 1
ATOM 4362 C CA . LYS A 1 577 ? -22.706 10.420 19.883 1.00 95.69 577 LYS A CA 1
ATOM 4363 C C . LYS A 1 577 ? -22.902 11.192 18.570 1.00 95.69 577 LYS A C 1
ATOM 4365 O O . LYS A 1 577 ? -22.748 10.625 17.492 1.00 95.69 577 LYS A O 1
ATOM 4370 N N . GLY A 1 578 ? -23.166 12.500 18.652 1.00 96.56 578 GLY A N 1
ATOM 4371 C CA . GLY A 1 578 ? -23.302 13.368 17.476 1.00 96.56 578 GLY A CA 1
ATOM 4372 C C . GLY A 1 578 ? -22.009 13.486 16.662 1.00 96.56 578 GLY A C 1
ATOM 4373 O O . GLY A 1 578 ? -22.047 13.389 15.437 1.00 96.56 578 GLY A O 1
ATOM 4374 N N . PHE A 1 579 ? -20.860 13.624 17.331 1.00 95.50 579 PHE A N 1
ATOM 4375 C CA . PHE A 1 579 ? -19.560 13.659 16.658 1.00 95.50 579 PHE A CA 1
ATOM 4376 C C . PHE A 1 579 ? -19.245 12.329 15.964 1.00 95.50 579 PHE A C 1
ATOM 4378 O O . PHE A 1 579 ? -18.852 12.329 14.802 1.00 95.50 579 PHE A O 1
ATOM 4385 N N . PHE A 1 580 ? -19.479 11.194 16.632 1.00 96.44 580 PHE A N 1
ATOM 4386 C CA . PHE A 1 580 ? -19.276 9.871 16.037 1.00 96.44 580 PHE A CA 1
ATOM 4387 C C . PHE A 1 580 ? -20.201 9.625 14.837 1.00 96.44 580 PHE A C 1
ATOM 4389 O O . PHE A 1 580 ? -19.776 9.087 13.819 1.00 96.44 580 PHE A O 1
ATOM 4396 N N . LYS A 1 581 ? -21.449 10.096 14.896 1.00 96.00 581 LYS A N 1
ATOM 4397 C CA . LYS A 1 581 ? -22.354 10.069 13.741 1.00 96.00 581 LYS A CA 1
ATOM 4398 C C . LYS A 1 581 ? -21.794 10.872 12.566 1.00 96.00 581 LYS A C 1
ATOM 4400 O O . LYS A 1 581 ? -21.776 10.377 11.443 1.00 96.00 581 LYS A O 1
ATOM 4405 N N . GLY A 1 582 ? -21.269 12.070 12.830 1.00 96.31 582 GLY A N 1
ATOM 4406 C CA . GLY A 1 582 ? -20.557 12.875 11.834 1.00 96.31 582 GLY A CA 1
ATOM 4407 C C . GLY A 1 582 ? -19.319 12.172 11.266 1.00 96.31 582 GLY A C 1
ATOM 4408 O O . GLY A 1 582 ? -19.115 12.184 10.056 1.00 96.31 582 GLY A O 1
ATOM 4409 N N . TRP A 1 583 ? -18.539 11.494 12.112 1.00 95.06 583 TRP A N 1
ATOM 4410 C CA . TRP A 1 583 ? -17.383 10.687 11.707 1.00 95.06 583 TRP A CA 1
ATOM 4411 C C . TRP A 1 583 ? -17.771 9.588 10.716 1.00 95.06 583 TRP A C 1
ATOM 4413 O O . TRP A 1 583 ? -17.133 9.444 9.675 1.00 95.06 583 TRP A O 1
ATOM 4423 N N . VAL A 1 584 ? -18.859 8.860 10.992 1.00 96.19 584 VAL A N 1
ATOM 4424 C CA . VAL A 1 584 ? -19.396 7.844 10.075 1.00 96.19 584 VAL A CA 1
ATOM 4425 C C . VAL A 1 584 ? -19.898 8.484 8.776 1.00 96.19 584 VAL A C 1
ATOM 4427 O O . VAL A 1 584 ? -19.641 7.952 7.704 1.00 96.19 584 VAL A O 1
ATOM 4430 N N . VAL A 1 585 ? -20.540 9.655 8.806 1.00 96.25 585 VAL A N 1
ATOM 4431 C CA . VAL A 1 585 ? -20.935 10.351 7.563 1.00 96.25 585 VAL A CA 1
ATOM 4432 C C . VAL A 1 585 ? -19.714 10.708 6.707 1.00 96.25 585 VAL A C 1
ATOM 4434 O O . VAL A 1 585 ? -19.713 10.448 5.503 1.00 96.25 585 VAL A O 1
ATOM 4437 N N . VAL A 1 586 ? -18.654 11.248 7.318 1.00 94.50 586 VAL A N 1
ATOM 4438 C CA . VAL A 1 586 ? -17.392 11.543 6.619 1.00 94.50 586 VAL A CA 1
ATOM 4439 C C . VAL A 1 586 ? -16.779 10.267 6.043 1.00 94.50 586 VAL A C 1
ATOM 4441 O O . VAL A 1 586 ? -16.330 10.286 4.901 1.00 94.50 586 VAL A O 1
ATOM 4444 N N . LEU A 1 587 ? -16.828 9.153 6.779 1.00 94.88 587 LEU A N 1
ATOM 4445 C CA . LEU A 1 587 ? -16.384 7.834 6.320 1.00 94.88 587 LEU A CA 1
ATOM 4446 C C . LEU A 1 587 ? -17.051 7.431 4.997 1.00 94.88 587 LEU A C 1
ATOM 4448 O O . LEU A 1 587 ? -16.359 7.083 4.044 1.00 94.88 587 LEU A O 1
ATOM 4452 N N . PHE A 1 588 ? -18.384 7.528 4.917 1.00 96.06 588 PHE A N 1
ATOM 4453 C CA . PHE A 1 588 ? -19.138 7.201 3.703 1.00 96.06 588 PHE A CA 1
ATOM 4454 C C . PHE A 1 588 ? -18.783 8.137 2.546 1.00 96.06 588 PHE A C 1
ATOM 4456 O O . PHE A 1 588 ? -18.491 7.668 1.447 1.00 96.06 588 PHE A O 1
ATOM 4463 N N . LEU A 1 589 ? -18.772 9.453 2.782 1.00 95.50 589 LEU A N 1
ATOM 4464 C CA . LEU A 1 589 ? -18.438 10.434 1.745 1.00 95.50 589 LEU A CA 1
ATOM 4465 C C . LEU A 1 589 ? -17.032 10.199 1.179 1.00 95.50 589 LEU A C 1
ATOM 4467 O O . LEU A 1 589 ? -16.842 10.230 -0.037 1.00 95.50 589 LEU A O 1
ATOM 4471 N N . TRP A 1 590 ? -16.063 9.908 2.049 1.00 93.25 590 TRP A N 1
ATOM 4472 C CA . TRP A 1 590 ? -14.687 9.637 1.643 1.00 93.25 590 TRP A CA 1
ATOM 4473 C C . TRP A 1 590 ? -14.560 8.313 0.884 1.00 93.25 590 TRP A C 1
ATOM 4475 O O . TRP A 1 590 ? -13.876 8.256 -0.138 1.00 93.25 590 TRP A O 1
ATOM 4485 N N . ALA A 1 591 ? -15.270 7.268 1.326 1.00 94.38 591 ALA A N 1
ATOM 4486 C CA . ALA A 1 591 ? -15.326 5.981 0.636 1.00 94.38 591 ALA A CA 1
ATOM 4487 C C . ALA A 1 591 ? -15.867 6.119 -0.794 1.00 94.38 591 ALA A C 1
ATOM 4489 O O . ALA A 1 591 ? -15.263 5.596 -1.731 1.00 94.38 591 ALA A O 1
ATOM 4490 N N . PHE A 1 592 ? -16.958 6.867 -0.982 1.00 94.81 592 PHE A N 1
ATOM 4491 C CA . PHE A 1 592 ? -17.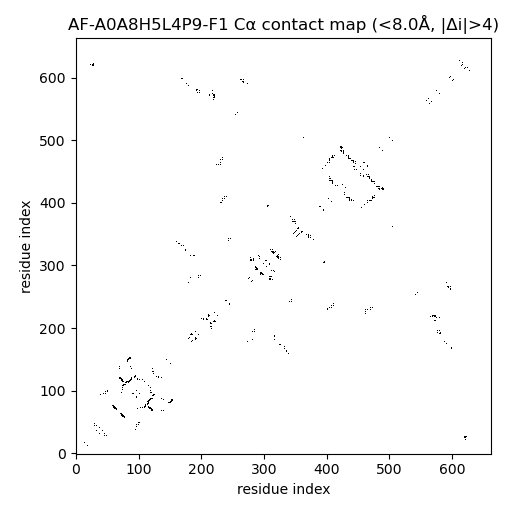531 7.118 -2.306 1.00 94.81 592 PHE A CA 1
ATOM 4492 C C . PHE A 1 592 ? -16.647 8.009 -3.178 1.00 94.81 592 PHE A C 1
ATOM 4494 O O . PHE A 1 592 ? -16.522 7.741 -4.375 1.00 94.81 592 PHE A O 1
ATOM 4501 N N . TYR A 1 593 ? -16.009 9.032 -2.602 1.00 94.12 593 TYR A N 1
ATOM 4502 C CA . TYR A 1 593 ? -15.030 9.856 -3.311 1.00 94.12 593 TYR A CA 1
ATOM 4503 C C . TYR A 1 593 ? -13.884 9.001 -3.860 1.00 94.12 593 TYR A C 1
ATOM 4505 O O . TYR A 1 593 ? -13.589 9.046 -5.056 1.00 94.12 593 TYR A O 1
ATOM 4513 N N . ALA A 1 594 ? -13.270 8.184 -3.007 1.00 93.19 594 ALA A N 1
ATOM 4514 C CA . ALA A 1 594 ? -12.136 7.358 -3.385 1.00 93.19 594 ALA A CA 1
ATOM 4515 C C . ALA A 1 594 ? -12.529 6.247 -4.361 1.00 93.19 594 ALA A C 1
ATOM 4517 O O . ALA A 1 594 ? -11.824 6.038 -5.345 1.00 93.19 594 ALA A O 1
ATOM 4518 N N . ALA A 1 595 ? -13.682 5.600 -4.159 1.00 91.81 595 ALA A N 1
ATOM 4519 C CA . ALA A 1 595 ? -14.211 4.633 -5.112 1.00 91.81 595 ALA A CA 1
ATOM 4520 C C . ALA A 1 595 ? -14.432 5.285 -6.477 1.00 91.81 595 ALA A C 1
ATOM 4522 O O . ALA A 1 595 ? -13.903 4.810 -7.471 1.00 91.81 595 ALA A O 1
ATOM 4523 N N . SER A 1 596 ? -15.111 6.431 -6.533 1.00 91.44 596 SER A N 1
ATOM 4524 C CA . SER A 1 596 ? -15.344 7.138 -7.798 1.00 91.44 596 SER A CA 1
ATOM 4525 C C . SER A 1 596 ? -14.033 7.551 -8.473 1.00 91.44 596 SER A C 1
ATOM 4527 O O . SER A 1 596 ? -13.894 7.425 -9.684 1.00 91.44 596 SER A O 1
ATOM 4529 N N . THR A 1 597 ? -13.046 7.990 -7.694 1.00 90.50 597 THR A N 1
ATOM 4530 C CA . THR A 1 597 ? -11.746 8.449 -8.204 1.00 90.50 597 THR A CA 1
ATOM 4531 C C . THR A 1 597 ? -10.848 7.300 -8.672 1.00 90.50 597 THR A C 1
ATOM 4533 O O . THR A 1 597 ? -10.116 7.456 -9.639 1.00 90.50 597 THR A O 1
ATOM 4536 N N . ILE A 1 598 ? -10.883 6.139 -8.018 1.00 87.75 598 ILE A N 1
ATOM 4537 C CA . ILE A 1 598 ? -10.004 5.007 -8.353 1.00 87.75 598 ILE A CA 1
ATOM 4538 C C . ILE A 1 598 ? -10.666 4.051 -9.351 1.00 87.75 598 ILE A C 1
ATOM 4540 O O . ILE A 1 598 ? -9.996 3.504 -10.225 1.00 87.75 598 ILE A O 1
ATOM 4544 N N . THR A 1 599 ? -11.976 3.827 -9.240 1.00 86.81 599 THR A N 1
ATOM 4545 C CA . THR A 1 599 ? -12.687 2.843 -10.066 1.00 86.81 599 THR A CA 1
ATOM 4546 C C . THR A 1 599 ? -13.381 3.490 -11.259 1.00 86.81 599 THR A C 1
ATOM 4548 O O . THR A 1 599 ? -13.239 2.997 -12.374 1.00 86.81 599 THR A O 1
ATOM 4551 N N . LEU A 1 600 ? -14.082 4.613 -11.073 1.00 87.75 600 LEU A N 1
ATOM 4552 C CA . LEU A 1 600 ? -14.899 5.212 -12.137 1.00 87.75 600 LEU A CA 1
ATOM 4553 C C . LEU A 1 600 ? -14.120 6.206 -13.007 1.00 87.75 600 LEU A C 1
ATOM 4555 O O . LEU A 1 600 ? -14.307 6.225 -14.223 1.00 87.75 600 LEU A O 1
ATOM 4559 N N . LEU A 1 601 ? -13.235 7.014 -12.416 1.00 86.75 601 LEU A N 1
ATOM 4560 C CA . LEU A 1 601 ? -12.480 8.037 -13.143 1.00 86.75 601 LEU A CA 1
ATOM 4561 C C . LEU A 1 601 ? -11.595 7.440 -14.252 1.00 86.75 601 LEU A C 1
ATOM 4563 O O . LEU A 1 601 ? -11.700 7.940 -15.370 1.00 86.75 601 LEU A O 1
ATOM 4567 N N . PRO A 1 602 ? -10.819 6.352 -14.044 1.00 82.19 602 PRO A N 1
ATOM 4568 C CA . PRO A 1 602 ? -10.018 5.775 -15.126 1.00 82.19 602 PRO A CA 1
ATOM 4569 C C . PRO A 1 602 ? -10.870 5.218 -16.272 1.00 82.19 602 PRO A C 1
ATOM 4571 O O . PRO A 1 602 ? -10.489 5.333 -17.435 1.00 82.19 602 PRO A O 1
ATOM 4574 N N . LEU A 1 603 ? -12.050 4.661 -15.968 1.00 82.00 603 LEU A N 1
ATOM 4575 C CA . LEU A 1 603 ? -13.007 4.227 -16.992 1.00 82.00 603 LEU A CA 1
ATOM 4576 C C . LEU A 1 603 ? -13.545 5.413 -17.788 1.00 82.00 603 LEU A C 1
ATOM 4578 O O . LEU A 1 603 ? -13.731 5.315 -19.000 1.00 82.00 603 LEU A O 1
ATOM 4582 N N . TRP A 1 604 ? -13.785 6.539 -17.116 1.00 83.94 604 TRP A N 1
ATOM 4583 C CA . TRP A 1 604 ? -14.248 7.753 -17.765 1.00 83.94 604 TRP A CA 1
ATOM 4584 C C . TRP A 1 604 ? -13.146 8.414 -18.596 1.00 83.94 604 TRP A C 1
ATOM 4586 O O . TRP A 1 604 ? -13.397 8.733 -19.752 1.00 83.94 604 TRP A O 1
ATOM 4596 N N . GLU A 1 605 ? -11.933 8.602 -18.086 1.00 80.06 605 GLU A N 1
ATOM 4597 C CA . GLU A 1 605 ? -10.805 9.165 -18.848 1.00 80.06 605 GLU A CA 1
ATOM 4598 C C . GLU A 1 605 ? -10.430 8.267 -20.029 1.00 80.06 605 GLU A C 1
ATOM 4600 O O . GLU A 1 605 ? -10.296 8.726 -21.164 1.00 80.06 605 GLU A O 1
ATOM 4605 N N . GLY A 1 606 ? -10.372 6.958 -19.781 1.00 71.06 606 GLY A N 1
ATOM 4606 C CA . GLY A 1 606 ? -10.118 5.943 -20.789 1.00 71.06 606 GLY A CA 1
ATOM 4607 C C . GLY A 1 606 ? -11.286 5.709 -21.740 1.00 71.06 606 GLY A C 1
ATOM 4608 O O . GLY A 1 606 ? -11.101 4.987 -22.711 1.00 71.06 606 GLY A O 1
ATOM 4609 N N . ARG A 1 607 ? -12.471 6.307 -21.532 1.00 79.19 607 ARG A N 1
ATOM 4610 C CA . ARG A 1 607 ? -13.691 5.982 -22.294 1.00 79.19 607 ARG A CA 1
ATOM 4611 C C . ARG A 1 607 ? -13.506 6.122 -23.793 1.00 79.19 607 ARG A C 1
ATOM 4613 O O . ARG A 1 607 ? -14.060 5.330 -24.532 1.00 79.19 607 ARG A O 1
ATOM 4620 N N . HIS A 1 608 ? -12.748 7.112 -24.262 1.00 67.44 608 HIS A N 1
ATOM 4621 C CA . HIS A 1 608 ? -12.550 7.318 -25.693 1.00 67.44 608 HIS A CA 1
ATOM 4622 C C . HIS A 1 608 ? -11.626 6.254 -26.271 1.00 67.44 608 HIS A C 1
ATOM 4624 O O . HIS A 1 608 ? -11.938 5.727 -27.328 1.00 67.44 608 HIS A O 1
ATOM 4630 N N . SER A 1 609 ? -10.583 5.858 -25.542 1.00 58.97 609 SER A N 1
ATOM 4631 C CA . SER A 1 609 ? -9.724 4.726 -25.894 1.00 58.97 609 SER A CA 1
ATOM 4632 C C . SER A 1 609 ? -10.460 3.396 -25.781 1.00 58.97 609 SER A C 1
ATOM 4634 O O . SER A 1 609 ? -10.297 2.554 -26.646 1.00 58.97 609 SER A O 1
ATOM 4636 N N . ILE A 1 610 ? -11.315 3.210 -24.774 1.00 62.78 610 ILE A N 1
ATOM 4637 C CA . ILE A 1 610 ? -12.161 2.025 -24.597 1.00 62.78 610 ILE A CA 1
ATOM 4638 C C . ILE A 1 610 ? -13.205 1.974 -25.701 1.00 62.78 610 ILE A C 1
ATOM 4640 O O . ILE A 1 610 ? -13.413 0.915 -26.260 1.00 62.78 610 ILE A O 1
ATOM 4644 N N . ILE A 1 611 ? -13.837 3.090 -26.062 1.00 64.31 611 ILE A N 1
ATOM 4645 C CA . ILE A 1 611 ? -14.795 3.182 -27.166 1.00 64.31 611 ILE A CA 1
ATOM 4646 C C . ILE A 1 611 ? -14.075 3.023 -28.501 1.00 64.31 611 ILE A C 1
ATOM 4648 O O . ILE A 1 611 ? -14.625 2.379 -29.374 1.00 64.31 611 ILE A O 1
ATOM 4652 N N . ALA A 1 612 ? -12.870 3.561 -28.685 1.00 50.12 612 ALA A N 1
ATOM 4653 C CA . ALA A 1 612 ? -12.077 3.395 -29.900 1.00 50.12 612 ALA A CA 1
ATOM 4654 C C . ALA A 1 612 ? -11.565 1.961 -30.029 1.00 50.12 612 ALA A C 1
ATOM 4656 O O . ALA A 1 612 ? -11.657 1.398 -31.105 1.00 50.12 612 ALA A O 1
ATOM 4657 N N . PHE A 1 613 ? -11.121 1.344 -28.935 1.00 49.50 613 PHE A N 1
ATOM 4658 C CA . PHE A 1 613 ? -10.724 -0.058 -28.861 1.00 49.50 613 PHE A CA 1
ATOM 4659 C C . PHE A 1 613 ? -11.925 -0.990 -29.006 1.00 49.50 613 PHE A C 1
ATOM 4661 O O . PHE A 1 613 ? -11.851 -1.961 -29.734 1.00 49.50 613 PHE A O 1
ATOM 4668 N N . SER A 1 614 ? -13.063 -0.667 -28.396 1.00 47.22 614 SER A N 1
ATOM 4669 C CA . SER A 1 614 ? -14.324 -1.394 -28.570 1.00 47.22 614 SER A CA 1
ATOM 4670 C C . SER A 1 614 ? -14.843 -1.205 -29.988 1.00 47.22 614 SER A C 1
ATOM 4672 O O . SER A 1 614 ? -15.298 -2.151 -30.596 1.00 47.22 614 SER A O 1
ATOM 4674 N N . ARG A 1 615 ? -14.714 -0.022 -30.590 1.00 49.59 615 ARG A N 1
ATOM 4675 C CA . ARG A 1 615 ? -14.993 0.186 -32.016 1.00 49.59 615 ARG A CA 1
ATOM 4676 C C . ARG A 1 615 ? -13.945 -0.501 -32.889 1.00 49.59 615 ARG A C 1
ATOM 4678 O O . ARG A 1 615 ? -14.280 -0.923 -33.966 1.00 49.59 615 ARG A O 1
ATOM 4685 N N . PHE A 1 616 ? -12.710 -0.672 -32.454 1.00 45.50 616 PHE A N 1
ATOM 4686 C CA . PHE A 1 616 ? -11.688 -1.419 -33.185 1.00 45.50 616 PHE A CA 1
ATOM 4687 C C . PHE A 1 616 ? -11.917 -2.939 -33.090 1.00 45.50 616 PHE A C 1
ATOM 4689 O O . PHE A 1 616 ? -11.687 -3.657 -34.055 1.00 45.50 616 PHE A O 1
ATOM 4696 N N . LEU A 1 617 ? -12.413 -3.423 -31.946 1.00 42.22 617 LEU A N 1
ATOM 4697 C CA . LEU A 1 617 ? -12.768 -4.819 -31.682 1.00 42.22 617 LEU A CA 1
ATOM 4698 C C . LEU A 1 617 ? -14.118 -5.210 -32.296 1.00 42.22 617 LEU A C 1
ATOM 4700 O O . LEU A 1 617 ? -14.267 -6.329 -32.773 1.00 42.22 617 LEU A O 1
ATOM 4704 N N . PHE A 1 618 ? -15.095 -4.301 -32.260 1.00 44.75 618 PHE A N 1
ATOM 4705 C CA . PHE A 1 618 ? -16.492 -4.529 -32.644 1.00 44.75 618 PHE A CA 1
ATOM 4706 C C . PHE A 1 618 ? -16.910 -3.764 -33.916 1.00 44.75 618 PHE A C 1
ATOM 4708 O O . PHE A 1 618 ? -18.073 -3.830 -34.304 1.00 44.75 618 PHE A O 1
ATOM 4715 N N . LYS A 1 619 ? -16.005 -3.033 -34.587 1.00 37.72 619 LYS A N 1
ATOM 4716 C CA . LYS A 1 619 ? -16.276 -2.324 -35.851 1.00 37.72 619 LYS A CA 1
ATOM 4717 C C . LYS A 1 619 ? -15.142 -2.557 -36.859 1.00 37.72 619 LYS A C 1
ATOM 4719 O O . LYS A 1 619 ? -13.978 -2.256 -36.620 1.00 37.72 619 LYS A O 1
ATOM 4724 N N . SER A 1 620 ? -15.545 -3.086 -38.005 1.00 36.31 620 SER A N 1
ATOM 4725 C CA . SER A 1 620 ? -14.845 -3.128 -39.290 1.00 36.31 620 SER A CA 1
ATOM 4726 C C . SER A 1 620 ? -13.732 -2.117 -39.572 1.00 36.31 620 SER A C 1
ATOM 4728 O O . SER A 1 620 ? -13.878 -0.921 -39.320 1.00 36.31 620 SER A O 1
ATOM 4730 N N . LYS A 1 621 ? -12.703 -2.611 -40.268 1.00 47.47 621 LYS A N 1
ATOM 4731 C CA . LYS A 1 621 ? -11.393 -2.022 -40.589 1.00 47.47 621 LYS A CA 1
ATOM 4732 C C . LYS A 1 621 ? -11.342 -0.696 -41.380 1.00 47.47 621 LYS A C 1
ATOM 4734 O O . LYS A 1 621 ? -10.260 -0.122 -41.423 1.00 47.47 621 LYS A O 1
ATOM 4739 N N . ASP A 1 622 ? -12.424 -0.136 -41.925 1.00 38.75 622 ASP A N 1
ATOM 4740 C CA . ASP A 1 622 ? -12.258 0.910 -42.960 1.00 38.75 622 ASP A CA 1
ATOM 4741 C C . ASP A 1 622 ? -12.535 2.369 -42.582 1.00 38.75 622 ASP A C 1
ATOM 4743 O O . ASP A 1 622 ? -12.269 3.273 -43.374 1.00 38.75 622 ASP A O 1
ATOM 4747 N N . LYS A 1 623 ? -12.979 2.677 -41.363 1.00 39.72 623 LYS A N 1
ATOM 4748 C CA . LYS A 1 623 ? -12.965 4.076 -40.859 1.00 39.72 623 LYS A CA 1
ATOM 4749 C C . LYS A 1 623 ? -11.830 4.348 -39.874 1.00 39.72 623 LYS A C 1
ATOM 4751 O O . LYS A 1 623 ? -11.684 5.455 -39.363 1.00 39.72 623 LYS A O 1
ATOM 4756 N N . THR A 1 624 ? -11.004 3.339 -39.628 1.00 45.81 624 THR A N 1
ATOM 4757 C CA . THR A 1 624 ? -10.218 3.259 -38.403 1.00 45.81 624 THR A CA 1
ATOM 4758 C C . THR A 1 624 ? -8.923 4.063 -38.477 1.00 45.81 624 THR A C 1
ATOM 4760 O O . THR A 1 624 ? -8.514 4.606 -37.464 1.00 45.81 624 THR A O 1
ATOM 4763 N N . ALA A 1 625 ? -8.309 4.250 -39.650 1.00 38.56 625 ALA A N 1
ATOM 4764 C CA . ALA A 1 625 ? -7.033 4.971 -39.734 1.00 38.56 625 ALA A CA 1
ATOM 4765 C C . ALA A 1 625 ? -7.181 6.506 -39.629 1.00 38.56 625 ALA A C 1
ATOM 4767 O O . ALA A 1 625 ? -6.420 7.144 -38.904 1.00 38.56 625 ALA A O 1
ATOM 4768 N N . ALA A 1 626 ? -8.181 7.101 -40.292 1.00 35.88 626 ALA A N 1
ATOM 4769 C CA . ALA A 1 626 ? -8.356 8.558 -40.333 1.00 35.88 626 ALA A CA 1
ATOM 4770 C C . ALA A 1 626 ? -9.137 9.113 -39.126 1.00 35.88 626 ALA A C 1
ATOM 4772 O O . ALA A 1 626 ? -8.705 10.090 -38.527 1.00 35.88 626 ALA A O 1
ATOM 4773 N N . GLU A 1 627 ? -10.234 8.475 -38.689 1.00 40.41 627 GLU A N 1
ATOM 4774 C CA . GLU A 1 627 ? -11.000 8.958 -37.522 1.00 40.41 627 GLU A CA 1
ATOM 4775 C C . GLU A 1 627 ? -10.294 8.661 -36.193 1.00 40.41 627 GLU A C 1
ATOM 4777 O O . GLU A 1 627 ? -10.433 9.431 -35.247 1.00 40.41 627 GLU A O 1
ATOM 4782 N N . THR A 1 628 ? -9.498 7.586 -36.101 1.00 39.78 628 THR A N 1
ATOM 4783 C CA . THR A 1 628 ? -8.671 7.370 -34.898 1.00 39.78 628 THR A CA 1
ATOM 4784 C C . THR A 1 628 ? -7.518 8.364 -34.843 1.00 39.78 628 THR A C 1
ATOM 4786 O O . THR A 1 628 ? -7.233 8.846 -33.752 1.00 39.78 628 THR A O 1
ATOM 4789 N N . ARG A 1 629 ? -6.942 8.780 -35.985 1.00 36.91 629 ARG A N 1
ATOM 4790 C CA . ARG A 1 629 ? -6.041 9.945 -36.013 1.00 36.91 629 ARG A CA 1
ATOM 4791 C C . ARG A 1 629 ? -6.752 11.220 -35.567 1.00 36.91 629 ARG A C 1
ATOM 4793 O O . ARG A 1 629 ? -6.273 11.836 -34.634 1.00 36.91 629 ARG A O 1
ATOM 4800 N N . VAL A 1 630 ? -7.937 11.541 -36.094 1.00 38.88 630 VAL A N 1
ATOM 4801 C CA . VAL A 1 630 ? -8.697 12.750 -35.703 1.00 38.88 630 VAL A CA 1
ATOM 4802 C C . VAL A 1 630 ? -9.127 12.747 -34.226 1.00 38.88 630 VAL A C 1
ATOM 4804 O O . VAL A 1 630 ? -9.185 13.802 -33.607 1.00 38.88 630 VAL A O 1
ATOM 4807 N N . ILE A 1 631 ? -9.413 11.591 -33.618 1.00 39.44 631 ILE A N 1
ATOM 4808 C CA . ILE A 1 631 ? -9.760 11.497 -32.185 1.00 39.44 631 ILE A CA 1
ATOM 4809 C C . ILE A 1 631 ? -8.510 11.560 -31.294 1.00 39.44 631 ILE A C 1
ATOM 4811 O O . ILE A 1 631 ? -8.576 12.125 -30.204 1.00 39.44 631 ILE A O 1
ATOM 4815 N N . LEU A 1 632 ? -7.383 10.999 -31.743 1.00 34.44 632 LEU A N 1
ATOM 4816 C CA . LEU A 1 632 ? -6.098 11.106 -31.045 1.00 34.44 632 LEU A CA 1
ATOM 4817 C C . LEU A 1 632 ? -5.506 12.521 -31.162 1.00 34.44 632 LEU A C 1
ATOM 4819 O O . LEU A 1 632 ? -4.932 13.011 -30.196 1.00 34.44 632 LEU A O 1
ATOM 4823 N N . GLU A 1 633 ? -5.702 13.184 -32.303 1.00 39.97 633 GLU A N 1
ATOM 4824 C CA . GLU A 1 633 ? -5.299 14.569 -32.587 1.00 39.97 633 GLU A CA 1
ATOM 4825 C C . GLU A 1 633 ? -6.306 15.601 -32.032 1.00 39.97 633 GLU A C 1
ATOM 4827 O O . GLU A 1 633 ? -5.944 16.745 -31.789 1.00 39.97 633 GLU A O 1
ATOM 4832 N N . GLY A 1 634 ? -7.562 15.211 -31.778 1.00 32.25 634 GLY A N 1
ATOM 4833 C CA . GLY A 1 634 ? -8.640 16.073 -31.266 1.00 32.25 634 GLY A CA 1
ATOM 4834 C C . GLY A 1 634 ? -8.738 16.184 -29.737 1.00 32.25 634 GLY A C 1
ATOM 4835 O O . GLY A 1 634 ? -9.701 16.759 -29.223 1.00 32.25 634 GLY A O 1
ATOM 4836 N N . LEU A 1 635 ? -7.779 15.629 -28.990 1.00 29.95 635 LEU A N 1
ATOM 4837 C CA . LEU 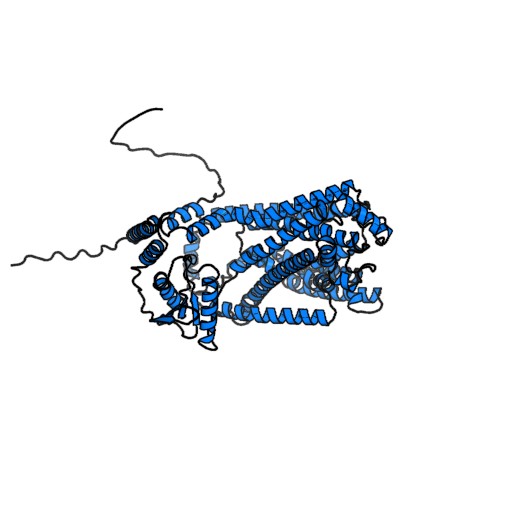A 1 635 ? -7.636 15.888 -27.554 1.00 29.95 635 LEU A CA 1
ATOM 4838 C C . LEU A 1 635 ? -7.051 17.299 -27.366 1.00 29.95 635 LEU A C 1
ATOM 4840 O O . LEU A 1 635 ? -6.120 17.659 -28.078 1.00 29.95 635 LEU A O 1
ATOM 4844 N N . PRO A 1 636 ? -7.586 18.126 -26.450 1.00 29.84 636 PRO A N 1
ATOM 4845 C CA . PRO A 1 636 ? -7.297 19.554 -26.429 1.00 29.84 636 PRO A CA 1
ATOM 4846 C C . PRO A 1 636 ? -5.812 19.816 -26.170 1.00 29.84 636 PRO A C 1
ATOM 4848 O O . PRO A 1 636 ? -5.321 19.637 -25.053 1.00 29.84 636 PRO A O 1
ATOM 4851 N N . GLU A 1 637 ? -5.113 20.307 -27.192 1.00 34.72 637 GLU A N 1
ATOM 4852 C CA . GLU A 1 637 ? -3.880 21.057 -27.000 1.00 34.72 637 GLU A CA 1
ATOM 4853 C C . GLU A 1 637 ? -4.175 22.242 -26.072 1.00 34.72 637 GLU A C 1
ATOM 4855 O O . GLU A 1 637 ? -5.156 22.972 -26.240 1.00 34.72 637 GLU A O 1
ATOM 4860 N N . ASN A 1 638 ? -3.327 22.419 -25.059 1.00 29.53 638 ASN A N 1
ATOM 4861 C CA . ASN A 1 638 ? -3.321 23.578 -24.171 1.00 29.53 638 ASN A CA 1
ATOM 4862 C C . ASN A 1 638 ? -3.302 24.870 -25.011 1.00 29.53 638 ASN A C 1
ATOM 4864 O O . ASN A 1 638 ? -2.252 25.291 -25.493 1.00 29.53 638 ASN A O 1
ATOM 4868 N N . GLN A 1 639 ? -4.462 25.507 -25.188 1.00 32.69 639 GLN A N 1
ATOM 4869 C CA . GLN A 1 639 ? -4.593 26.713 -26.002 1.00 32.69 639 GLN A CA 1
ATOM 4870 C C . GLN A 1 639 ? -3.916 27.914 -25.327 1.00 32.69 639 GLN A C 1
ATOM 4872 O O . GLN A 1 639 ? -4.491 28.593 -24.474 1.00 32.69 639 GLN A O 1
ATOM 4877 N N . GLY A 1 640 ? -2.696 28.220 -25.766 1.00 26.77 640 GLY A N 1
ATOM 4878 C CA . GLY A 1 640 ? -2.141 29.567 -25.726 1.00 26.77 640 GLY A CA 1
ATOM 4879 C C . GLY A 1 640 ? -2.723 30.384 -26.879 1.00 26.77 640 GLY A C 1
ATOM 4880 O O . GLY A 1 640 ? -2.327 30.216 -28.025 1.00 26.77 640 GLY A O 1
ATOM 4881 N N . ARG A 1 641 ? -3.682 31.264 -26.575 1.00 39.50 641 ARG A N 1
ATOM 4882 C CA . ARG A 1 641 ? -4.207 32.272 -27.509 1.00 39.50 641 ARG A CA 1
ATOM 4883 C C . ARG A 1 641 ? -3.102 33.249 -27.940 1.00 39.50 641 ARG A C 1
ATOM 4885 O O . ARG A 1 641 ? -2.619 34.018 -27.115 1.00 39.50 641 ARG A O 1
ATOM 4892 N N . LEU A 1 642 ? -2.822 33.285 -29.239 1.00 27.88 642 LEU A N 1
ATOM 4893 C CA . LEU A 1 642 ? -2.365 34.441 -30.022 1.00 27.88 642 LEU A CA 1
ATOM 4894 C C . LEU A 1 642 ? -3.241 34.381 -31.287 1.00 27.88 642 LEU A C 1
ATOM 4896 O O . LEU A 1 642 ? -3.280 33.349 -31.941 1.00 27.88 642 LEU A O 1
ATOM 4900 N N . GLY A 1 643 ? -4.135 35.323 -31.564 1.00 24.20 643 GLY A N 1
ATOM 4901 C CA . GLY A 1 643 ? -3.866 36.746 -31.708 1.00 24.20 643 GLY A CA 1
ATOM 4902 C C . GLY A 1 643 ? -3.972 37.044 -33.203 1.00 24.20 643 GLY A C 1
ATOM 4903 O O . GLY A 1 643 ? -3.056 36.720 -33.950 1.00 24.20 643 GLY A O 1
ATOM 4904 N N . ASP A 1 644 ? -5.126 37.568 -33.616 1.00 34.25 644 ASP A N 1
ATOM 4905 C CA . ASP A 1 644 ? -5.457 37.942 -34.992 1.00 34.25 644 ASP A CA 1
ATOM 4906 C C . ASP A 1 644 ? -4.385 38.829 -35.644 1.00 34.25 644 ASP A C 1
ATOM 4908 O O . ASP A 1 644 ? -3.869 39.754 -35.013 1.00 34.25 644 ASP A O 1
ATOM 4912 N N . GLY A 1 645 ? -4.125 38.622 -36.941 1.00 24.66 645 GLY A N 1
ATOM 4913 C CA . GLY A 1 645 ? -3.384 39.602 -37.733 1.00 24.66 645 GLY A CA 1
ATOM 4914 C C . GLY A 1 645 ? -2.981 39.181 -39.149 1.00 24.66 645 GLY A C 1
ATOM 4915 O O . GLY A 1 645 ? -1.954 38.542 -39.321 1.00 24.66 645 GLY A O 1
ATOM 4916 N N . VAL A 1 646 ? -3.718 39.720 -40.136 1.00 25.42 646 VAL A N 1
ATOM 4917 C CA . VAL A 1 646 ? -3.235 40.164 -41.473 1.00 25.42 646 VAL A CA 1
ATOM 4918 C C . VAL A 1 646 ? -2.940 39.042 -42.495 1.00 25.42 646 VAL A C 1
ATOM 4920 O O . VAL A 1 646 ? -1.910 38.391 -42.452 1.00 25.42 646 VAL A O 1
ATOM 4923 N N . SER A 1 647 ? -3.914 38.628 -43.316 1.00 24.66 647 SER A N 1
ATOM 4924 C CA . SER A 1 647 ? -4.378 39.189 -44.609 1.00 24.66 647 SER A CA 1
ATOM 4925 C C . SER A 1 647 ? -3.478 38.896 -45.828 1.00 24.66 647 SER A C 1
ATOM 4927 O O . SER A 1 647 ? -2.341 39.337 -45.901 1.00 24.66 647 SER A O 1
ATOM 4929 N N . HIS A 1 648 ? -4.043 38.188 -46.820 1.00 25.84 648 HIS A N 1
ATOM 4930 C CA . HIS A 1 648 ? -4.003 38.576 -48.238 1.00 25.84 648 HIS A CA 1
ATOM 4931 C C . HIS A 1 648 ? -5.080 37.833 -49.067 1.00 25.84 648 HIS A C 1
ATOM 4933 O O . HIS A 1 648 ? -4.956 36.671 -49.437 1.00 25.84 648 HIS A O 1
ATOM 4939 N N . ASN A 1 649 ? -6.156 38.581 -49.328 1.00 22.28 649 ASN A N 1
ATOM 4940 C CA . ASN A 1 649 ? -7.044 38.595 -50.507 1.00 22.28 649 ASN A CA 1
ATOM 4941 C C . ASN A 1 649 ? -6.253 38.499 -51.844 1.00 22.28 649 ASN A C 1
ATOM 4943 O O . ASN A 1 649 ? -5.122 38.970 -51.873 1.00 22.28 649 ASN A O 1
ATOM 4947 N N . VAL A 1 650 ? -6.718 38.048 -53.023 1.00 24.17 650 VAL A N 1
ATOM 4948 C CA . VAL A 1 650 ? -8.032 37.784 -53.660 1.00 24.17 650 VAL A CA 1
ATOM 4949 C C . VAL A 1 650 ? -7.738 37.076 -55.004 1.00 24.17 650 VAL A C 1
ATOM 4951 O O . VAL A 1 650 ? -6.770 37.440 -55.665 1.00 24.17 650 VAL A O 1
ATOM 4954 N N . THR A 1 651 ? -8.597 36.163 -55.479 1.00 23.03 651 THR A N 1
ATOM 4955 C CA . THR A 1 651 ? -9.219 36.221 -56.831 1.00 23.03 651 THR A CA 1
ATOM 4956 C C . THR A 1 651 ? -10.327 35.175 -56.985 1.00 23.03 651 THR A C 1
ATOM 4958 O O . THR A 1 651 ? -10.311 34.116 -56.371 1.00 23.03 651 THR A O 1
ATOM 4961 N N . ARG A 1 652 ? -11.365 35.569 -57.726 1.00 22.20 652 ARG A N 1
ATOM 4962 C CA . ARG A 1 652 ? -12.766 35.127 -57.666 1.00 22.20 652 ARG A CA 1
ATOM 4963 C C . ARG A 1 652 ? -13.204 34.560 -59.027 1.00 22.20 652 ARG A C 1
ATOM 4965 O O . ARG A 1 652 ? -12.621 34.934 -60.041 1.00 22.20 652 ARG A O 1
ATOM 4972 N N . SER A 1 653 ? -14.346 33.858 -59.009 1.00 22.17 653 SER A N 1
ATOM 4973 C CA . SER A 1 653 ? -15.298 33.555 -60.111 1.00 22.17 653 SER A CA 1
ATOM 4974 C C . SER A 1 653 ? -15.109 32.169 -60.772 1.00 22.17 653 SER A C 1
ATOM 4976 O O . SER A 1 653 ? -13.979 31.759 -60.979 1.00 22.17 653 SER A O 1
ATOM 4978 N N . GLU A 1 654 ? -16.136 31.367 -61.100 1.00 23.73 654 GLU A N 1
ATOM 4979 C CA . GLU A 1 654 ? -17.580 31.629 -61.247 1.00 23.73 654 GLU A CA 1
ATOM 4980 C C . GLU A 1 654 ? -18.408 30.328 -61.491 1.00 23.73 654 GLU A C 1
ATOM 4982 O O . GLU A 1 654 ? -17.846 29.345 -61.970 1.00 23.73 654 GLU A O 1
ATOM 4987 N N . LYS A 1 655 ? -19.750 30.421 -61.298 1.00 21.91 655 LYS A N 1
ATOM 4988 C 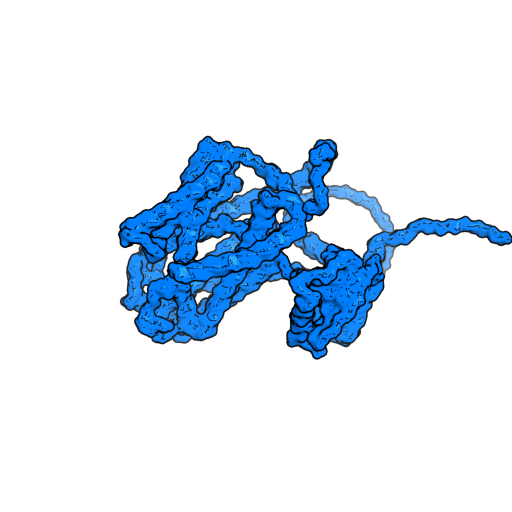CA . LYS A 1 655 ? -20.901 29.547 -61.719 1.00 21.91 655 LYS A CA 1
ATOM 4989 C C . LYS A 1 655 ? -21.275 28.349 -60.816 1.00 21.91 655 LYS A C 1
ATOM 4991 O O . LYS A 1 655 ? -20.401 27.584 -60.449 1.00 21.91 655 LYS A O 1
ATOM 4996 N N . CYS A 1 656 ? -22.534 28.044 -60.451 1.00 19.88 656 CYS A N 1
ATOM 4997 C CA . CYS A 1 656 ? -23.919 28.532 -60.690 1.00 19.88 656 CYS A CA 1
ATOM 4998 C C . CYS A 1 656 ? -24.796 27.917 -59.540 1.00 19.88 656 CYS A C 1
ATOM 5000 O O . CYS A 1 656 ? -24.534 26.770 -59.196 1.00 19.88 656 CYS A O 1
ATOM 5002 N N . VAL A 1 657 ? -25.662 28.623 -58.776 1.00 20.98 657 VAL A N 1
ATOM 5003 C CA . VAL A 1 657 ? -27.114 28.930 -59.018 1.00 20.98 657 VAL A CA 1
ATOM 5004 C C . VAL A 1 657 ? -27.959 27.639 -59.162 1.00 20.98 657 VAL A C 1
ATOM 5006 O O . VAL A 1 657 ? -27.600 26.834 -60.011 1.00 20.98 657 VAL A O 1
ATOM 5009 N N . THR A 1 658 ? -29.069 27.294 -58.478 1.00 21.89 658 THR A N 1
ATOM 5010 C CA . THR A 1 658 ? -30.103 27.828 -57.527 1.00 21.89 658 THR A CA 1
ATOM 5011 C C . THR A 1 658 ? -30.968 26.599 -57.117 1.00 21.89 658 THR A C 1
ATOM 5013 O O . THR A 1 658 ? -30.950 25.625 -57.864 1.00 21.89 658 THR A O 1
ATOM 5016 N N . ALA A 1 659 ? -31.706 26.479 -56.003 1.00 22.28 659 ALA A N 1
ATOM 5017 C CA . ALA A 1 659 ? -32.934 27.178 -55.563 1.00 22.28 659 ALA A CA 1
ATOM 5018 C C . ALA A 1 659 ? -33.350 26.542 -54.196 1.00 22.28 659 ALA A C 1
ATOM 5020 O O . ALA A 1 659 ? -33.251 25.323 -54.072 1.00 22.28 659 ALA A O 1
ATOM 5021 N N . ASP A 1 660 ? -33.537 27.291 -53.098 1.00 21.80 660 ASP A N 1
ATOM 5022 C CA . ASP A 1 660 ? -34.782 27.939 -52.590 1.00 21.80 660 ASP A CA 1
ATOM 5023 C C . ASP A 1 660 ? -35.848 26.951 -52.037 1.00 21.80 660 ASP A C 1
ATOM 5025 O O . ASP A 1 660 ? -36.088 25.924 -52.655 1.00 21.80 660 ASP A O 1
ATOM 5029 N N . VAL A 1 661 ? -36.602 27.164 -50.940 1.00 21.91 661 VAL A N 1
ATOM 5030 C CA . VAL A 1 661 ? -36.707 28.219 -49.904 1.00 21.91 661 VAL A CA 1
ATOM 5031 C C . VAL A 1 661 ? -37.731 27.762 -48.831 1.00 21.91 661 VAL A C 1
ATOM 5033 O O . VAL A 1 661 ? -38.703 27.093 -49.176 1.00 21.91 661 VAL A O 1
ATOM 5036 N N . SER A 1 662 ? -37.566 28.238 -47.582 1.00 24.27 662 SER A N 1
ATOM 5037 C CA . SER A 1 662 ? -38.553 28.374 -46.468 1.00 24.27 662 SER A CA 1
ATOM 5038 C C . SER A 1 662 ? -39.157 27.101 -45.837 1.00 24.27 662 SER A C 1
ATOM 5040 O O . SER A 1 662 ? -39.545 26.187 -46.548 1.00 24.27 662 SER A O 1
ATOM 5042 N N . GLN A 1 663 ? -39.320 26.963 -44.516 1.00 31.92 663 GLN A N 1
ATOM 5043 C CA . GLN A 1 663 ? -39.298 27.889 -43.370 1.00 31.92 663 GLN A CA 1
ATOM 5044 C C . GLN A 1 663 ? -38.461 27.327 -42.219 1.00 31.92 663 GLN A C 1
ATOM 5046 O O . GLN A 1 663 ? -38.353 26.083 -42.130 1.00 31.92 663 GLN A O 1
#